Protein AF-A0A932G3U9-F1 (afdb_monomer_lite)

Secondary structure (DSSP, 8-state):
--------------S--PPPPP-HHHHHHHHHHHHHHHHHHHHHHHHHHH-GGGSS---TTSSS-SS-HHHHHHHHHHHHHHHHHHHHHHHHHTT-GGGGGGHHHHHHHHHHHHHHHHHHHHHH-SSHHHHHHHHHHH--TTSHHHHHHIIIIIIIIHHHHHHHHHHHHHHHHHHHT-TT-TTHHHHHHHHTT----HHHHHHHHHHHHHHHHHHHHHHHHHHHHHHHHHHT-TTSTTT--TTHHHHHHHHHHHHHHHHHHHHHHHHHHHTT-TTTS-HHHHHHHHHHHHHHHHHHHHHHHHHHHHHHHHS-HHHHHHHHHHHTSTTHHHHHHHHHHHHHHHHHHHHHHHTT---HHHHHHHHHHHHHHHHHHHHHHHSHHHHT--SS--SSPPPP---HHHHHHHHHHHHHHHHHHHHHHHHS-SSPPP----TT------SHHHHHHHHHHHHHHHHHHHHHHHHHTTT---SS--SSTTHHHHHHHHHHHHHHHHHHHHHSPPPPPPHHHHHHHHHHHHHHH--S-SS-----S---PPPHHHHHHHHHHHHHHHHHHTTT-HHHHHHHHHHHHHHHHHHHS---

Foldseek 3Di:
DPPDDPPPPQPAPPDAQDQFDDDPVLVVLLVVLVVLLVLLVVLLVVCLVPPCPLWLADDQPPQFFNDFLLQLLLLLLQLLLLQLLVLLLCCLQVVVVLSQFLNLVSLLSNLLSLVLSVLSVCSSDRCNVVCVVCCLFAPALVALVLLLCLLSPLFNNLLSVLLSLLLQLVSLLRQLVDVPRPPSVVSCVSVLPVPLAPVLVVLSSVLNNVSSVVNNVSSLSSQLSSLCNQCVPPLFALRNDPVSSVLSNLLSNQLNLLVSLVSVVVCCVVRVCPSSNDLSSLLVSLVSNLVSLVVNLVVVVVSLCCQCPPNDPLNNVLSCCCCPNDNNVLNVLLSVLSVLLNPQSVVCVVVVHRDSVSSNSSSVSSNSNSSSVSNSSRTSRSQSVHPNDDPPNHYRDTDVSSVSSSSSSVSSSSSSSSVCSNVGRSGDRDDPPPVPDPDDDDDPLVVQLVVLLVQLVVLLCQLVCQSVVPPDDDDDDRPDRSSSVSNSVSSSSNSVSSVSNSNPDDDDDDPVRVVVSVVVVVCVVDVPDDDDDPPPDPQQADDPVLVVVLVVLVVVLVVCVVVVVPVVNVVSVVVNLVSVCVNRVDDD

Structure (mmCIF, N/CA/C/O backbone):
data_AF-A0A932G3U9-F1
#
_entry.id   AF-A0A932G3U9-F1
#
loop_
_atom_site.group_PDB
_atom_site.id
_atom_site.type_symbol
_atom_site.label_atom_id
_atom_site.label_alt_id
_atom_site.label_comp_id
_atom_site.label_asym_id
_atom_site.label_entity_id
_atom_site.label_seq_id
_atom_site.pdbx_PDB_ins_code
_atom_site.Cartn_x
_atom_site.Cartn_y
_atom_site.Cartn_z
_atom_site.occupancy
_atom_site.B_iso_or_equiv
_atom_site.auth_seq_id
_atom_site.auth_comp_id
_atom_site.auth_asym_id
_atom_site.auth_atom_id
_atom_site.pdbx_PDB_model_num
ATOM 1 N N . MET A 1 1 ? -33.001 -26.834 -0.245 1.00 32.81 1 MET A N 1
ATOM 2 C CA . MET A 1 1 ? -32.225 -26.940 1.012 1.00 32.81 1 MET A CA 1
ATOM 3 C C . MET A 1 1 ? -31.549 -25.603 1.307 1.00 32.81 1 MET A C 1
ATOM 5 O O . MET A 1 1 ? -30.373 -25.427 1.029 1.00 32.81 1 MET A O 1
ATOM 9 N N . LEU A 1 2 ? -32.306 -24.636 1.823 1.00 31.30 2 LEU A N 1
ATOM 10 C CA . LEU A 1 2 ? -31.774 -23.392 2.386 1.00 31.30 2 LEU A CA 1
ATOM 11 C C . LEU A 1 2 ? -31.973 -23.505 3.896 1.00 31.30 2 LEU A C 1
ATOM 13 O O . LEU A 1 2 ? -32.963 -23.035 4.438 1.00 31.30 2 LEU A O 1
ATOM 17 N N . SER A 1 3 ? -31.085 -24.266 4.534 1.00 29.05 3 SER A N 1
ATOM 18 C CA . SER A 1 3 ? -31.057 -24.393 5.988 1.00 29.05 3 SER A CA 1
ATOM 19 C C . SER A 1 3 ? -30.450 -23.123 6.563 1.00 29.05 3 SER A C 1
ATOM 21 O O . SER A 1 3 ? -29.341 -22.741 6.185 1.00 29.05 3 SER A O 1
ATOM 23 N N . GLU A 1 4 ? -31.211 -22.499 7.454 1.00 32.53 4 GLU A N 1
ATOM 24 C CA . GLU A 1 4 ? -30.843 -21.458 8.409 1.00 32.53 4 GLU A CA 1
ATOM 25 C C . GLU A 1 4 ? -29.328 -21.329 8.615 1.00 32.53 4 GLU A C 1
ATOM 27 O O . GLU A 1 4 ? -28.676 -22.151 9.267 1.00 32.53 4 GLU A O 1
ATOM 32 N N . LYS A 1 5 ? -28.748 -20.257 8.066 1.00 32.03 5 LYS A N 1
ATOM 33 C CA . LYS A 1 5 ? -27.441 -19.789 8.517 1.00 32.03 5 LYS A CA 1
ATOM 34 C C . LYS A 1 5 ? -27.628 -19.317 9.953 1.00 32.03 5 LYS A C 1
ATOM 36 O O . LYS A 1 5 ? -28.050 -18.186 10.173 1.00 32.03 5 LYS A O 1
ATOM 41 N N . LYS A 1 6 ? -27.285 -20.180 10.913 1.00 27.44 6 LYS A N 1
ATOM 42 C CA . LYS A 1 6 ? -26.899 -19.775 12.267 1.00 27.44 6 LYS A CA 1
ATOM 43 C C . LYS A 1 6 ? -25.956 -18.584 12.114 1.00 27.44 6 LYS A C 1
ATOM 45 O O . LYS A 1 6 ? -24.819 -18.747 11.662 1.00 27.44 6 LYS A O 1
ATOM 50 N N . VAL A 1 7 ? -26.451 -17.388 12.424 1.00 33.03 7 VAL A N 1
ATOM 51 C CA . VAL A 1 7 ? -25.601 -16.240 12.715 1.00 33.03 7 VAL A CA 1
ATOM 52 C C . VAL A 1 7 ? -24.688 -16.749 13.816 1.00 33.03 7 VAL A C 1
ATOM 54 O O . VAL A 1 7 ? -25.152 -17.125 14.888 1.00 33.03 7 VAL A O 1
ATOM 57 N N . VAL A 1 8 ? -23.408 -16.932 13.499 1.00 31.75 8 VAL A N 1
ATOM 58 C CA . VAL A 1 8 ? -22.419 -17.284 14.509 1.00 31.75 8 VAL A CA 1
ATOM 59 C C . VAL A 1 8 ? -22.364 -16.067 15.419 1.00 31.75 8 VAL A C 1
ATOM 61 O O . VAL A 1 8 ? -21.701 -15.086 15.088 1.00 31.75 8 VAL A O 1
ATOM 64 N N . GLU A 1 9 ? -23.130 -16.105 16.508 1.00 28.78 9 GLU A N 1
ATOM 65 C CA . GLU A 1 9 ? -23.012 -15.170 17.616 1.00 28.78 9 GLU A CA 1
ATOM 66 C C . GLU A 1 9 ? -21.588 -15.308 18.136 1.00 28.78 9 GLU A C 1
ATOM 68 O O . GLU A 1 9 ? -21.225 -16.239 18.856 1.00 28.78 9 GLU A O 1
ATOM 73 N N . MET A 1 10 ? -20.724 -14.421 17.657 1.00 37.72 10 MET A N 1
ATOM 74 C CA . MET A 1 10 ? -19.415 -14.265 18.248 1.00 37.72 10 MET A CA 1
ATOM 75 C C . MET A 1 10 ? -19.631 -13.687 19.645 1.00 37.72 10 MET A C 1
ATOM 77 O O . MET A 1 10 ? -20.385 -12.720 19.768 1.00 37.72 10 MET A O 1
ATOM 81 N N . PRO A 1 11 ? -18.984 -14.234 20.689 1.00 36.34 11 PRO A N 1
ATOM 82 C CA . PRO A 1 11 ? -19.054 -13.643 22.013 1.00 36.34 11 PRO A CA 1
ATOM 83 C C . PRO A 1 11 ? -18.554 -12.205 21.903 1.00 36.34 11 PRO A C 1
ATOM 85 O O . PRO A 1 11 ? -17.384 -11.963 21.597 1.00 36.34 11 PRO A O 1
ATOM 88 N N . VAL A 1 12 ? -19.470 -11.258 22.092 1.00 41.09 12 VAL A N 1
ATOM 89 C CA . VAL A 1 12 ? -19.156 -9.838 22.181 1.00 41.09 12 VAL A CA 1
ATOM 90 C C . VAL A 1 12 ? -18.166 -9.709 23.330 1.00 41.09 12 VAL A C 1
ATOM 92 O O . VAL A 1 12 ? -18.470 -10.059 24.468 1.00 41.09 12 VAL A O 1
ATOM 95 N N . SER A 1 13 ? -16.938 -9.300 23.023 1.00 41.41 13 SER A N 1
ATOM 96 C CA . SER A 1 13 ? -15.946 -9.013 24.050 1.00 41.41 13 SER A CA 1
ATOM 97 C C . SER A 1 13 ? -16.503 -7.890 24.927 1.00 41.41 13 SER A C 1
ATOM 99 O O . SER A 1 13 ? -16.557 -6.742 24.500 1.00 41.41 13 SER A O 1
ATOM 101 N N . GLU A 1 14 ? -16.947 -8.217 26.144 1.00 38.91 14 GLU A N 1
ATOM 102 C CA . GLU A 1 14 ? -17.392 -7.240 27.155 1.00 38.91 14 GLU A CA 1
ATOM 103 C C . GLU A 1 14 ? -16.248 -6.327 27.633 1.00 38.91 14 GLU A C 1
ATOM 105 O O . GLU A 1 14 ? -16.456 -5.380 28.394 1.00 38.91 14 GLU A O 1
ATOM 110 N N . ARG A 1 15 ? -15.007 -6.597 27.204 1.00 46.25 15 ARG A N 1
ATOM 111 C CA . ARG A 1 15 ? -13.862 -5.744 27.502 1.00 46.25 15 ARG A CA 1
ATOM 112 C C . ARG A 1 15 ? -13.880 -4.553 26.553 1.00 46.25 15 ARG A C 1
ATOM 114 O O . ARG A 1 15 ? -13.791 -4.714 25.340 1.00 46.25 15 ARG A O 1
ATOM 121 N N . GLY A 1 16 ? -13.949 -3.351 27.126 1.00 51.47 16 GLY A N 1
ATOM 122 C CA . GLY A 1 16 ? -13.728 -2.107 26.388 1.00 51.47 16 GLY A CA 1
ATOM 123 C C . GLY A 1 16 ? -12.376 -2.097 25.652 1.00 51.47 16 GLY A C 1
ATOM 124 O O . GLY A 1 16 ? -11.533 -2.960 25.901 1.00 51.47 16 GLY A O 1
ATOM 125 N N . PRO A 1 17 ? -12.143 -1.123 24.755 1.00 58.00 17 PRO A N 1
ATOM 126 C CA . PRO A 1 17 ? -10.942 -1.067 23.923 1.00 58.00 17 PRO A CA 1
ATOM 127 C C . PRO A 1 17 ? -9.664 -1.160 24.772 1.00 58.00 17 PRO A C 1
ATOM 129 O O . PRO A 1 17 ? -9.321 -0.235 25.508 1.00 58.00 17 PRO A O 1
ATOM 132 N N . THR A 1 18 ? -8.953 -2.290 24.696 1.00 58.28 18 THR A N 1
ATOM 133 C CA . THR A 1 18 ? -7.736 -2.505 25.486 1.00 58.28 18 THR A CA 1
ATOM 134 C C . THR A 1 18 ? -6.514 -2.019 24.724 1.00 58.28 18 THR A C 1
ATOM 136 O O . THR A 1 18 ? -6.180 -2.561 23.668 1.00 58.28 18 THR A O 1
ATOM 139 N N . LEU A 1 19 ? -5.800 -1.046 25.290 1.00 67.69 19 LEU A N 1
ATOM 140 C CA . LEU A 1 19 ? -4.461 -0.707 24.822 1.00 67.69 19 LEU A CA 1
ATOM 141 C C . LEU A 1 19 ? -3.496 -1.840 25.211 1.00 67.69 19 LEU A C 1
ATOM 143 O O . LEU A 1 19 ? -3.464 -2.241 26.382 1.00 67.69 19 LEU A O 1
ATOM 147 N N . PRO A 1 20 ? -2.707 -2.377 24.270 1.00 66.88 20 PRO A N 1
ATOM 148 C CA . PRO A 1 20 ? -1.782 -3.453 24.575 1.00 66.88 20 PRO A CA 1
ATOM 149 C C . PRO A 1 20 ? -0.680 -3.024 25.553 1.00 66.88 20 PRO A C 1
ATOM 151 O O . PRO A 1 20 ? -0.180 -1.898 25.509 1.00 66.88 20 PRO A O 1
ATOM 154 N N . ARG A 1 21 ? -0.266 -3.948 26.430 1.00 68.06 21 ARG A N 1
ATOM 155 C CA . ARG A 1 21 ? 0.856 -3.741 27.363 1.00 68.06 21 ARG A CA 1
ATOM 156 C C . ARG A 1 21 ? 2.201 -3.938 26.660 1.00 68.06 21 ARG A C 1
ATOM 158 O O . ARG A 1 21 ? 2.321 -4.770 25.762 1.00 68.06 21 ARG A O 1
ATOM 165 N N . THR A 1 22 ? 3.220 -3.206 27.105 1.00 70.75 22 THR A N 1
ATOM 166 C CA . THR A 1 22 ? 4.594 -3.340 26.607 1.00 70.75 22 THR A CA 1
ATOM 167 C C . THR A 1 22 ? 5.184 -4.687 27.028 1.00 70.75 22 THR A C 1
ATOM 169 O O . THR A 1 22 ? 5.179 -5.045 28.204 1.00 70.75 22 THR A O 1
ATOM 172 N N . SER A 1 23 ? 5.680 -5.452 26.055 1.00 83.44 23 SER A N 1
ATOM 173 C CA . SER A 1 23 ? 6.412 -6.705 26.265 1.00 83.44 23 SER A CA 1
ATOM 174 C C . SER A 1 23 ? 7.859 -6.553 25.796 1.00 83.44 23 SER A C 1
ATOM 176 O O . SER A 1 23 ? 8.157 -5.684 24.978 1.00 83.44 23 SER A O 1
ATOM 178 N N . ILE A 1 24 ? 8.760 -7.418 26.272 1.00 86.94 24 ILE A N 1
ATOM 179 C CA . ILE A 1 24 ? 10.163 -7.439 25.815 1.00 86.94 24 ILE A CA 1
ATOM 180 C C . ILE A 1 24 ? 10.221 -7.638 24.294 1.00 86.94 24 ILE A C 1
ATOM 182 O O . ILE A 1 24 ? 10.945 -6.927 23.605 1.00 86.94 24 ILE A O 1
ATOM 186 N N . SER A 1 25 ? 9.391 -8.536 23.753 1.00 86.88 25 SER A N 1
ATOM 187 C CA . SER A 1 25 ? 9.278 -8.757 22.309 1.00 86.88 25 SER A CA 1
ATOM 188 C C . SER A 1 25 ? 8.863 -7.492 21.555 1.00 86.88 25 SER A C 1
ATOM 190 O O . SER A 1 25 ? 9.417 -7.216 20.499 1.00 86.88 25 SER A O 1
ATOM 192 N N . TRP A 1 26 ? 7.931 -6.697 22.095 1.00 89.44 26 TRP A N 1
ATOM 193 C CA . TRP A 1 26 ? 7.541 -5.421 21.484 1.00 89.44 26 TRP A CA 1
ATOM 194 C C . TRP A 1 26 ? 8.711 -4.430 21.469 1.00 89.44 26 TRP A C 1
ATOM 196 O O . TRP A 1 26 ? 8.966 -3.817 20.438 1.00 89.44 26 TRP A O 1
ATOM 206 N N . VAL A 1 27 ? 9.463 -4.319 22.570 1.00 90.50 27 VAL A N 1
ATOM 207 C CA . VAL A 1 27 ? 10.634 -3.426 22.647 1.00 90.50 27 VAL A CA 1
ATOM 208 C C . VAL A 1 27 ? 11.706 -3.839 21.638 1.00 90.50 27 VAL A C 1
ATOM 210 O O . VAL A 1 27 ? 12.207 -2.990 20.908 1.00 90.50 27 VAL A O 1
ATOM 213 N N . LEU A 1 28 ? 12.015 -5.136 21.536 1.00 93.06 28 LEU A N 1
ATOM 214 C CA . LEU A 1 28 ? 12.978 -5.650 20.557 1.00 93.06 28 LEU A CA 1
ATOM 215 C C . LEU A 1 28 ? 12.541 -5.371 19.113 1.00 93.06 28 LEU A C 1
ATOM 217 O O . LEU A 1 28 ? 13.367 -4.981 18.293 1.00 93.06 28 LEU A O 1
ATOM 221 N N . LEU A 1 29 ? 11.248 -5.517 18.806 1.00 93.44 29 LEU A N 1
ATOM 222 C CA . LEU A 1 29 ? 10.710 -5.190 17.482 1.00 93.44 29 LEU A CA 1
ATOM 223 C C . LEU A 1 29 ? 10.802 -3.691 17.177 1.00 93.44 29 LEU A C 1
ATOM 225 O O . LEU A 1 29 ? 11.149 -3.325 16.058 1.00 93.44 29 LEU A O 1
ATOM 229 N N . VAL A 1 30 ? 10.538 -2.824 18.159 1.00 94.31 30 VAL A N 1
ATOM 230 C CA . VAL A 1 30 ? 10.693 -1.369 18.004 1.00 94.31 30 VAL A CA 1
ATOM 231 C C . VAL A 1 30 ? 12.154 -0.993 17.773 1.00 94.31 30 VAL A C 1
ATOM 233 O O . VAL A 1 30 ? 12.436 -0.214 16.868 1.00 94.31 30 VAL A O 1
ATOM 236 N N . LEU A 1 31 ? 13.089 -1.570 18.533 1.00 95.94 31 LEU A N 1
ATOM 237 C CA . LEU A 1 31 ? 14.524 -1.344 18.335 1.00 95.94 31 LEU A CA 1
ATOM 238 C C . LEU A 1 31 ? 14.995 -1.842 16.964 1.00 95.94 31 LEU A C 1
ATOM 240 O O . LEU A 1 31 ? 15.739 -1.138 16.288 1.00 95.94 31 LEU A O 1
ATOM 244 N N . GLY A 1 32 ? 14.521 -3.009 16.519 1.00 97.00 32 GLY A N 1
ATOM 245 C CA . GLY A 1 32 ? 14.807 -3.526 15.180 1.00 97.00 32 GLY A CA 1
ATOM 246 C C . GLY A 1 32 ? 14.255 -2.627 14.070 1.00 97.00 32 GLY A C 1
ATOM 247 O O . GLY A 1 32 ? 14.963 -2.325 13.112 1.00 97.00 32 GLY A O 1
ATOM 248 N N . ALA A 1 33 ? 13.022 -2.136 14.221 1.00 96.69 33 ALA A N 1
ATOM 249 C CA . ALA A 1 33 ? 12.407 -1.210 13.272 1.00 96.69 33 ALA A CA 1
ATOM 250 C C . ALA A 1 33 ? 13.133 0.149 13.230 1.00 96.69 33 ALA A C 1
ATOM 252 O O . ALA A 1 33 ? 13.345 0.696 12.149 1.00 96.69 33 ALA A O 1
ATOM 253 N N . LEU A 1 34 ? 13.576 0.661 14.385 1.00 97.44 34 LEU A N 1
ATOM 254 C CA . LEU A 1 34 ? 14.414 1.861 14.481 1.00 97.44 34 LEU A CA 1
ATOM 255 C C . LEU A 1 34 ? 15.787 1.660 13.837 1.00 97.44 34 LEU A C 1
ATOM 257 O O . LEU A 1 34 ? 16.255 2.553 13.138 1.00 97.44 34 LEU A O 1
ATOM 261 N N . ALA A 1 35 ? 16.420 0.502 14.035 1.00 97.81 35 ALA A N 1
ATOM 262 C CA . ALA A 1 35 ? 17.699 0.181 13.409 1.00 97.81 35 ALA A CA 1
ATOM 263 C C . ALA A 1 35 ? 17.574 0.113 11.880 1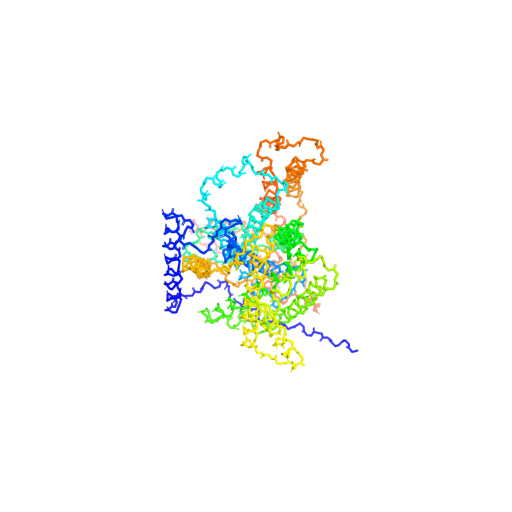.00 97.81 35 ALA A C 1
ATOM 265 O O . ALA A 1 35 ? 18.392 0.700 11.174 1.00 97.81 35 ALA A O 1
ATOM 266 N N . ALA A 1 36 ? 16.518 -0.528 11.366 1.00 97.94 36 ALA A N 1
ATOM 267 C CA . ALA A 1 36 ? 16.224 -0.554 9.935 1.00 97.94 36 ALA A CA 1
ATOM 268 C C . ALA A 1 36 ? 15.988 0.862 9.383 1.00 97.94 36 ALA A C 1
ATOM 270 O O . ALA A 1 36 ? 16.593 1.236 8.379 1.00 97.94 36 ALA A O 1
ATOM 271 N N . LEU A 1 37 ? 15.171 1.674 10.065 1.00 97.69 37 LEU A N 1
ATOM 272 C CA . LEU A 1 37 ? 14.924 3.068 9.689 1.00 97.69 37 LEU A CA 1
ATOM 273 C C . LEU A 1 37 ? 16.213 3.903 9.698 1.00 97.69 37 LEU A C 1
ATOM 275 O O . LEU A 1 37 ? 16.457 4.657 8.760 1.00 97.69 37 LEU A O 1
ATOM 279 N N . GLY A 1 38 ? 17.058 3.743 10.718 1.00 97.75 38 GLY A N 1
ATOM 280 C CA . GLY A 1 38 ? 18.358 4.408 10.811 1.00 97.75 38 GLY A CA 1
ATOM 281 C C . GLY A 1 38 ? 19.304 4.005 9.679 1.00 97.75 38 GLY A C 1
ATOM 282 O O . GLY A 1 38 ? 19.951 4.867 9.087 1.00 97.75 38 GLY A O 1
ATOM 283 N N . PHE A 1 39 ? 19.333 2.719 9.320 1.00 97.94 39 PHE A N 1
ATOM 284 C CA . PHE A 1 39 ? 20.113 2.225 8.185 1.00 97.94 39 PHE A CA 1
ATOM 285 C C . PHE A 1 39 ? 19.619 2.796 6.848 1.00 97.94 39 PHE A C 1
ATOM 287 O O . PHE A 1 39 ? 20.427 3.243 6.035 1.00 97.94 39 PHE A O 1
ATOM 294 N N . GLY A 1 40 ? 18.302 2.859 6.630 1.00 97.56 40 GLY A N 1
ATOM 295 C CA . GLY A 1 40 ? 17.752 3.469 5.419 1.00 97.56 40 GLY A CA 1
ATOM 296 C C . GLY A 1 40 ? 17.943 4.980 5.354 1.00 97.56 40 GLY A C 1
ATOM 297 O O . GLY A 1 40 ? 18.259 5.503 4.289 1.00 97.56 40 GLY A O 1
ATOM 298 N N . ALA A 1 41 ? 17.849 5.682 6.486 1.00 96.75 41 ALA A N 1
ATOM 299 C CA . ALA A 1 41 ? 18.188 7.100 6.564 1.00 96.75 41 ALA A CA 1
ATOM 300 C C . ALA A 1 41 ? 19.666 7.336 6.220 1.00 96.75 41 ALA A C 1
ATOM 302 O O . ALA A 1 41 ? 19.981 8.248 5.459 1.00 96.75 41 ALA A O 1
ATOM 303 N N . PHE A 1 42 ? 20.568 6.481 6.712 1.00 97.56 42 PHE A N 1
ATOM 304 C CA . PHE A 1 42 ? 21.981 6.523 6.344 1.00 97.56 42 PHE A CA 1
ATOM 305 C C . PHE A 1 42 ? 22.189 6.305 4.838 1.00 97.56 42 PHE A C 1
ATOM 307 O O . PHE A 1 42 ? 22.872 7.106 4.203 1.00 97.56 42 PHE A O 1
ATOM 314 N N . ALA A 1 43 ? 21.560 5.285 4.245 1.00 97.19 43 ALA A N 1
ATOM 315 C CA . ALA A 1 43 ? 21.626 5.037 2.803 1.00 97.19 43 ALA A CA 1
ATOM 316 C C . ALA A 1 43 ? 21.099 6.232 1.981 1.00 97.19 43 ALA A C 1
ATOM 318 O O . ALA A 1 43 ? 21.737 6.651 1.014 1.00 97.19 43 ALA A O 1
ATOM 319 N N . PHE A 1 44 ? 19.987 6.842 2.404 1.00 95.50 44 PHE A N 1
ATOM 320 C CA . PHE A 1 44 ? 19.423 8.025 1.751 1.00 95.50 44 PHE A CA 1
ATOM 321 C C . PHE A 1 44 ? 20.344 9.252 1.852 1.00 95.50 44 PHE A C 1
ATOM 323 O O . PHE A 1 44 ? 20.503 9.998 0.883 1.00 95.50 44 PHE A O 1
ATOM 330 N N . VAL A 1 45 ? 21.008 9.449 2.996 1.00 95.31 45 VAL A N 1
ATOM 331 C CA . VAL A 1 45 ? 22.021 10.504 3.157 1.00 95.31 45 VAL A CA 1
ATOM 332 C C . VAL A 1 45 ? 23.199 10.266 2.214 1.00 95.31 45 VAL A C 1
ATOM 334 O O . VAL A 1 45 ? 23.613 11.197 1.528 1.00 95.31 45 VAL A O 1
ATOM 337 N N . GLN A 1 46 ? 23.699 9.030 2.109 1.00 96.19 46 GLN A N 1
ATOM 338 C CA . GLN A 1 46 ? 24.774 8.696 1.167 1.00 96.19 46 GLN A CA 1
ATOM 339 C C . GLN A 1 46 ? 24.385 9.012 -0.281 1.00 96.19 46 GLN A C 1
ATOM 341 O O . GLN A 1 46 ? 25.181 9.615 -1.003 1.00 96.19 46 GLN A O 1
ATOM 346 N N . GLN A 1 47 ? 23.155 8.676 -0.679 1.00 95.06 47 GLN A N 1
ATOM 347 C CA . GLN A 1 47 ? 22.619 9.016 -1.997 1.00 95.06 47 GLN A CA 1
ATOM 348 C C . GLN A 1 47 ? 22.503 10.528 -2.210 1.00 95.06 47 GLN A C 1
ATOM 350 O O . GLN A 1 47 ? 22.826 11.025 -3.283 1.00 95.06 47 GLN A O 1
ATOM 355 N N . THR A 1 48 ? 22.063 11.278 -1.200 1.00 92.44 48 THR A N 1
ATOM 356 C CA . THR A 1 48 ? 21.905 12.736 -1.313 1.00 92.44 48 THR A CA 1
ATOM 357 C C . THR A 1 48 ? 23.258 13.440 -1.437 1.00 92.44 48 THR A C 1
ATOM 359 O O . THR A 1 48 ? 23.376 14.411 -2.179 1.00 92.44 48 THR A O 1
ATOM 362 N N . LEU A 1 49 ? 24.287 12.945 -0.739 1.00 94.00 49 LEU A N 1
ATOM 363 C CA . LEU A 1 49 ? 25.633 13.524 -0.760 1.00 94.00 49 LEU A CA 1
ATOM 364 C C . LEU A 1 49 ? 26.395 13.221 -2.056 1.00 94.00 49 LEU A C 1
ATOM 366 O O . LEU A 1 49 ? 27.065 14.101 -2.587 1.00 94.00 49 LEU A O 1
ATOM 370 N N . HIS A 1 50 ? 26.297 11.992 -2.564 1.00 94.69 50 HIS A N 1
ATOM 371 C CA . HIS A 1 50 ? 27.078 11.542 -3.723 1.00 94.69 50 HIS A CA 1
ATOM 372 C C . HIS A 1 50 ? 26.274 11.531 -5.033 1.00 94.69 50 HIS A C 1
ATOM 374 O O . HIS A 1 50 ? 26.831 11.295 -6.103 1.00 94.69 50 HIS A O 1
ATOM 380 N N . GLY A 1 51 ? 24.968 11.799 -4.970 1.00 92.50 51 GLY A N 1
ATOM 381 C CA . GLY A 1 51 ? 24.048 11.707 -6.098 1.00 92.50 51 GLY A CA 1
ATOM 382 C C . GLY A 1 51 ? 23.680 10.265 -6.460 1.00 92.50 51 GLY A C 1
ATOM 383 O O . GLY A 1 51 ? 24.110 9.300 -5.833 1.00 92.50 51 GLY A O 1
ATOM 384 N N . PHE A 1 52 ? 22.899 10.098 -7.528 1.00 91.75 52 PHE A N 1
ATOM 385 C CA . PHE A 1 52 ? 22.380 8.792 -7.963 1.00 91.75 52 PHE A CA 1
ATOM 386 C C . PHE A 1 52 ? 23.449 7.818 -8.483 1.00 91.75 52 PHE A C 1
ATOM 388 O O . PHE A 1 52 ? 23.148 6.645 -8.693 1.00 91.75 52 PHE A O 1
ATOM 395 N N . ILE A 1 53 ? 24.703 8.254 -8.634 1.00 91.06 53 ILE A N 1
ATOM 396 C CA . ILE A 1 53 ? 25.807 7.394 -9.081 1.00 91.06 53 ILE A CA 1
ATOM 397 C C . ILE A 1 53 ? 26.060 6.206 -8.137 1.00 91.06 53 ILE A C 1
ATOM 399 O O . ILE A 1 53 ? 26.532 5.165 -8.586 1.00 91.06 53 ILE A O 1
ATOM 403 N N . VAL A 1 54 ? 25.701 6.334 -6.851 1.00 93.69 54 VAL A N 1
ATOM 404 C CA . VAL A 1 54 ? 25.814 5.250 -5.854 1.00 93.69 54 VAL A CA 1
ATOM 405 C C . VAL A 1 54 ? 24.697 4.204 -5.959 1.00 93.69 54 VAL A C 1
ATOM 407 O O . VAL A 1 54 ? 24.731 3.194 -5.255 1.00 93.69 54 VAL A O 1
ATOM 410 N N . THR A 1 55 ? 23.701 4.440 -6.813 1.00 93.62 55 THR A N 1
ATOM 411 C CA . THR A 1 55 ? 22.612 3.502 -7.124 1.00 93.62 55 THR A CA 1
ATOM 412 C C . THR A 1 55 ? 22.897 2.741 -8.422 1.00 93.62 55 THR A C 1
ATOM 414 O O . THR A 1 55 ? 23.806 3.091 -9.186 1.00 93.62 55 THR A O 1
ATOM 417 N N . GLY A 1 56 ? 22.102 1.707 -8.699 1.00 91.00 56 GLY A N 1
ATOM 418 C CA . GLY A 1 56 ? 22.096 1.001 -9.982 1.00 91.00 56 GLY A CA 1
ATOM 419 C C . GLY A 1 56 ? 21.370 1.753 -11.104 1.00 91.00 56 GLY A C 1
ATOM 420 O O . GLY A 1 56 ? 21.410 1.322 -12.259 1.00 91.00 56 GLY A O 1
ATOM 421 N N . LEU A 1 57 ? 20.710 2.872 -10.783 1.00 91.31 57 LEU A N 1
ATOM 422 C CA . LEU A 1 57 ? 19.890 3.642 -11.716 1.00 91.31 57 LEU A CA 1
ATOM 423 C C . LEU A 1 57 ? 20.760 4.438 -12.691 1.00 91.31 57 LEU A C 1
ATOM 425 O O . LEU A 1 57 ? 21.800 4.990 -12.317 1.00 91.31 57 LEU A O 1
ATOM 429 N N . ARG A 1 58 ? 20.339 4.523 -13.955 1.00 87.38 58 ARG A N 1
ATOM 430 C CA . ARG A 1 58 ? 21.003 5.340 -14.986 1.00 87.38 58 ARG A CA 1
ATOM 431 C C . ARG A 1 58 ? 19.982 6.100 -15.810 1.00 87.38 58 ARG A C 1
ATOM 433 O O . ARG A 1 58 ? 18.814 5.738 -15.873 1.00 87.38 58 ARG A O 1
ATOM 440 N N . ASN A 1 59 ? 20.443 7.155 -16.470 1.00 81.69 59 ASN A N 1
ATOM 441 C CA . ASN A 1 59 ? 19.596 7.907 -17.382 1.00 81.69 59 ASN A CA 1
ATOM 442 C C . ASN A 1 59 ? 19.062 6.995 -18.505 1.00 81.69 59 ASN A C 1
ATOM 444 O O . ASN A 1 59 ? 19.792 6.104 -18.960 1.00 81.69 59 ASN A O 1
ATOM 448 N N . PRO A 1 60 ? 17.829 7.236 -18.992 1.00 74.25 60 PRO A N 1
ATOM 449 C CA . PRO A 1 60 ? 17.325 6.554 -20.178 1.00 74.25 60 PRO A CA 1
ATOM 450 C C . PRO A 1 60 ? 18.330 6.702 -21.324 1.00 74.25 60 PRO A C 1
ATOM 452 O O . PRO A 1 60 ? 18.832 7.802 -21.552 1.00 74.25 60 PRO A O 1
ATOM 455 N N . GLY A 1 61 ? 18.644 5.617 -22.030 1.00 68.19 61 GLY A N 1
ATOM 456 C CA . GLY A 1 61 ? 19.627 5.669 -23.117 1.00 68.19 61 GLY A CA 1
ATOM 457 C C . GLY A 1 61 ? 21.083 5.383 -22.709 1.00 68.19 61 GLY A C 1
ATOM 458 O O . GLY A 1 61 ? 21.941 5.372 -23.582 1.00 68.19 61 GLY A O 1
ATOM 459 N N . TYR A 1 62 ? 21.377 5.113 -21.428 1.00 67.31 62 TYR A N 1
ATOM 460 C CA . TYR A 1 62 ? 22.740 4.818 -20.932 1.00 67.31 62 TYR A CA 1
ATOM 461 C C . TYR A 1 62 ? 22.927 3.378 -20.418 1.00 67.31 62 TYR A C 1
ATOM 463 O O . TYR A 1 62 ? 23.814 3.106 -19.611 1.00 67.31 62 TYR A O 1
ATOM 471 N N . GLY A 1 63 ? 22.089 2.448 -20.875 1.00 65.31 63 GLY A N 1
ATOM 472 C CA . GLY A 1 63 ? 22.292 1.009 -20.701 1.00 65.31 63 GLY A CA 1
ATOM 473 C C . GLY A 1 63 ? 21.748 0.433 -19.398 1.00 65.31 63 GLY A C 1
ATOM 474 O O . GLY A 1 63 ? 22.027 -0.713 -19.104 1.00 65.31 63 GLY A O 1
ATOM 475 N N . SER A 1 64 ? 20.973 1.176 -18.609 1.00 75.38 64 SER A N 1
ATOM 476 C CA . SER A 1 64 ? 20.290 0.648 -17.418 1.00 75.38 64 SER A CA 1
ATOM 477 C C . SER A 1 64 ? 18.939 1.352 -17.238 1.00 75.38 64 SER A C 1
ATOM 479 O O . SER A 1 64 ? 18.556 2.209 -18.036 1.00 75.38 64 SER A O 1
ATOM 481 N N . ALA A 1 65 ? 18.185 0.967 -16.213 1.00 87.62 65 ALA A N 1
ATOM 482 C CA . ALA A 1 65 ? 16.867 1.509 -15.934 1.00 87.62 65 ALA A CA 1
ATOM 483 C C . ALA A 1 65 ? 16.953 2.853 -15.192 1.00 87.62 65 ALA A C 1
ATOM 485 O O . ALA A 1 65 ? 17.709 2.998 -14.228 1.00 87.62 65 ALA A O 1
ATOM 486 N N . ALA A 1 66 ? 16.131 3.819 -15.610 1.00 88.88 66 ALA A N 1
ATOM 487 C CA . ALA A 1 66 ? 15.942 5.073 -14.877 1.00 88.88 66 ALA A CA 1
ATOM 488 C C . ALA A 1 66 ? 15.103 4.861 -13.617 1.00 88.88 66 ALA A C 1
ATOM 490 O O . ALA A 1 66 ? 15.338 5.500 -12.597 1.00 88.88 66 ALA A O 1
ATOM 491 N N . TRP A 1 67 ? 14.171 3.912 -13.688 1.00 92.06 67 TRP A N 1
ATOM 492 C CA . TRP A 1 67 ? 13.418 3.423 -12.544 1.00 92.06 67 TRP A CA 1
ATOM 493 C C . TRP A 1 67 ? 13.732 1.960 -12.283 1.00 92.06 67 TRP A C 1
ATOM 495 O O . TRP A 1 67 ? 13.593 1.127 -13.175 1.00 92.06 67 TRP A O 1
ATOM 505 N N . GLY A 1 68 ? 14.123 1.655 -11.054 1.00 93.00 68 GLY A N 1
ATOM 506 C CA . GLY A 1 68 ? 14.457 0.308 -10.613 1.00 93.00 68 GLY A CA 1
ATOM 507 C C . GLY A 1 68 ? 13.580 -0.129 -9.449 1.00 93.00 68 GLY A C 1
ATOM 508 O O . GLY A 1 68 ? 12.354 0.014 -9.474 1.00 93.00 68 GLY A O 1
ATOM 509 N N . TRP A 1 69 ? 14.220 -0.638 -8.397 1.00 94.50 69 TRP A N 1
ATOM 510 C CA . TRP A 1 69 ? 13.531 -1.103 -7.199 1.00 94.50 69 TRP A CA 1
ATOM 511 C C . TRP A 1 69 ? 12.771 -0.002 -6.471 1.00 94.50 69 TRP A C 1
ATOM 513 O O . TRP A 1 69 ? 11.738 -0.318 -5.894 1.00 94.50 69 TRP A O 1
ATOM 523 N N . TYR A 1 70 ? 13.194 1.266 -6.537 1.00 95.06 70 TYR A N 1
ATOM 524 C CA . TYR A 1 70 ? 12.408 2.372 -5.982 1.00 95.06 70 TYR A CA 1
ATOM 525 C C . TYR A 1 70 ? 10.990 2.375 -6.544 1.00 95.06 70 TYR A C 1
ATOM 527 O O . TYR A 1 70 ? 10.063 2.015 -5.827 1.00 95.06 70 TYR A O 1
ATOM 535 N N . ILE A 1 71 ? 10.790 2.635 -7.832 1.00 94.00 71 ILE A N 1
ATOM 536 C CA . ILE A 1 71 ? 9.426 2.670 -8.378 1.00 94.00 71 ILE A CA 1
ATOM 537 C C . ILE A 1 71 ? 8.703 1.318 -8.258 1.00 94.00 71 ILE A C 1
ATOM 539 O O . ILE A 1 71 ? 7.497 1.295 -8.015 1.00 94.00 71 ILE A O 1
ATOM 543 N N . ALA A 1 72 ? 9.407 0.182 -8.324 1.00 96.00 72 ALA A N 1
ATOM 544 C CA . ALA A 1 72 ? 8.776 -1.113 -8.055 1.00 96.00 72 ALA A CA 1
ATOM 545 C C . ALA A 1 72 ? 8.184 -1.193 -6.629 1.00 96.00 72 ALA A C 1
ATOM 547 O O . ALA A 1 72 ? 7.062 -1.682 -6.452 1.00 96.00 72 ALA A O 1
ATOM 548 N N . PHE A 1 73 ? 8.904 -0.686 -5.621 1.00 96.50 73 PHE A N 1
ATOM 549 C CA . PHE A 1 73 ? 8.442 -0.638 -4.235 1.00 96.50 73 PHE A CA 1
ATOM 550 C C . PHE A 1 73 ? 7.438 0.484 -3.963 1.00 96.50 73 PHE A C 1
ATOM 552 O O . PHE A 1 73 ? 6.539 0.268 -3.156 1.00 96.50 73 PHE A O 1
ATOM 559 N N . ASP A 1 74 ? 7.512 1.627 -4.648 1.00 94.31 74 ASP A N 1
ATOM 560 C CA . ASP A 1 74 ? 6.463 2.657 -4.594 1.00 94.31 74 ASP A CA 1
ATOM 561 C C . ASP A 1 74 ? 5.115 2.052 -5.001 1.00 94.31 74 ASP A C 1
ATOM 563 O O . ASP A 1 74 ? 4.158 2.031 -4.224 1.00 94.31 74 ASP A O 1
ATOM 567 N N . VAL A 1 75 ? 5.083 1.420 -6.177 1.00 93.56 75 VAL A N 1
ATOM 568 C CA . VAL A 1 75 ? 3.878 0.770 -6.692 1.00 93.56 75 VAL A CA 1
ATOM 569 C C . VAL A 1 75 ? 3.410 -0.358 -5.763 1.00 93.56 75 VAL A C 1
ATOM 571 O O . VAL A 1 75 ? 2.205 -0.585 -5.606 1.00 93.56 75 VAL A O 1
ATOM 574 N N . PHE A 1 76 ? 4.338 -1.076 -5.124 1.00 95.56 76 PHE A N 1
ATOM 575 C CA . PHE A 1 76 ? 4.007 -2.081 -4.118 1.00 95.56 76 PHE A CA 1
ATOM 576 C C . PHE A 1 76 ? 3.367 -1.467 -2.867 1.00 95.56 76 PHE A C 1
ATOM 578 O O . PHE A 1 76 ? 2.319 -1.951 -2.448 1.00 95.56 76 PHE A O 1
ATOM 585 N N . PHE A 1 77 ? 3.950 -0.420 -2.279 1.00 94.94 77 PHE A N 1
ATOM 586 C CA . PHE A 1 77 ? 3.443 0.218 -1.063 1.00 94.94 77 PHE A CA 1
ATOM 587 C C . PHE A 1 77 ? 2.098 0.908 -1.296 1.00 94.94 77 PHE A C 1
ATOM 589 O O . PHE A 1 77 ? 1.157 0.704 -0.523 1.00 94.94 77 PHE A O 1
ATOM 596 N N . VAL A 1 78 ? 1.964 1.651 -2.398 1.00 92.19 78 VAL A N 1
ATOM 597 C CA . VAL A 1 78 ? 0.672 2.213 -2.805 1.00 92.19 78 VAL A CA 1
ATOM 598 C C . VAL A 1 78 ? -0.332 1.080 -3.026 1.00 92.19 78 VAL A C 1
ATOM 600 O O . VAL A 1 78 ? -1.422 1.132 -2.465 1.00 92.19 78 VAL A O 1
ATOM 603 N N . GLY A 1 79 ? 0.057 -0.004 -3.705 1.00 91.94 79 GLY A N 1
ATOM 604 C CA . GLY A 1 79 ? -0.794 -1.181 -3.891 1.00 91.94 79 GLY A CA 1
ATOM 605 C C . GLY A 1 79 ? -1.229 -1.854 -2.582 1.00 91.94 79 GLY A C 1
ATOM 606 O O . GLY A 1 79 ? -2.401 -2.162 -2.397 1.00 91.94 79 GLY A O 1
ATOM 607 N N . VAL A 1 80 ? -0.316 -2.041 -1.629 1.00 93.88 80 VAL A N 1
ATOM 608 C CA . VAL A 1 80 ? -0.615 -2.602 -0.299 1.00 93.88 80 VAL A CA 1
ATOM 609 C C . VAL A 1 80 ? -1.695 -1.795 0.410 1.00 93.88 80 VAL A C 1
ATOM 611 O O . VAL A 1 80 ? -2.566 -2.363 1.076 1.00 93.88 80 VAL A O 1
ATOM 614 N N . SER A 1 81 ? -1.649 -0.471 0.261 1.00 91.88 81 SER A N 1
ATOM 615 C CA . SER A 1 81 ? -2.594 0.408 0.930 1.00 91.88 81 SER A CA 1
ATOM 616 C C . SER A 1 81 ? -4.048 0.150 0.499 1.00 91.88 81 SER A C 1
ATOM 618 O O . SER A 1 81 ? -4.953 0.294 1.331 1.00 91.88 81 SER A O 1
ATOM 620 N N . PHE A 1 82 ? -4.273 -0.339 -0.734 1.00 87.38 82 PHE A N 1
ATOM 621 C CA . PHE A 1 82 ? -5.592 -0.636 -1.313 1.00 87.38 82 PHE A CA 1
ATOM 622 C C . PHE A 1 82 ? -6.428 -1.590 -0.476 1.00 87.38 82 PHE A C 1
ATOM 624 O O . PHE A 1 82 ? -7.604 -1.335 -0.198 1.00 87.38 82 PHE A O 1
ATOM 631 N N . ALA A 1 83 ? -5.842 -2.722 -0.088 1.00 79.88 83 ALA A N 1
ATOM 632 C CA . ALA A 1 83 ? -6.612 -3.780 0.547 1.00 79.88 83 ALA A CA 1
ATOM 633 C C . ALA A 1 83 ? -7.104 -3.363 1.932 1.00 79.88 83 ALA A C 1
ATOM 635 O O . ALA A 1 83 ? -8.206 -3.745 2.320 1.00 79.88 83 ALA A O 1
ATOM 636 N N . GLY A 1 84 ? -6.320 -2.551 2.649 1.00 77.25 84 GLY A N 1
ATOM 637 C CA . GLY A 1 84 ? -6.661 -2.105 3.993 1.00 77.25 84 GLY A CA 1
ATOM 638 C C . GLY A 1 84 ? -8.014 -1.389 4.028 1.00 77.25 84 GLY A C 1
ATOM 639 O O . GLY A 1 84 ? -8.969 -1.831 4.673 1.00 77.25 84 GLY A O 1
ATOM 640 N N . ILE A 1 85 ? -8.136 -0.334 3.226 1.00 80.56 85 ILE A N 1
ATOM 641 C CA . ILE A 1 85 ? -9.371 0.438 3.112 1.00 80.56 85 ILE A CA 1
ATOM 642 C C . ILE A 1 85 ? -10.488 -0.339 2.394 1.00 80.56 85 ILE A C 1
ATOM 644 O O . ILE A 1 85 ? -11.653 -0.177 2.743 1.00 80.56 85 ILE A O 1
ATOM 648 N N . THR A 1 86 ? -10.162 -1.221 1.438 1.00 84.44 86 THR A N 1
ATOM 649 C CA . THR A 1 86 ? -11.165 -2.035 0.728 1.00 84.44 86 THR A CA 1
ATOM 650 C C . THR A 1 86 ? -11.854 -2.997 1.686 1.00 84.44 86 THR A C 1
ATOM 652 O O . THR A 1 86 ? -13.077 -3.077 1.706 1.00 84.44 86 THR A O 1
ATOM 655 N N . ILE A 1 87 ? -11.089 -3.689 2.530 1.00 85.31 87 ILE A N 1
ATOM 656 C CA . ILE A 1 87 ? -11.620 -4.613 3.539 1.00 85.31 87 ILE A CA 1
ATOM 657 C C . ILE A 1 87 ? -12.442 -3.845 4.577 1.00 85.31 87 ILE A C 1
ATOM 659 O O . ILE A 1 87 ? -13.539 -4.274 4.940 1.00 85.31 87 ILE A O 1
ATOM 663 N N . ALA A 1 88 ? -11.957 -2.678 5.005 1.00 77.94 88 ALA A N 1
ATOM 664 C CA . ALA A 1 88 ? -12.682 -1.780 5.896 1.00 77.94 88 ALA A CA 1
ATOM 665 C C . ALA A 1 88 ? -14.012 -1.288 5.288 1.00 77.94 88 ALA A C 1
ATOM 667 O O . ALA A 1 88 ? -15.027 -1.236 5.987 1.00 77.94 88 ALA A O 1
ATOM 668 N N . ALA A 1 89 ? -14.032 -0.971 3.993 1.00 80.75 89 ALA A N 1
ATOM 669 C CA . ALA A 1 89 ? -15.225 -0.528 3.284 1.00 80.75 89 ALA A CA 1
ATOM 670 C C . ALA A 1 89 ? -16.211 -1.678 3.039 1.00 80.75 89 ALA A C 1
ATOM 672 O O . ALA A 1 89 ? -17.385 -1.536 3.365 1.00 80.75 89 ALA A O 1
ATOM 673 N N . VAL A 1 90 ? -15.749 -2.838 2.561 1.00 81.62 90 VAL A N 1
ATOM 674 C CA . VAL A 1 90 ? -16.572 -4.048 2.376 1.00 81.62 90 VAL A CA 1
ATOM 675 C C . VAL A 1 90 ? -17.219 -4.464 3.696 1.00 81.62 90 VAL A C 1
ATOM 677 O O . VAL A 1 90 ? -18.418 -4.731 3.736 1.00 81.62 90 VAL A O 1
ATOM 680 N N . CYS A 1 91 ? -16.463 -4.450 4.797 1.00 84.44 91 CYS A N 1
ATOM 681 C CA . CYS A 1 91 ? -16.998 -4.756 6.119 1.00 84.44 91 CYS A CA 1
ATOM 682 C C . CYS A 1 91 ? -18.168 -3.840 6.502 1.00 84.44 91 CYS A C 1
ATOM 684 O O . CYS A 1 91 ? -19.135 -4.324 7.082 1.00 84.44 91 CYS A O 1
ATOM 686 N N . ARG A 1 92 ? -18.086 -2.538 6.204 1.00 79.38 92 ARG A N 1
ATOM 687 C CA . ARG A 1 92 ? -19.106 -1.553 6.599 1.00 79.38 92 ARG A CA 1
ATOM 688 C C . ARG A 1 92 ? -20.276 -1.461 5.619 1.00 79.38 92 ARG A C 1
ATOM 690 O O . ARG A 1 92 ? -21.393 -1.203 6.049 1.00 79.38 92 ARG A O 1
ATOM 697 N N . LEU A 1 93 ? -20.040 -1.680 4.327 1.00 83.31 93 LEU A N 1
ATOM 698 C CA . LEU A 1 93 ? -21.084 -1.644 3.298 1.00 83.31 93 LEU A CA 1
ATOM 699 C C . LEU A 1 93 ? -21.946 -2.909 3.298 1.00 83.31 93 LEU A C 1
ATOM 701 O O . LEU A 1 93 ? -23.147 -2.819 3.070 1.00 83.31 93 LEU A O 1
ATOM 705 N N . PHE A 1 94 ? -21.343 -4.068 3.573 1.00 83.50 94 PHE A N 1
ATOM 706 C CA . PHE A 1 94 ? -22.027 -5.366 3.565 1.00 83.50 94 PHE A CA 1
ATOM 707 C C . PHE A 1 94 ? -22.239 -5.957 4.972 1.00 83.50 94 PHE A C 1
ATOM 709 O O . PHE A 1 94 ? -22.630 -7.114 5.089 1.00 83.50 94 PHE A O 1
ATOM 716 N N . ASP A 1 95 ? -21.938 -5.189 6.026 1.00 79.62 95 ASP A N 1
ATOM 717 C CA . ASP A 1 95 ? -22.003 -5.581 7.447 1.00 79.62 95 ASP A CA 1
ATOM 718 C C . ASP A 1 95 ? -21.389 -6.965 7.752 1.00 79.62 95 ASP A C 1
ATOM 720 O O . ASP A 1 95 ? -21.954 -7.817 8.440 1.00 79.62 95 ASP A O 1
ATOM 724 N N . VAL A 1 96 ? -20.187 -7.216 7.224 1.00 85.81 96 VAL A N 1
ATOM 725 C CA . VAL A 1 96 ? -19.494 -8.502 7.399 1.00 85.81 96 VAL A CA 1
ATOM 726 C C . VAL A 1 96 ? -18.869 -8.574 8.795 1.00 85.81 96 VAL A C 1
ATOM 728 O O . VAL A 1 96 ? -17.712 -8.203 8.997 1.00 85.81 96 VAL A O 1
ATOM 731 N N . ALA A 1 97 ? -19.620 -9.098 9.767 1.00 84.38 97 ALA A N 1
ATOM 732 C CA . ALA A 1 97 ? -19.216 -9.162 11.178 1.00 84.38 97 ALA A CA 1
ATOM 733 C C . ALA A 1 97 ? -17.823 -9.784 11.415 1.00 84.38 97 ALA A C 1
ATOM 735 O O . ALA A 1 97 ? -17.060 -9.293 12.242 1.00 84.38 97 ALA A O 1
ATOM 736 N N . VAL A 1 98 ? -17.456 -10.808 10.634 1.00 87.62 98 VAL A N 1
ATOM 737 C CA . VAL A 1 98 ? -16.155 -11.503 10.709 1.00 87.62 98 VAL A CA 1
ATOM 738 C C . VAL A 1 98 ? -14.947 -10.588 10.459 1.00 87.62 98 VAL A C 1
ATOM 740 O O . VAL A 1 98 ? -13.847 -10.888 10.927 1.00 87.62 98 VAL A O 1
ATOM 743 N N . LEU A 1 99 ? -15.127 -9.483 9.731 1.00 89.31 99 LEU A N 1
ATOM 744 C CA . LEU A 1 99 ? -14.054 -8.545 9.393 1.00 89.31 99 LEU A CA 1
ATOM 745 C C . LEU A 1 99 ? -13.980 -7.347 10.337 1.00 89.31 99 LEU A C 1
ATOM 747 O O . LEU A 1 99 ? -12.951 -6.677 10.361 1.00 89.31 99 LEU A O 1
ATOM 751 N N . LYS A 1 100 ? -15.009 -7.095 11.157 1.00 87.25 100 LYS A N 1
ATOM 752 C CA . LYS A 1 100 ? -15.029 -5.955 12.091 1.00 87.25 100 LYS A CA 1
ATOM 753 C C . LYS A 1 100 ? -13.732 -5.837 12.910 1.00 87.25 100 LYS A C 1
ATOM 755 O O . LYS A 1 100 ? -13.165 -4.740 12.916 1.00 87.25 100 LYS A O 1
ATOM 760 N N . PRO A 1 101 ? -13.178 -6.927 13.484 1.00 87.25 101 PRO A N 1
ATOM 761 C CA . PRO A 1 101 ? -11.978 -6.837 14.315 1.00 87.25 101 PRO A CA 1
ATOM 762 C C . PRO A 1 101 ? -10.703 -6.406 13.580 1.00 87.25 101 PRO A C 1
ATOM 764 O O . PRO A 1 101 ? -9.781 -5.912 14.220 1.00 87.25 101 PRO A O 1
ATOM 767 N N . ILE A 1 102 ? -10.625 -6.590 12.254 1.00 90.06 102 ILE A N 1
ATOM 768 C CA . ILE A 1 102 ? -9.417 -6.270 11.475 1.00 90.06 102 ILE A CA 1
ATOM 769 C C . ILE A 1 102 ? -9.463 -4.879 10.837 1.00 90.06 102 ILE A C 1
ATOM 771 O O . ILE A 1 102 ? -8.431 -4.381 10.396 1.00 90.06 102 ILE A O 1
ATOM 775 N N . THR A 1 103 ? -10.631 -4.230 10.795 1.00 88.69 103 THR A N 1
ATOM 776 C CA . THR A 1 103 ? -10.828 -2.958 10.074 1.00 88.69 103 THR A CA 1
ATOM 777 C C . THR A 1 103 ? -9.847 -1.863 10.493 1.00 88.69 103 THR A C 1
ATOM 779 O O . THR A 1 103 ? -9.284 -1.196 9.630 1.00 88.69 103 THR A O 1
ATOM 782 N N . ARG A 1 104 ? -9.545 -1.725 11.790 1.00 87.50 104 ARG A N 1
ATOM 783 C CA . ARG A 1 104 ? -8.574 -0.730 12.272 1.00 87.50 104 ARG A CA 1
ATOM 784 C C . ARG A 1 104 ? -7.135 -1.059 11.871 1.00 87.50 104 ARG A C 1
ATOM 786 O O . ARG A 1 104 ? -6.380 -0.167 11.494 1.00 87.50 104 ARG A O 1
ATOM 793 N N . MET A 1 105 ? -6.750 -2.333 11.934 1.00 88.62 105 MET A N 1
ATOM 794 C CA . MET A 1 105 ? -5.432 -2.779 11.465 1.00 88.62 105 MET A CA 1
ATOM 795 C C . MET A 1 105 ? -5.279 -2.533 9.962 1.00 88.62 105 MET A C 1
ATOM 797 O O . MET A 1 105 ? -4.210 -2.144 9.502 1.00 88.62 105 MET A O 1
ATOM 801 N N . ALA A 1 106 ? -6.368 -2.719 9.219 1.00 91.38 106 ALA A N 1
ATOM 802 C CA . ALA A 1 106 ? -6.455 -2.473 7.792 1.00 91.38 106 ALA A CA 1
ATOM 803 C C . ALA A 1 106 ? -6.288 -0.973 7.468 1.00 91.38 106 ALA A C 1
ATOM 805 O O . ALA A 1 106 ? -5.453 -0.621 6.640 1.00 91.38 106 ALA A O 1
ATOM 806 N N . GLU A 1 107 ? -6.989 -0.088 8.183 1.00 90.00 107 GLU A N 1
ATOM 807 C CA . GLU A 1 107 ? -6.830 1.375 8.077 1.00 90.00 107 GLU A CA 1
ATOM 808 C C . GLU A 1 107 ? -5.390 1.824 8.386 1.00 90.00 107 GLU A C 1
ATOM 810 O O . GLU A 1 107 ? -4.809 2.635 7.663 1.00 90.00 107 GLU A O 1
ATOM 815 N N . LEU A 1 108 ? -4.788 1.262 9.438 1.00 89.75 108 LEU A N 1
ATOM 816 C CA . LEU A 1 108 ? -3.412 1.563 9.827 1.00 89.75 108 LEU A CA 1
ATOM 817 C C . LEU A 1 108 ? -2.399 1.103 8.769 1.00 89.75 108 LEU A C 1
ATOM 819 O O . LEU A 1 108 ? -1.454 1.833 8.454 1.00 89.75 108 LEU A O 1
ATOM 823 N N . LEU A 1 109 ? -2.596 -0.090 8.201 1.00 93.19 109 LEU A N 1
ATOM 824 C CA . LEU A 1 109 ? -1.778 -0.583 7.097 1.00 93.19 109 LEU A CA 1
ATOM 825 C C . LEU A 1 109 ? -1.858 0.364 5.898 1.00 93.19 109 LEU A C 1
ATOM 827 O O . LEU A 1 109 ? -0.819 0.704 5.344 1.00 93.19 109 LEU A O 1
ATOM 831 N N . THR A 1 110 ? -3.053 0.850 5.550 1.00 92.69 110 THR A N 1
ATOM 832 C CA . THR A 1 110 ? -3.235 1.829 4.469 1.00 92.69 110 THR A CA 1
ATOM 833 C C . THR A 1 110 ? -2.410 3.092 4.700 1.00 92.69 110 THR A C 1
ATOM 835 O O . THR A 1 110 ? -1.612 3.458 3.841 1.00 92.69 110 THR A O 1
ATOM 838 N N . ILE A 1 111 ? -2.544 3.734 5.865 1.00 91.62 111 ILE A N 1
ATOM 839 C CA . ILE A 1 111 ? -1.837 4.991 6.163 1.00 91.62 111 ILE A CA 1
ATOM 840 C C . ILE A 1 111 ? -0.317 4.782 6.149 1.00 91.62 111 ILE A C 1
ATOM 842 O O . ILE A 1 111 ? 0.419 5.542 5.524 1.00 91.62 111 ILE A O 1
ATOM 846 N N . THR A 1 112 ? 0.162 3.733 6.820 1.00 93.25 112 THR A N 1
ATOM 847 C CA . THR A 1 112 ? 1.604 3.467 6.941 1.00 93.25 112 THR A CA 1
ATOM 848 C C . THR A 1 112 ? 2.243 3.057 5.615 1.00 93.25 112 THR A C 1
ATOM 850 O O . THR A 1 112 ? 3.355 3.493 5.323 1.00 93.25 112 THR A O 1
ATOM 853 N N . ALA A 1 113 ? 1.531 2.303 4.775 1.00 94.06 113 ALA A N 1
ATOM 854 C CA . ALA A 1 113 ? 1.994 1.956 3.437 1.00 94.06 113 ALA A CA 1
ATOM 855 C C . ALA A 1 113 ? 2.027 3.178 2.505 1.00 94.06 113 ALA A C 1
ATOM 857 O O . ALA A 1 113 ? 3.004 3.362 1.788 1.00 94.06 113 ALA A O 1
ATOM 858 N N . LEU A 1 114 ? 1.033 4.074 2.559 1.00 92.44 114 LEU A N 1
ATOM 859 C CA . LEU A 1 114 ? 1.064 5.313 1.771 1.00 92.44 114 LEU A CA 1
ATOM 860 C C . LEU A 1 114 ? 2.221 6.241 2.179 1.00 92.44 114 LEU A C 1
ATOM 862 O O . LEU A 1 114 ? 2.816 6.886 1.319 1.00 92.44 114 LEU A O 1
ATOM 866 N N . LEU A 1 115 ? 2.574 6.293 3.470 1.00 92.19 115 LEU A N 1
ATOM 867 C CA . LEU A 1 115 ? 3.746 7.042 3.940 1.00 92.19 115 LEU A CA 1
ATOM 868 C C . LEU A 1 115 ? 5.050 6.426 3.422 1.00 92.19 115 LEU A C 1
ATOM 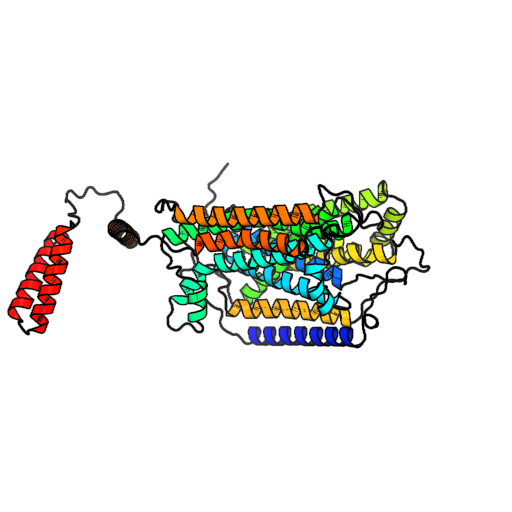870 O O . LEU A 1 115 ? 5.948 7.160 3.016 1.00 92.19 115 LEU A O 1
ATOM 874 N N . ALA A 1 116 ? 5.144 5.093 3.401 1.00 94.06 116 ALA A N 1
ATOM 875 C CA . ALA A 1 116 ? 6.286 4.395 2.823 1.00 94.06 116 ALA A CA 1
ATOM 876 C C . ALA A 1 116 ? 6.403 4.655 1.311 1.00 94.06 116 ALA A C 1
ATOM 878 O O . ALA A 1 116 ? 7.487 5.003 0.856 1.00 94.06 116 ALA A O 1
ATOM 879 N N . GLY A 1 117 ? 5.299 4.582 0.555 1.00 92.62 117 GLY A N 1
ATOM 880 C CA . GLY A 1 117 ? 5.268 4.919 -0.876 1.00 92.62 117 GLY A CA 1
ATOM 881 C C . GLY A 1 117 ? 5.718 6.357 -1.146 1.00 92.62 117 GLY A C 1
ATOM 882 O O . GLY A 1 117 ? 6.643 6.589 -1.918 1.00 92.62 117 GLY A O 1
ATOM 883 N N . ALA A 1 118 ? 5.181 7.328 -0.397 1.00 89.94 118 ALA A N 1
ATOM 884 C CA . ALA A 1 118 ? 5.643 8.715 -0.477 1.00 89.94 118 ALA A CA 1
ATOM 885 C C . ALA A 1 118 ? 7.146 8.853 -0.162 1.00 89.94 118 ALA A C 1
ATOM 887 O O . ALA A 1 118 ? 7.847 9.612 -0.830 1.00 89.94 118 ALA A O 1
ATOM 888 N N . GLY A 1 119 ? 7.648 8.101 0.822 1.00 92.38 119 GLY A N 1
ATOM 889 C CA . GLY A 1 119 ? 9.072 8.032 1.146 1.00 92.38 119 GLY A CA 1
ATOM 890 C C . GLY A 1 119 ? 9.920 7.519 -0.017 1.00 92.38 119 GLY A C 1
ATOM 891 O O . GLY A 1 119 ? 10.945 8.122 -0.319 1.00 92.38 119 GLY A O 1
ATOM 892 N N . VAL A 1 120 ? 9.463 6.477 -0.719 1.00 93.00 120 VAL A N 1
ATOM 893 C CA . VAL A 1 120 ? 10.136 5.964 -1.921 1.00 93.00 120 VAL A CA 1
ATOM 894 C C . VAL A 1 120 ? 10.207 7.032 -3.011 1.00 93.00 120 VAL A C 1
ATOM 896 O O . VAL A 1 120 ? 11.282 7.261 -3.558 1.00 93.00 120 VAL A O 1
ATOM 899 N N . VAL A 1 121 ? 9.097 7.719 -3.306 1.00 90.62 121 VAL A N 1
ATOM 900 C CA . VAL A 1 121 ? 9.070 8.786 -4.324 1.00 90.62 121 VAL A CA 1
ATOM 901 C C . VAL A 1 121 ? 10.038 9.909 -3.961 1.00 90.62 121 VAL A C 1
ATOM 903 O O . VAL A 1 121 ? 10.786 10.385 -4.810 1.00 90.62 121 VAL A O 1
ATOM 906 N N . VAL A 1 122 ? 10.072 10.318 -2.691 1.00 90.69 122 VAL A N 1
ATOM 907 C CA . VAL A 1 122 ? 11.032 11.322 -2.209 1.00 90.69 122 VAL A CA 1
ATOM 908 C C . VAL A 1 122 ? 12.472 10.844 -2.391 1.00 90.69 122 VAL A C 1
ATOM 910 O O . VAL A 1 122 ? 13.330 11.648 -2.751 1.00 90.69 122 VAL A O 1
ATOM 913 N N . SER A 1 123 ? 12.740 9.557 -2.178 1.00 92.12 123 SER A N 1
ATOM 914 C CA . SER A 1 123 ? 14.063 8.976 -2.394 1.00 92.12 123 SER A CA 1
ATOM 915 C C . SER A 1 123 ? 14.447 8.825 -3.865 1.00 92.12 123 SER A C 1
ATOM 917 O O . SER A 1 123 ? 15.632 8.882 -4.171 1.00 92.12 123 SER A O 1
ATOM 919 N N . ASP A 1 124 ? 13.487 8.673 -4.774 1.00 92.00 124 ASP A N 1
ATOM 920 C CA . ASP A 1 124 ? 13.727 8.600 -6.223 1.00 92.00 124 ASP A CA 1
ATOM 921 C C . ASP A 1 124 ? 13.959 9.986 -6.858 1.00 92.00 124 ASP A C 1
ATOM 923 O O . ASP A 1 124 ? 14.571 10.113 -7.917 1.00 92.00 124 ASP A O 1
ATOM 927 N N . LEU A 1 125 ? 13.537 11.066 -6.193 1.00 89.88 125 LEU A N 1
ATOM 928 C CA . LEU A 1 125 ? 13.748 12.424 -6.690 1.00 89.88 125 LEU A CA 1
ATOM 929 C C . LEU A 1 125 ? 15.208 12.879 -6.537 1.00 89.88 125 LEU A C 1
ATOM 931 O O . LEU A 1 125 ? 15.766 12.910 -5.444 1.00 89.88 125 LEU A O 1
ATOM 935 N N . GLY A 1 126 ? 15.788 13.385 -7.632 1.00 86.00 126 GLY A N 1
ATOM 936 C CA . GLY A 1 126 ? 17.108 14.036 -7.645 1.00 86.00 126 GLY A CA 1
ATOM 937 C C . GLY A 1 126 ? 17.229 15.244 -6.710 1.00 86.00 126 GLY A C 1
ATOM 938 O O . GLY A 1 126 ? 18.269 15.468 -6.096 1.00 86.00 126 GLY A O 1
ATOM 939 N N . ARG A 1 127 ? 16.161 16.046 -6.610 1.00 87.81 127 ARG A N 1
ATOM 940 C CA . ARG A 1 127 ? 16.091 17.262 -5.779 1.00 87.81 127 ARG A CA 1
ATOM 941 C C . ARG A 1 127 ? 14.737 17.315 -5.065 1.00 87.81 127 ARG A C 1
ATOM 943 O O . ARG A 1 127 ? 13.862 18.083 -5.471 1.00 87.81 127 ARG A O 1
ATOM 950 N N . PRO A 1 128 ? 14.527 16.492 -4.023 1.00 86.94 128 PRO A N 1
ATOM 951 C CA . PRO A 1 128 ? 13.197 16.261 -3.460 1.00 86.94 128 PRO A CA 1
ATOM 952 C C . PRO A 1 128 ? 12.562 17.535 -2.895 1.00 86.94 128 PRO A C 1
ATOM 954 O O . PRO A 1 128 ? 11.394 17.812 -3.161 1.00 86.94 128 PRO A O 1
ATOM 957 N N . LEU A 1 129 ? 13.341 18.353 -2.177 1.00 86.19 129 LEU A N 1
ATOM 958 C CA . LEU A 1 129 ? 12.845 19.594 -1.577 1.00 86.19 129 LEU A CA 1
ATOM 959 C C . LEU A 1 129 ? 12.383 20.602 -2.640 1.00 86.19 129 LEU A C 1
ATOM 961 O O . LEU A 1 129 ? 11.301 21.172 -2.524 1.00 86.19 129 LEU A O 1
ATOM 965 N N . GLU A 1 130 ? 13.171 20.797 -3.700 1.00 85.81 130 GLU A N 1
ATOM 966 C CA . GLU A 1 130 ? 12.788 21.697 -4.792 1.00 85.81 130 GLU A CA 1
ATOM 967 C C . GLU A 1 130 ? 11.560 21.186 -5.546 1.00 85.81 130 GLU A C 1
ATOM 969 O O . GLU A 1 130 ? 10.681 21.982 -5.877 1.00 85.81 130 GLU A O 1
ATOM 974 N N . GLY A 1 131 ? 11.484 19.872 -5.787 1.00 81.75 131 GLY A N 1
ATOM 975 C CA . GLY A 1 131 ? 10.335 19.234 -6.424 1.00 81.75 131 GLY A CA 1
ATOM 976 C C . GLY A 1 131 ? 9.042 19.503 -5.656 1.00 81.75 131 GLY A C 1
ATOM 977 O O . GLY A 1 131 ? 8.089 20.025 -6.230 1.00 81.75 131 GLY A O 1
ATOM 978 N N . LEU A 1 132 ? 9.035 19.245 -4.343 1.00 82.38 132 LEU A N 1
ATOM 979 C CA . LEU A 1 132 ? 7.864 19.457 -3.484 1.00 82.38 132 LEU A CA 1
ATOM 980 C C . LEU A 1 132 ? 7.427 20.927 -3.415 1.00 82.38 132 LEU A C 1
ATOM 982 O O . LEU A 1 132 ? 6.231 21.210 -3.431 1.00 82.38 132 LEU A O 1
ATOM 986 N N . LEU A 1 133 ? 8.374 21.869 -3.381 1.00 84.12 133 LEU A N 1
ATOM 987 C CA . LEU A 1 133 ? 8.068 23.303 -3.321 1.00 84.12 133 LEU A CA 1
ATOM 988 C C . LEU A 1 133 ? 7.551 23.864 -4.655 1.00 84.12 133 LEU A C 1
ATOM 990 O O . LEU A 1 133 ? 6.772 24.817 -4.668 1.00 84.12 133 LEU A O 1
ATOM 994 N N . ARG A 1 134 ? 7.984 23.294 -5.785 1.00 81.75 134 ARG A N 1
ATOM 995 C CA . ARG A 1 134 ? 7.619 23.758 -7.135 1.00 81.75 134 ARG A CA 1
ATOM 996 C C . ARG A 1 134 ? 6.356 23.097 -7.677 1.00 81.75 134 ARG A C 1
ATOM 998 O O . ARG A 1 134 ? 5.646 23.718 -8.469 1.00 81.75 134 ARG A O 1
ATOM 1005 N N . LEU A 1 135 ? 6.049 21.877 -7.240 1.00 76.81 135 LEU A N 1
ATOM 1006 C CA . LEU A 1 135 ? 4.905 21.094 -7.711 1.00 76.81 135 LEU A CA 1
ATOM 1007 C C . LEU A 1 135 ? 3.566 21.859 -7.641 1.00 76.81 135 LEU A C 1
ATOM 1009 O O . LEU A 1 135 ? 2.867 21.870 -8.652 1.00 76.81 135 LEU A O 1
ATOM 1013 N N . PRO A 1 136 ? 3.222 22.588 -6.557 1.00 75.12 136 PRO A N 1
ATOM 1014 C CA . PRO A 1 136 ? 1.986 23.374 -6.500 1.00 75.12 136 PRO A CA 1
ATOM 1015 C C . PRO A 1 136 ? 1.826 24.400 -7.629 1.00 75.12 136 PRO A C 1
ATOM 1017 O O . PRO A 1 136 ? 0.702 24.720 -8.008 1.00 75.12 136 PRO A O 1
ATOM 1020 N N . ARG A 1 137 ? 2.938 24.928 -8.154 1.00 72.94 137 ARG A N 1
ATOM 1021 C CA . ARG A 1 137 ? 2.946 26.008 -9.147 1.00 72.94 137 ARG A CA 1
ATOM 1022 C C . ARG A 1 137 ? 3.068 25.503 -10.583 1.00 72.94 137 ARG A C 1
ATOM 1024 O O . ARG A 1 137 ? 2.472 26.104 -11.466 1.00 72.94 137 ARG A O 1
ATOM 1031 N N . PHE A 1 138 ? 3.843 24.442 -10.808 1.00 72.81 138 PHE A N 1
ATOM 1032 C CA . PHE A 1 138 ? 4.276 24.021 -12.148 1.00 72.81 138 PHE A CA 1
ATOM 1033 C C . PHE A 1 138 ? 3.816 22.613 -12.550 1.00 72.81 138 PHE A C 1
ATOM 1035 O O . PHE A 1 138 ? 4.241 22.110 -13.589 1.00 72.81 138 PHE A O 1
ATOM 1042 N N . ALA A 1 139 ? 3.004 21.927 -11.737 1.00 73.12 139 ALA A N 1
ATOM 1043 C CA . ALA A 1 139 ? 2.562 20.583 -12.094 1.00 73.12 139 ALA A CA 1
ATOM 1044 C C . ALA A 1 139 ? 1.725 20.597 -13.382 1.00 73.12 139 ALA A C 1
ATOM 1046 O O . ALA A 1 139 ? 0.744 21.330 -13.484 1.00 73.12 139 ALA A O 1
ATOM 1047 N N . ASN A 1 140 ? 2.110 19.755 -14.347 1.00 73.12 140 ASN A N 1
ATOM 1048 C CA . ASN A 1 140 ? 1.382 19.577 -15.597 1.00 73.12 140 ASN A CA 1
ATOM 1049 C C . ASN A 1 140 ? 0.278 18.519 -15.425 1.00 73.12 140 ASN A C 1
ATOM 1051 O O . ASN A 1 140 ? 0.606 17.339 -15.253 1.00 73.12 140 ASN A O 1
ATOM 1055 N N . PRO A 1 141 ? -1.009 18.885 -15.527 1.00 70.44 141 PRO A N 1
ATOM 1056 C CA . PRO A 1 141 ? -2.085 17.944 -15.256 1.00 70.44 141 PRO A CA 1
ATOM 1057 C C . PRO A 1 141 ? -2.328 16.892 -16.336 1.00 70.44 141 PRO A C 1
ATOM 1059 O O . PRO A 1 141 ? -2.971 15.883 -16.060 1.00 70.44 141 PRO A O 1
ATOM 1062 N N . SER A 1 142 ? -1.774 17.078 -17.539 1.00 71.62 142 SER A N 1
ATOM 1063 C CA . SER A 1 142 ? -1.792 16.039 -18.574 1.00 71.62 142 SER A CA 1
ATOM 1064 C C . SER A 1 142 ? -0.855 14.869 -18.251 1.00 71.62 142 SER A C 1
ATOM 1066 O O . SER A 1 142 ? -0.908 13.835 -18.912 1.00 71.62 142 SER A O 1
ATOM 1068 N N . SER A 1 143 ? 0.028 15.023 -17.258 1.00 76.94 143 SER A N 1
ATOM 1069 C CA . SER A 1 143 ? 0.919 13.959 -16.810 1.00 76.94 143 SER A CA 1
ATOM 1070 C C . SER A 1 143 ? 0.161 12.934 -15.954 1.00 76.94 143 SER A C 1
ATOM 1072 O O . SER A 1 143 ? -0.454 13.316 -14.956 1.00 76.94 143 SER A O 1
ATOM 1074 N N . PRO A 1 144 ? 0.273 11.621 -16.227 1.00 76.44 144 PRO A N 1
ATOM 1075 C CA . PRO A 1 144 ? -0.269 10.582 -15.344 1.00 76.44 144 PRO A CA 1
ATOM 1076 C C . PRO A 1 144 ? 0.261 10.663 -13.898 1.00 76.44 144 PRO A C 1
ATOM 1078 O O . PRO A 1 144 ? -0.429 10.277 -12.948 1.00 76.44 144 PRO A O 1
ATOM 1081 N N . PHE A 1 145 ? 1.461 11.225 -13.706 1.00 78.75 145 PHE A N 1
ATOM 1082 C CA . PHE A 1 145 ? 2.036 11.477 -12.380 1.00 78.75 145 PHE A CA 1
ATOM 1083 C C . PHE A 1 145 ? 1.271 12.527 -11.588 1.00 78.75 145 PHE A C 1
ATOM 1085 O O . PHE A 1 145 ? 1.188 12.420 -10.368 1.00 78.75 145 PHE A O 1
ATOM 1092 N N . TYR A 1 146 ? 0.689 13.521 -12.259 1.00 74.75 146 TYR A N 1
ATOM 1093 C CA . TYR A 1 146 ? -0.129 14.522 -11.590 1.00 74.75 146 TYR A CA 1
ATOM 1094 C C . TYR A 1 146 ? -1.375 13.881 -10.978 1.00 74.75 146 TYR A C 1
ATOM 1096 O O . TYR A 1 146 ? -1.645 14.084 -9.793 1.00 74.75 146 TYR A O 1
ATOM 1104 N N . GLY A 1 147 ? -2.090 13.063 -11.758 1.00 68.50 147 GLY A N 1
ATOM 1105 C CA . GLY A 1 147 ? -3.257 12.324 -11.276 1.00 68.50 147 GLY A CA 1
ATOM 1106 C C . GLY A 1 147 ? -2.890 11.405 -10.115 1.00 68.50 147 GLY A C 1
ATOM 1107 O O . GLY A 1 147 ? -3.546 11.434 -9.081 1.00 68.50 147 GLY A O 1
ATOM 1108 N N . THR A 1 148 ? -1.782 10.674 -10.239 1.00 71.75 148 THR A N 1
ATOM 1109 C CA . THR A 1 148 ? -1.293 9.786 -9.177 1.00 71.75 148 THR A CA 1
ATOM 1110 C C . THR A 1 148 ? -0.930 10.567 -7.913 1.00 71.75 148 THR A C 1
ATOM 1112 O O . THR A 1 148 ? -1.469 10.274 -6.855 1.00 71.75 148 THR A O 1
ATOM 1115 N N . PHE A 1 149 ? -0.105 11.613 -7.989 1.00 73.12 149 PHE A N 1
ATOM 1116 C CA . PHE A 1 149 ? 0.293 12.389 -6.810 1.00 73.12 149 PHE A CA 1
ATOM 1117 C C . PHE A 1 149 ? -0.900 13.088 -6.144 1.00 73.12 149 PHE A C 1
ATOM 1119 O O . PHE A 1 149 ? -1.086 12.977 -4.934 1.00 73.12 149 PHE A O 1
ATOM 1126 N N . THR A 1 150 ? -1.747 13.777 -6.913 1.00 70.19 150 THR A N 1
ATOM 1127 C CA . THR A 1 150 ? -2.893 14.510 -6.349 1.00 70.19 150 THR A CA 1
ATOM 1128 C C . THR A 1 150 ? -3.973 13.578 -5.808 1.00 70.19 150 THR A C 1
ATOM 1130 O O . THR A 1 150 ? -4.439 13.787 -4.690 1.00 70.19 150 THR A O 1
ATOM 1133 N N . LEU A 1 151 ? -4.348 12.512 -6.523 1.00 73.56 151 LEU A N 1
ATOM 1134 C CA . LEU A 1 151 ? -5.368 11.576 -6.041 1.00 73.56 151 LEU A CA 1
ATOM 1135 C C . LEU A 1 151 ? -4.850 10.687 -4.914 1.00 73.56 151 LEU A C 1
ATOM 1137 O O . LEU A 1 151 ? -5.605 10.427 -3.984 1.00 73.56 151 LEU A O 1
ATOM 1141 N N . VAL A 1 152 ? -3.589 10.244 -4.946 1.00 75.56 152 VAL A N 1
ATOM 1142 C CA . VAL A 1 152 ? -3.027 9.397 -3.882 1.00 75.56 152 VAL A CA 1
ATOM 1143 C C . VAL A 1 152 ? -2.734 10.218 -2.621 1.00 75.56 152 VAL A C 1
ATOM 1145 O O . VAL A 1 152 ? -3.089 9.798 -1.522 1.00 75.56 152 VAL A O 1
ATOM 1148 N N . VAL A 1 153 ? -2.149 11.413 -2.731 1.00 69.69 153 VAL A N 1
ATOM 1149 C CA . VAL A 1 153 ? -1.824 12.229 -1.546 1.00 69.69 153 VAL A CA 1
ATOM 1150 C C . VAL A 1 153 ? -3.043 13.013 -1.047 1.00 69.69 153 VAL A C 1
ATOM 1152 O O . VAL A 1 153 ? -3.394 12.925 0.128 1.00 69.69 153 VAL A O 1
ATOM 1155 N N . ALA A 1 154 ? -3.726 13.771 -1.906 1.00 68.31 154 ALA A N 1
ATOM 1156 C CA . ALA A 1 154 ? -4.831 14.630 -1.466 1.00 68.31 154 ALA A CA 1
ATOM 1157 C C . ALA A 1 154 ? -6.168 13.888 -1.380 1.00 68.31 154 ALA A C 1
ATOM 1159 O O . ALA A 1 154 ? -6.972 14.170 -0.498 1.00 68.31 154 ALA A O 1
ATOM 1160 N N . GLY A 1 155 ? -6.411 12.933 -2.277 1.00 74.31 155 GLY A N 1
ATOM 1161 C CA . GLY A 1 155 ? -7.589 12.080 -2.197 1.00 74.31 155 GLY A CA 1
ATOM 1162 C C . GLY A 1 155 ? -7.403 11.005 -1.142 1.00 74.31 155 GLY A C 1
ATOM 1163 O O . GLY A 1 155 ? -8.098 10.989 -0.135 1.00 74.31 155 GLY A O 1
ATOM 1164 N N . TYR A 1 156 ? -6.442 10.121 -1.365 1.00 82.00 156 TYR A N 1
ATOM 1165 C CA . TYR A 1 156 ? -6.423 8.823 -0.723 1.00 82.00 156 TYR A CA 1
ATOM 1166 C C . TYR A 1 156 ? -5.793 8.834 0.676 1.00 82.00 156 TYR A C 1
ATOM 1168 O O . TYR A 1 156 ? -6.399 8.323 1.622 1.00 82.00 156 TYR A O 1
ATOM 1176 N N . MET A 1 157 ? -4.626 9.461 0.856 1.00 85.69 157 MET A N 1
ATOM 1177 C CA . MET A 1 157 ? -4.023 9.624 2.185 1.00 85.69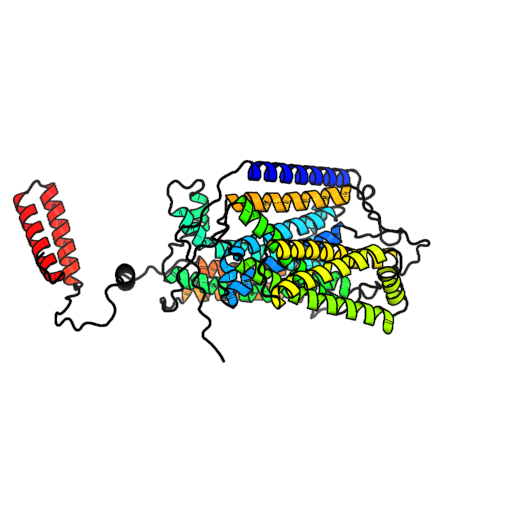 157 MET A CA 1
ATOM 1178 C C . MET A 1 157 ? -4.940 10.452 3.086 1.00 85.69 157 MET A C 1
ATOM 1180 O O . MET A 1 157 ? -5.280 10.022 4.189 1.00 85.69 157 MET A O 1
ATOM 1184 N N . PHE A 1 158 ? -5.395 11.612 2.609 1.00 86.25 158 PHE A N 1
ATOM 1185 C CA . PHE A 1 158 ? -6.269 12.470 3.400 1.00 86.25 158 PHE A CA 1
ATOM 1186 C C . PHE A 1 158 ? -7.610 11.798 3.720 1.00 86.25 158 PHE A C 1
ATOM 1188 O O . PHE A 1 158 ? -8.010 11.789 4.884 1.00 86.25 158 PHE A O 1
ATOM 1195 N N . SER A 1 159 ? -8.278 11.161 2.747 1.00 84.44 159 SER A N 1
ATOM 1196 C CA . SER A 1 159 ? -9.524 10.433 3.020 1.00 84.44 159 SER A CA 1
ATOM 1197 C C . SER A 1 159 ? -9.315 9.306 4.025 1.00 84.44 159 SER A C 1
ATOM 1199 O O . SER A 1 159 ? -10.176 9.087 4.870 1.00 84.44 159 SER A O 1
ATOM 1201 N N . SER A 1 160 ? -8.175 8.608 3.969 1.00 87.94 160 SER A N 1
ATOM 1202 C CA . SER A 1 160 ? -7.842 7.535 4.916 1.00 87.94 160 SER A CA 1
ATOM 1203 C C . SER A 1 160 ? -7.630 8.074 6.332 1.00 87.94 160 SER A C 1
ATOM 1205 O O . SER A 1 160 ? -8.105 7.465 7.289 1.00 87.94 160 SER A O 1
ATOM 1207 N N . LEU A 1 161 ? -6.994 9.242 6.479 1.00 89.50 161 LEU A N 1
ATOM 1208 C CA . LEU A 1 161 ? -6.848 9.926 7.769 1.00 89.50 161 LEU A CA 1
ATOM 1209 C C . LEU A 1 161 ? -8.199 10.386 8.329 1.00 89.50 161 LEU A C 1
ATOM 1211 O O . LEU A 1 161 ? -8.485 10.151 9.503 1.00 89.50 161 LEU A O 1
ATOM 1215 N N . VAL A 1 162 ? -9.049 10.992 7.492 1.00 88.31 162 VAL A N 1
ATOM 1216 C CA . VAL A 1 162 ? -10.416 11.393 7.871 1.00 88.31 162 VAL A CA 1
ATOM 1217 C C . VAL A 1 162 ? -11.231 10.174 8.296 1.00 88.31 162 VAL A C 1
ATOM 1219 O O . VAL A 1 162 ? -11.888 10.197 9.335 1.00 88.31 162 VAL A O 1
ATOM 1222 N N . TYR A 1 163 ? -11.159 9.095 7.519 1.00 86.12 163 TYR A N 1
ATOM 1223 C CA . TYR A 1 163 ? -11.855 7.849 7.804 1.00 86.12 163 TYR A CA 1
ATOM 1224 C C . TYR A 1 163 ? -11.411 7.239 9.126 1.00 86.12 163 TYR A C 1
ATOM 1226 O O . TYR A 1 163 ? -12.256 6.946 9.966 1.00 86.12 163 TYR A O 1
ATOM 1234 N N . PHE A 1 164 ? -10.102 7.108 9.344 1.00 87.25 164 PHE A N 1
ATOM 1235 C CA . PHE A 1 164 ? -9.537 6.607 10.593 1.00 87.25 164 PHE A CA 1
ATOM 1236 C C . PHE A 1 164 ? -9.958 7.468 11.790 1.00 87.25 164 PHE A C 1
ATOM 1238 O O . PHE A 1 164 ? -10.407 6.942 12.812 1.00 87.25 164 PHE A O 1
ATOM 1245 N N . PHE A 1 165 ? -9.869 8.796 11.649 1.00 87.88 165 PHE A N 1
ATOM 1246 C CA . PHE A 1 165 ? -10.277 9.740 12.683 1.00 87.88 165 PHE A CA 1
ATOM 1247 C C . PHE A 1 165 ? -11.753 9.564 13.048 1.00 87.88 165 PHE A C 1
ATOM 1249 O O . PHE A 1 165 ? -12.073 9.399 14.224 1.00 87.88 165 PHE A O 1
ATOM 1256 N N . LEU A 1 166 ? -12.654 9.561 12.064 1.00 86.62 166 LEU A N 1
ATOM 1257 C CA . LEU A 1 166 ? -14.081 9.415 12.330 1.00 86.62 166 LEU A CA 1
ATOM 1258 C C . LEU A 1 166 ? -14.377 8.029 12.893 1.00 86.62 166 LEU A C 1
ATOM 1260 O O . LEU A 1 166 ? -14.907 7.939 13.995 1.00 86.62 166 LEU A O 1
ATOM 1264 N N . ALA A 1 167 ? -13.938 6.961 12.224 1.00 83.75 167 ALA A N 1
ATOM 1265 C CA . ALA A 1 167 ? -14.163 5.580 12.644 1.00 83.75 167 ALA A CA 1
ATOM 1266 C C . ALA A 1 167 ? -13.652 5.273 14.060 1.00 83.75 167 ALA A C 1
ATOM 1268 O O . ALA A 1 167 ? -14.141 4.339 14.687 1.00 83.75 167 ALA A O 1
ATOM 1269 N N . GLY A 1 168 ? -12.632 5.979 14.557 1.00 86.75 168 GLY A N 1
ATOM 1270 C CA . GLY A 1 168 ? -12.097 5.785 15.909 1.00 86.75 168 GLY A CA 1
ATOM 1271 C C . GLY A 1 168 ? -12.618 6.730 16.976 1.00 86.75 168 GLY A C 1
ATOM 1272 O O . GLY A 1 168 ? -12.268 6.549 18.139 1.00 86.75 168 GLY A O 1
ATOM 1273 N N . ARG A 1 169 ? -13.516 7.665 16.645 1.00 87.50 169 ARG A N 1
ATOM 1274 C CA . ARG A 1 169 ? -14.139 8.549 17.644 1.00 87.50 169 ARG A CA 1
ATOM 1275 C C . ARG A 1 169 ? -14.850 7.794 18.759 1.00 87.50 169 ARG A C 1
ATOM 1277 O O . ARG A 1 169 ? -14.738 8.185 19.920 1.00 87.50 169 ARG A O 1
ATOM 1284 N N . ALA A 1 170 ? -15.604 6.753 18.415 1.00 84.00 170 ALA A N 1
ATOM 1285 C CA . ALA A 1 170 ? -16.365 5.995 19.400 1.00 84.00 170 ALA A CA 1
ATOM 1286 C C . ALA A 1 170 ? -15.434 5.243 20.367 1.00 84.00 170 ALA A C 1
ATOM 1288 O O . ALA A 1 170 ? -15.617 5.306 21.584 1.00 84.00 170 ALA A O 1
ATOM 1289 N N . ASP A 1 171 ? -14.363 4.650 19.837 1.00 86.12 171 ASP A N 1
ATOM 1290 C CA . ASP A 1 171 ? -13.323 4.004 20.638 1.00 86.12 171 ASP A CA 1
ATOM 1291 C C . ASP A 1 171 ? -12.566 5.018 21.509 1.00 86.12 171 ASP A C 1
ATOM 1293 O O . ASP A 1 171 ? -12.326 4.765 22.689 1.00 86.12 171 ASP A O 1
ATOM 1297 N N . ALA A 1 172 ? -12.240 6.197 20.969 1.00 87.44 172 ALA A N 1
ATOM 1298 C CA . ALA A 1 172 ? -11.590 7.275 21.711 1.00 87.44 172 ALA A CA 1
ATOM 1299 C C . ALA A 1 172 ? -12.437 7.730 22.905 1.00 87.44 172 ALA A C 1
ATOM 1301 O O . ALA A 1 172 ? -11.922 7.886 24.013 1.00 87.44 172 ALA A O 1
ATOM 1302 N N . ALA A 1 173 ? -13.748 7.882 22.702 1.00 86.88 173 ALA A N 1
ATOM 1303 C CA . ALA A 1 173 ? -14.679 8.215 23.770 1.00 86.88 173 ALA A CA 1
ATOM 1304 C C . ALA A 1 173 ? -14.740 7.114 24.836 1.00 86.88 173 ALA A C 1
ATOM 1306 O O . ALA A 1 173 ? -14.764 7.422 26.025 1.00 86.88 173 ALA A O 1
ATOM 1307 N N . ALA A 1 174 ? -14.726 5.840 24.431 1.00 84.94 174 ALA A N 1
ATOM 1308 C CA . ALA A 1 174 ? -14.705 4.711 25.355 1.00 84.94 174 ALA A CA 1
ATOM 1309 C C . ALA A 1 174 ? -13.413 4.665 26.191 1.00 84.94 174 ALA A C 1
ATOM 1311 O O . ALA A 1 174 ? -13.488 4.465 27.401 1.00 84.94 174 ALA A O 1
ATOM 1312 N N . VAL A 1 175 ? -12.249 4.926 25.585 1.00 85.12 175 VAL A N 1
ATOM 1313 C CA . VAL A 1 175 ? -10.962 5.031 26.299 1.00 85.12 175 VAL A CA 1
ATOM 1314 C C . VAL A 1 175 ? -10.952 6.231 27.257 1.00 85.12 175 VAL A C 1
ATOM 1316 O O . VAL A 1 175 ? -10.502 6.114 28.396 1.00 85.12 175 VAL A O 1
ATOM 1319 N N . ALA A 1 176 ? -11.505 7.373 26.838 1.00 86.69 176 ALA A N 1
ATOM 1320 C CA . ALA A 1 176 ? -11.556 8.599 27.638 1.00 86.69 176 ALA A CA 1
ATOM 1321 C C . ALA A 1 176 ? -12.473 8.520 28.877 1.00 86.69 176 ALA A C 1
ATOM 1323 O O . ALA A 1 176 ? -12.384 9.398 29.747 1.00 86.69 176 ALA A O 1
ATOM 1324 N N . LYS A 1 177 ? -13.342 7.495 28.970 1.00 85.38 177 LYS A N 1
ATOM 1325 C CA . LYS A 1 177 ? -14.178 7.230 30.157 1.00 85.38 177 LYS A CA 1
ATOM 1326 C C . LYS A 1 177 ? -13.335 6.904 31.390 1.00 85.38 177 LYS A C 1
ATOM 1328 O O . LYS A 1 177 ? -13.767 7.224 32.491 1.00 85.38 177 LYS A O 1
ATOM 1333 N N . ASN A 1 178 ? -12.154 6.306 31.217 1.00 84.12 178 ASN A N 1
ATOM 1334 C CA . ASN A 1 178 ? -11.245 6.022 32.323 1.00 84.12 178 ASN A CA 1
ATOM 1335 C C . ASN A 1 178 ? -10.480 7.305 32.732 1.00 84.12 178 ASN A C 1
ATOM 1337 O O . ASN A 1 178 ? -9.698 7.817 31.921 1.00 84.12 178 ASN A O 1
ATOM 1341 N N . PRO A 1 179 ? -10.676 7.847 33.953 1.00 81.94 179 PRO A N 1
ATOM 1342 C CA . PRO A 1 179 ? -10.012 9.075 34.397 1.00 81.94 179 PRO A CA 1
ATOM 1343 C C . PRO A 1 179 ? -8.486 8.955 34.470 1.00 81.94 179 PRO A C 1
ATOM 1345 O O . PRO A 1 179 ? -7.799 9.924 34.149 1.00 81.94 179 PRO A O 1
ATOM 1348 N N . ASP A 1 180 ? -7.978 7.767 34.809 1.00 84.44 180 ASP A N 1
ATOM 1349 C CA . ASP A 1 180 ? -6.551 7.496 35.038 1.00 84.44 180 ASP A CA 1
ATOM 1350 C C . ASP A 1 180 ? -5.786 7.161 33.749 1.00 84.44 180 ASP A C 1
ATOM 1352 O O . ASP A 1 180 ? -4.608 6.796 33.766 1.00 84.44 180 ASP A O 1
ATOM 1356 N N . GLN A 1 181 ? -6.452 7.255 32.597 1.00 82.56 181 GLN A N 1
ATOM 1357 C CA . GLN A 1 181 ? -5.852 6.917 31.318 1.00 82.56 181 GLN A CA 1
ATOM 1358 C C . GLN A 1 181 ? -4.749 7.928 30.938 1.00 82.56 181 GLN A C 1
ATOM 1360 O O . GLN A 1 181 ? -5.037 9.115 30.746 1.00 82.56 181 GLN A O 1
ATOM 1365 N N . PRO A 1 182 ? -3.491 7.493 30.725 1.00 81.44 182 PRO A N 1
ATOM 1366 C CA . PRO A 1 182 ? -2.442 8.384 30.243 1.00 81.44 182 PRO A CA 1
ATOM 1367 C C . PRO A 1 182 ? -2.807 8.947 28.868 1.00 81.44 182 PRO A C 1
ATOM 1369 O O . PRO A 1 182 ? -3.253 8.217 27.977 1.00 81.44 182 PRO A O 1
ATOM 1372 N N . GLY A 1 183 ? -2.614 10.258 28.702 1.00 83.88 183 GLY A N 1
ATOM 1373 C CA . GLY A 1 183 ? -2.990 10.967 27.480 1.00 83.88 183 GLY A CA 1
ATOM 1374 C C . GLY A 1 183 ? -4.499 11.182 27.324 1.00 83.88 183 GLY A C 1
ATOM 1375 O O . GLY A 1 183 ? -4.951 11.424 26.211 1.00 83.88 183 GLY A O 1
ATOM 1376 N N . ARG A 1 184 ? -5.298 11.122 28.403 1.00 86.56 184 ARG A N 1
ATOM 1377 C CA . ARG A 1 184 ? -6.760 11.340 28.365 1.00 86.56 184 ARG A CA 1
ATOM 1378 C C . ARG A 1 184 ? -7.186 12.574 27.564 1.00 86.56 184 ARG A C 1
ATOM 1380 O O . ARG A 1 184 ? -8.168 12.502 26.833 1.00 86.56 184 ARG A O 1
ATOM 1387 N N . LEU A 1 185 ? -6.437 13.676 27.652 1.00 87.75 185 LEU A N 1
ATOM 1388 C CA . LEU A 1 185 ? -6.706 14.890 26.874 1.00 87.75 185 LEU A CA 1
ATOM 1389 C C . LEU A 1 185 ? -6.723 14.621 25.360 1.00 87.75 185 LEU A C 1
ATOM 1391 O O . LEU A 1 185 ? -7.628 15.085 24.676 1.00 87.75 185 LEU A O 1
ATOM 1395 N N . PHE A 1 186 ? -5.777 13.830 24.850 1.00 89.50 186 PHE A N 1
ATOM 1396 C CA . PHE A 1 186 ? -5.740 13.442 23.440 1.00 89.50 186 PHE A CA 1
ATOM 1397 C C . PHE A 1 186 ? -7.009 12.678 23.036 1.00 89.50 186 PHE A C 1
ATOM 1399 O O . PHE A 1 186 ? -7.643 13.027 22.043 1.00 89.50 186 PHE A O 1
ATOM 1406 N N . TYR A 1 187 ? -7.438 11.700 23.839 1.00 88.75 187 TYR A N 1
ATOM 1407 C CA . TYR A 1 187 ? -8.661 10.938 23.560 1.00 88.75 187 TYR A CA 1
ATOM 1408 C C . TYR A 1 187 ? -9.931 11.791 23.672 1.00 88.75 187 TYR A C 1
ATOM 1410 O O . TYR A 1 187 ? -10.868 11.578 22.910 1.00 88.75 187 TYR A O 1
ATOM 1418 N N . LEU A 1 188 ? -9.964 12.783 24.568 1.00 86.88 188 LEU A N 1
ATOM 1419 C CA . LEU A 1 188 ? -11.071 13.741 24.670 1.00 86.88 188 LEU A CA 1
ATOM 1420 C C . LEU A 1 188 ? -11.146 14.664 23.447 1.00 86.88 188 LEU A C 1
ATOM 1422 O O . LEU A 1 188 ? -12.241 14.904 22.936 1.00 86.88 188 LEU A O 1
ATOM 1426 N N . ILE A 1 189 ? -9.997 15.145 22.959 1.00 88.38 189 ILE A N 1
ATOM 1427 C CA . ILE A 1 189 ? -9.910 15.935 21.724 1.00 88.38 189 ILE A CA 1
ATOM 1428 C C . ILE A 1 189 ? -10.380 15.088 20.542 1.00 88.38 189 ILE A C 1
ATOM 1430 O O . ILE A 1 189 ? -11.244 15.522 19.783 1.00 88.38 189 ILE A O 1
ATOM 1434 N N . TRP A 1 190 ? -9.885 13.855 20.420 1.00 88.94 190 TRP A N 1
ATOM 1435 C CA . TRP A 1 190 ? -10.286 12.955 19.344 1.00 88.94 190 TRP A CA 1
ATOM 1436 C C . TRP A 1 190 ? -11.781 12.612 19.401 1.00 88.94 190 TRP A C 1
ATOM 1438 O O . TRP A 1 190 ? -12.473 12.723 18.393 1.00 88.94 190 TRP A O 1
ATOM 1448 N N . ALA A 1 191 ? -12.317 12.295 20.583 1.00 86.00 191 ALA A N 1
ATOM 1449 C CA . ALA A 1 191 ? -13.745 12.051 20.768 1.00 86.00 191 ALA A CA 1
ATOM 1450 C C . ALA A 1 191 ? -14.604 13.270 20.383 1.00 86.00 191 ALA A C 1
ATOM 1452 O O . ALA A 1 191 ? -15.758 13.086 19.997 1.00 86.00 191 ALA A O 1
ATOM 1453 N N . SER A 1 192 ? -14.065 14.497 20.469 1.00 85.00 192 SER A N 1
ATOM 1454 C CA . SER A 1 192 ? -14.703 15.738 19.991 1.00 85.00 192 SER A CA 1
ATOM 1455 C C . SER A 1 192 ? -16.170 15.878 20.438 1.00 85.00 192 SER A C 1
ATOM 1457 O O . SER A 1 192 ? -17.051 16.238 19.662 1.00 85.00 192 SER A O 1
ATOM 1459 N N . GLY A 1 193 ? -16.461 15.540 21.700 1.00 77.44 193 GLY A N 1
ATOM 1460 C CA . GLY A 1 193 ? -17.817 15.613 22.262 1.00 77.44 193 GLY A CA 1
ATOM 1461 C C . GLY A 1 193 ? -18.726 14.409 21.975 1.00 77.44 193 GLY A C 1
ATOM 1462 O O . GLY A 1 193 ? -19.905 14.444 22.329 1.00 77.44 193 GLY A O 1
ATOM 1463 N N . TYR A 1 194 ? -18.216 13.324 21.387 1.00 82.25 194 TYR A N 1
ATOM 1464 C CA . TYR A 1 194 ? -18.945 12.061 21.270 1.00 82.25 194 TYR A CA 1
ATOM 1465 C C . TYR A 1 194 ? -19.188 11.442 22.659 1.00 82.25 194 TYR A C 1
ATOM 1467 O O . TYR A 1 194 ? -18.246 11.104 23.371 1.00 82.25 194 TYR A O 1
ATOM 1475 N N . ARG A 1 195 ? -20.462 11.290 23.045 1.00 77.00 195 ARG A N 1
ATOM 1476 C CA . ARG A 1 195 ? -20.892 10.767 24.359 1.00 77.00 195 ARG A CA 1
ATOM 1477 C C . ARG A 1 195 ? -21.585 9.404 24.300 1.00 77.00 195 ARG A C 1
ATOM 1479 O O . ARG A 1 195 ? -22.202 9.006 25.278 1.00 77.00 195 ARG A O 1
ATOM 1486 N N . ASP A 1 196 ? -21.484 8.703 23.171 1.00 77.75 196 ASP A N 1
ATOM 1487 C CA . ASP A 1 196 ? -22.059 7.362 22.991 1.00 77.75 196 ASP A CA 1
ATOM 1488 C C . ASP A 1 196 ? -23.592 7.282 23.190 1.00 77.75 196 ASP A C 1
ATOM 1490 O O . ASP A 1 196 ? -24.133 6.266 23.612 1.00 77.75 196 ASP A O 1
ATOM 1494 N N . LEU A 1 197 ? -24.296 8.375 22.871 1.00 80.19 197 LEU A N 1
ATOM 1495 C CA . LEU A 1 197 ? -25.761 8.454 22.853 1.00 80.19 197 LEU A CA 1
ATOM 1496 C C . LEU A 1 197 ? -26.332 7.713 21.623 1.00 80.19 197 LEU A C 1
ATOM 1498 O O . LEU A 1 197 ? -25.673 7.722 20.576 1.00 80.19 197 LEU A O 1
ATOM 1502 N N . PRO A 1 198 ? -27.566 7.169 21.666 1.00 74.56 198 PRO A N 1
ATOM 1503 C CA . PRO A 1 198 ? -28.187 6.497 20.514 1.00 74.56 198 PRO A CA 1
ATOM 1504 C C . PRO A 1 198 ? -28.175 7.348 19.232 1.00 74.56 198 PRO A C 1
ATOM 1506 O O . PRO A 1 198 ? -27.766 6.887 18.164 1.00 74.56 198 PRO A O 1
ATOM 1509 N N . ALA A 1 199 ? -28.483 8.645 19.348 1.00 75.31 199 ALA A N 1
ATOM 1510 C CA . ALA A 1 199 ? -28.408 9.594 18.234 1.00 75.31 199 ALA A CA 1
ATOM 1511 C C . ALA A 1 199 ? -26.998 9.718 17.633 1.00 75.31 199 ALA A C 1
ATOM 1513 O O . ALA A 1 199 ? -26.835 9.812 16.414 1.00 75.31 199 ALA A O 1
ATOM 1514 N N . HIS A 1 200 ? -25.964 9.687 18.477 1.00 80.12 200 HIS A N 1
ATOM 1515 C CA . HIS A 1 200 ? -24.577 9.757 18.028 1.00 80.12 200 HIS A CA 1
ATOM 1516 C C . HIS A 1 200 ? -24.161 8.481 17.293 1.00 80.12 200 HIS A C 1
ATOM 1518 O O . HIS A 1 200 ? -23.465 8.585 16.285 1.00 80.12 200 HIS A O 1
ATOM 1524 N N . ARG A 1 201 ? -24.604 7.305 17.758 1.00 79.31 201 ARG A N 1
ATOM 1525 C CA . ARG A 1 201 ? -24.310 6.006 17.130 1.00 79.31 201 ARG A CA 1
ATOM 1526 C C . ARG A 1 201 ? -24.909 5.910 15.732 1.00 79.31 201 ARG A C 1
ATOM 1528 O O . ARG A 1 201 ? -24.192 5.609 14.780 1.00 79.31 201 ARG A O 1
ATOM 1535 N N . VAL A 1 202 ? -26.189 6.261 15.579 1.00 78.00 202 VAL A N 1
ATOM 1536 C CA . VAL A 1 202 ? -26.865 6.275 14.268 1.00 78.00 202 VAL A CA 1
ATOM 1537 C C . VAL A 1 202 ? -26.186 7.253 13.307 1.00 78.00 202 VAL A C 1
ATOM 1539 O O . VAL A 1 202 ? -25.947 6.920 12.143 1.00 78.00 202 VAL A O 1
ATOM 1542 N N . ARG A 1 203 ? -25.829 8.454 13.787 1.00 80.25 203 ARG A N 1
ATOM 1543 C CA . ARG A 1 203 ? -25.096 9.452 12.992 1.00 80.25 203 ARG A CA 1
ATOM 1544 C C . ARG A 1 203 ? -23.735 8.919 12.549 1.00 80.25 203 ARG A C 1
ATOM 1546 O O . ARG A 1 203 ? -23.417 8.981 11.365 1.00 80.25 203 ARG A O 1
ATOM 1553 N N . HIS A 1 204 ? -22.966 8.372 13.484 1.00 83.12 204 HIS A N 1
ATOM 1554 C CA . HIS A 1 204 ? -21.640 7.814 13.244 1.00 83.12 204 HIS A CA 1
ATOM 1555 C C . HIS A 1 204 ? -21.671 6.658 12.229 1.00 83.12 204 HIS A C 1
ATOM 1557 O O . HIS A 1 204 ? -20.881 6.636 11.283 1.00 83.12 204 HIS A O 1
ATOM 1563 N N . HIS A 1 205 ? -22.642 5.747 12.354 1.00 80.38 205 HIS A N 1
ATOM 1564 C CA . HIS A 1 205 ? -22.845 4.653 11.403 1.00 80.38 205 HIS A CA 1
ATOM 1565 C C . HIS A 1 205 ? -23.193 5.175 10.002 1.00 80.38 205 HIS A C 1
ATOM 1567 O O . HIS A 1 205 ? -22.611 4.740 9.008 1.00 80.38 205 HIS A O 1
ATOM 1573 N N . ARG A 1 206 ? -24.108 6.151 9.907 1.00 82.06 206 ARG A N 1
ATOM 1574 C CA . ARG A 1 206 ? -24.498 6.767 8.630 1.00 82.06 206 ARG A CA 1
ATOM 1575 C C . ARG A 1 206 ? -23.311 7.436 7.939 1.00 82.06 206 ARG A C 1
ATOM 1577 O O . ARG A 1 206 ? -23.115 7.219 6.747 1.00 82.06 206 ARG A O 1
ATOM 1584 N N . VAL A 1 207 ? -22.526 8.230 8.666 1.00 83.38 207 VAL A N 1
ATOM 1585 C CA . VAL A 1 207 ? -21.334 8.894 8.113 1.00 83.38 207 VAL A CA 1
ATOM 1586 C C . VAL A 1 207 ? -20.322 7.863 7.639 1.00 83.38 207 VAL A C 1
ATOM 1588 O O . VAL A 1 207 ? -19.870 7.940 6.502 1.00 83.38 207 VAL A O 1
ATOM 1591 N N . SER A 1 208 ? -20.030 6.860 8.468 1.00 81.94 208 SER A N 1
ATOM 1592 C CA . SER A 1 208 ? -19.088 5.791 8.128 1.00 81.94 208 SER A CA 1
ATOM 1593 C C . SER A 1 208 ? -19.505 5.022 6.870 1.00 81.94 208 SER A C 1
ATOM 1595 O O . SER A 1 208 ? -18.651 4.702 6.044 1.00 81.94 208 SER A O 1
ATOM 1597 N N . PHE A 1 209 ? -20.806 4.765 6.693 1.00 83.38 209 PHE A N 1
ATOM 1598 C CA . PHE A 1 209 ? -21.355 4.129 5.493 1.00 83.38 209 PHE A CA 1
ATOM 1599 C C . PHE A 1 209 ? -21.132 4.981 4.236 1.00 83.38 209 PHE A C 1
ATOM 1601 O O . PHE A 1 209 ? -20.549 4.503 3.264 1.00 83.38 209 PHE A O 1
ATOM 1608 N N . TRP A 1 210 ? -21.544 6.253 4.254 1.00 82.00 210 TRP A N 1
ATOM 1609 C CA . TRP A 1 210 ? -21.389 7.143 3.095 1.00 82.00 210 TRP A CA 1
ATOM 1610 C C . TRP A 1 210 ? -19.923 7.416 2.762 1.00 82.00 210 TRP A C 1
ATOM 1612 O O . TRP A 1 210 ? -19.551 7.502 1.590 1.00 82.00 210 TRP A O 1
ATOM 1622 N N . LEU A 1 211 ? -19.078 7.506 3.786 1.00 84.06 211 LEU A N 1
ATOM 1623 C CA . LEU A 1 211 ? -17.647 7.683 3.617 1.00 84.06 211 LEU A CA 1
ATOM 1624 C C . LEU A 1 211 ? -17.016 6.442 2.970 1.00 84.06 211 LEU A C 1
ATOM 1626 O O . LEU A 1 211 ? -16.275 6.578 2.002 1.00 84.06 211 LEU A O 1
ATOM 1630 N N . ALA A 1 212 ? -17.373 5.234 3.424 1.00 82.31 212 ALA A N 1
ATOM 1631 C CA . ALA A 1 212 ? -16.941 3.987 2.789 1.00 82.31 212 ALA A CA 1
ATOM 1632 C C . ALA A 1 212 ? -17.405 3.890 1.324 1.00 82.31 212 ALA A C 1
ATOM 1634 O O . ALA A 1 212 ? -16.616 3.518 0.456 1.00 82.31 212 ALA A O 1
ATOM 1635 N N . LEU A 1 213 ? -18.656 4.276 1.044 1.00 84.88 213 LEU A N 1
ATOM 1636 C CA . LEU A 1 213 ? -19.212 4.283 -0.311 1.00 84.88 213 LEU A CA 1
ATOM 1637 C C . LEU A 1 213 ? -18.466 5.253 -1.237 1.00 84.88 213 LEU A C 1
ATOM 1639 O O . LEU A 1 213 ? -18.235 4.931 -2.397 1.00 84.88 213 LEU A O 1
ATOM 1643 N N . THR A 1 214 ? -18.067 6.418 -0.726 1.00 81.62 214 THR A N 1
ATOM 1644 C CA . THR A 1 214 ? -17.364 7.449 -1.507 1.00 81.62 214 THR A CA 1
ATOM 1645 C C . THR A 1 214 ? -15.889 7.105 -1.733 1.00 81.62 214 THR A C 1
ATOM 1647 O O . THR A 1 214 ? -15.340 7.381 -2.798 1.00 81.62 214 THR A O 1
ATOM 1650 N N . ILE A 1 215 ? -15.233 6.482 -0.749 1.00 83.38 215 ILE A N 1
ATOM 1651 C CA . ILE A 1 215 ? -13.805 6.146 -0.828 1.00 83.38 215 ILE A CA 1
ATOM 1652 C C . ILE A 1 215 ? -13.536 5.021 -1.836 1.00 83.38 215 ILE A C 1
ATOM 1654 O O . ILE A 1 215 ? -12.508 5.057 -2.507 1.00 83.38 215 ILE A O 1
ATOM 1658 N N . LEU A 1 216 ? -14.432 4.037 -1.985 1.00 83.25 216 LEU A N 1
ATOM 1659 C CA . LEU A 1 216 ? -14.191 2.893 -2.878 1.00 83.25 216 LEU A CA 1
ATOM 1660 C C . LEU A 1 216 ? -13.985 3.284 -4.360 1.00 83.25 216 LEU A C 1
ATOM 1662 O O . LEU A 1 216 ? -12.982 2.860 -4.936 1.00 83.25 216 LEU A O 1
ATOM 1666 N N . PRO A 1 217 ? -14.845 4.102 -5.001 1.00 83.81 217 PRO A N 1
ATOM 1667 C CA . PRO A 1 217 ? -14.602 4.562 -6.370 1.00 83.81 217 PRO A CA 1
ATOM 1668 C C . PRO A 1 217 ? -13.325 5.397 -6.505 1.00 83.81 217 PRO A C 1
ATOM 1670 O O . PRO A 1 217 ? -12.567 5.216 -7.461 1.00 83.81 217 PRO A O 1
ATOM 1673 N N . LEU A 1 218 ? -13.057 6.279 -5.535 1.00 83.12 218 LEU A N 1
ATOM 1674 C CA . LEU A 1 218 ? -11.825 7.071 -5.504 1.00 83.12 218 LEU A CA 1
ATOM 1675 C C . LEU A 1 218 ? -10.596 6.160 -5.476 1.00 83.12 218 LEU A C 1
ATOM 1677 O O . LEU A 1 218 ? -9.633 6.389 -6.202 1.00 83.12 218 LEU A O 1
ATOM 1681 N N . LEU A 1 219 ? -10.652 5.102 -4.675 1.00 83.50 219 LEU A N 1
ATOM 1682 C CA . LEU A 1 219 ? -9.571 4.149 -4.516 1.00 83.50 219 LEU A CA 1
ATOM 1683 C C . LEU A 1 219 ? -9.263 3.385 -5.807 1.00 83.50 219 LEU A C 1
ATOM 1685 O O . LEU A 1 219 ? -8.095 3.255 -6.186 1.00 83.50 219 LEU A O 1
ATOM 1689 N N . VAL A 1 220 ? -10.306 2.874 -6.467 1.00 86.12 220 VAL A N 1
ATOM 1690 C CA . VAL A 1 220 ? -10.179 2.189 -7.761 1.00 86.12 220 VAL A CA 1
ATOM 1691 C C . VAL A 1 220 ? -9.594 3.147 -8.795 1.00 86.12 220 VAL A C 1
ATOM 1693 O O . VAL A 1 220 ? -8.693 2.765 -9.542 1.00 86.12 220 VAL A O 1
ATOM 1696 N N . THR A 1 221 ? -10.033 4.407 -8.789 1.00 85.06 221 THR A N 1
ATOM 1697 C CA . THR A 1 221 ? -9.512 5.450 -9.682 1.00 85.06 221 THR A CA 1
ATOM 1698 C C . THR A 1 221 ? -8.031 5.728 -9.415 1.00 85.06 221 THR A C 1
ATOM 1700 O O . THR A 1 221 ? -7.238 5.701 -10.351 1.00 85.06 221 THR A O 1
ATOM 1703 N N . ALA A 1 222 ? -7.630 5.913 -8.153 1.00 83.50 222 ALA A N 1
ATOM 1704 C CA . ALA A 1 222 ? -6.242 6.189 -7.770 1.00 83.50 222 ALA A CA 1
ATOM 1705 C C . ALA A 1 222 ? -5.279 5.041 -8.139 1.00 83.50 222 ALA A C 1
ATOM 1707 O O . ALA A 1 222 ? -4.149 5.268 -8.570 1.00 83.50 222 ALA A O 1
ATOM 1708 N N . HIS A 1 223 ? -5.726 3.789 -8.024 1.00 87.69 223 HIS A N 1
ATOM 1709 C CA . HIS A 1 223 ? -4.927 2.636 -8.454 1.00 87.69 223 HIS A CA 1
ATOM 1710 C C . HIS A 1 223 ? -4.914 2.451 -9.969 1.00 87.69 223 HIS A C 1
ATOM 1712 O O . HIS A 1 223 ? -3.903 2.031 -10.530 1.00 87.69 223 HIS A O 1
ATOM 1718 N N . SER A 1 224 ? -6.005 2.814 -10.641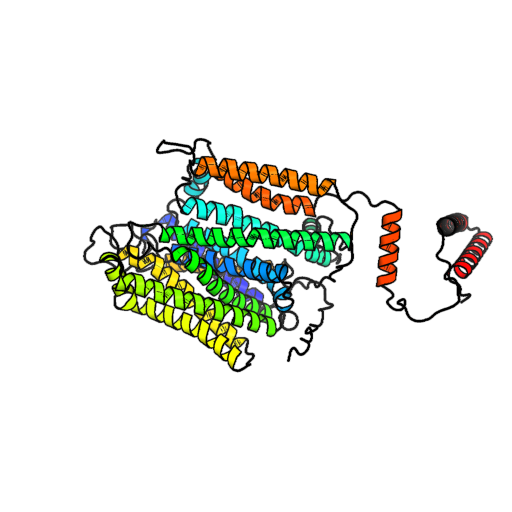 1.00 88.94 224 SER A N 1
ATOM 1719 C CA . SER A 1 224 ? -6.054 2.835 -12.102 1.00 88.94 224 SER A CA 1
ATOM 1720 C C . SER A 1 224 ? -5.090 3.880 -12.666 1.00 88.94 224 SER A C 1
ATOM 1722 O O . SER A 1 224 ? -4.373 3.579 -13.614 1.00 88.94 224 SER A O 1
ATOM 1724 N N . THR A 1 225 ? -4.986 5.066 -12.048 1.00 86.12 225 THR A N 1
ATOM 1725 C CA . THR A 1 225 ? -4.028 6.108 -12.465 1.00 86.12 225 THR A CA 1
ATOM 1726 C C . THR A 1 225 ? -2.578 5.670 -12.306 1.00 86.12 225 THR A C 1
ATOM 1728 O O . THR A 1 225 ? -1.758 5.976 -13.169 1.00 86.12 225 THR A O 1
ATOM 1731 N N . LEU A 1 226 ? -2.278 4.873 -11.275 1.00 88.81 226 LEU A N 1
ATOM 1732 C CA . LEU A 1 226 ? -0.961 4.258 -11.111 1.00 88.81 226 LEU A CA 1
ATOM 1733 C C . LEU A 1 226 ? -0.656 3.261 -12.242 1.00 88.81 226 LEU A C 1
ATOM 1735 O O . LEU A 1 226 ? 0.449 3.253 -12.773 1.00 88.81 226 LEU A O 1
ATOM 1739 N N . GLY A 1 227 ? -1.644 2.464 -12.664 1.00 90.94 227 GLY A N 1
ATOM 1740 C CA . GLY A 1 227 ? -1.515 1.609 -13.848 1.00 90.94 227 GLY A CA 1
ATOM 1741 C C . GLY A 1 227 ? -1.360 2.410 -15.145 1.00 90.94 227 GLY A C 1
ATOM 1742 O O . GLY A 1 227 ? -0.570 2.036 -16.008 1.00 90.94 227 GLY A O 1
ATOM 1743 N N . PHE A 1 228 ? -2.044 3.550 -15.270 1.00 90.31 228 PHE A N 1
ATOM 1744 C CA . PHE A 1 228 ? -1.947 4.434 -16.436 1.00 90.31 228 PHE A CA 1
ATOM 1745 C C . PHE A 1 228 ? -0.587 5.122 -16.595 1.00 90.31 228 PHE A C 1
ATOM 1747 O O . PHE A 1 228 ? -0.252 5.490 -17.721 1.00 90.31 228 PHE A O 1
ATOM 1754 N N . ILE A 1 229 ? 0.225 5.241 -15.533 1.00 90.31 229 ILE A N 1
ATOM 1755 C CA . ILE A 1 229 ? 1.627 5.684 -15.661 1.00 90.31 229 ILE A CA 1
ATOM 1756 C C . ILE A 1 229 ? 2.378 4.813 -16.674 1.00 90.31 229 ILE A C 1
ATOM 1758 O O . ILE A 1 229 ? 3.152 5.349 -17.463 1.00 90.31 229 ILE A O 1
ATOM 1762 N N . PHE A 1 230 ? 2.095 3.508 -16.692 1.00 91.62 230 PHE A N 1
ATOM 1763 C CA . PHE A 1 230 ? 2.682 2.547 -17.624 1.00 91.62 230 PHE A CA 1
ATOM 1764 C C . PHE A 1 230 ? 1.785 2.341 -18.855 1.00 91.62 230 PHE A C 1
ATOM 1766 O O . PHE A 1 230 ? 2.226 2.527 -19.984 1.00 91.62 230 PHE A O 1
ATOM 1773 N N . GLY A 1 231 ? 0.497 2.051 -18.647 1.00 90.88 231 GLY A N 1
ATOM 1774 C CA . GLY A 1 231 ? -0.431 1.621 -19.701 1.00 90.88 231 GLY A CA 1
ATOM 1775 C C . GLY A 1 231 ? -0.697 2.623 -20.820 1.00 90.88 231 GLY A C 1
ATOM 1776 O O . GLY A 1 231 ? -1.128 2.216 -21.893 1.00 90.88 231 GLY A O 1
ATOM 1777 N N . LEU A 1 232 ? -0.432 3.914 -20.598 1.00 88.94 232 LEU A N 1
ATOM 1778 C CA . LEU A 1 232 ? -0.611 4.961 -21.611 1.00 88.94 232 LEU A CA 1
ATOM 1779 C C . LEU A 1 232 ? 0.668 5.274 -22.406 1.00 88.94 232 LEU A C 1
ATOM 1781 O O . LEU A 1 232 ? 0.631 6.104 -23.313 1.00 88.94 232 LEU A O 1
ATOM 1785 N N . GLN A 1 233 ? 1.797 4.631 -22.093 1.00 87.56 233 GLN A N 1
ATOM 1786 C CA . GLN A 1 233 ? 3.091 4.917 -22.720 1.00 87.56 233 GLN A CA 1
ATOM 1787 C C . GLN A 1 233 ? 3.251 4.156 -24.039 1.00 87.56 233 GLN A C 1
ATOM 1789 O O . GLN A 1 233 ? 3.992 3.180 -24.111 1.00 87.56 233 GLN A O 1
ATOM 1794 N N . SER A 1 234 ? 2.582 4.618 -25.098 1.00 82.38 234 SER A N 1
ATOM 1795 C CA . SER A 1 234 ? 2.640 3.989 -26.432 1.00 82.38 234 SER A CA 1
ATOM 1796 C C . SER A 1 234 ? 4.052 3.893 -27.018 1.00 82.38 234 SER A C 1
ATOM 1798 O O . SER A 1 234 ? 4.328 3.003 -27.813 1.00 82.38 234 SER A O 1
ATOM 1800 N N . GLY A 1 235 ? 4.962 4.781 -26.609 1.00 81.88 235 GLY A N 1
ATOM 1801 C CA . GLY A 1 235 ? 6.363 4.765 -27.030 1.00 81.88 235 GLY A CA 1
ATOM 1802 C C . GLY A 1 235 ? 7.263 3.791 -26.264 1.00 81.88 235 GLY A C 1
ATOM 1803 O O . GLY A 1 235 ? 8.479 3.863 -26.428 1.00 81.88 235 GLY A O 1
ATOM 1804 N N . ARG A 1 236 ? 6.716 2.944 -25.379 1.00 86.00 236 ARG A N 1
ATOM 1805 C CA . ARG A 1 236 ? 7.494 1.991 -24.572 1.00 86.00 236 ARG A CA 1
ATOM 1806 C C . ARG A 1 236 ? 6.926 0.570 -24.687 1.00 86.00 236 ARG A C 1
ATOM 1808 O O . ARG A 1 236 ? 5.948 0.257 -24.001 1.00 86.00 236 ARG A O 1
ATOM 1815 N N . PRO A 1 237 ? 7.556 -0.289 -25.506 1.00 88.94 237 PRO A N 1
ATOM 1816 C CA . PRO A 1 237 ? 7.208 -1.700 -25.606 1.00 88.94 237 PRO A CA 1
ATOM 1817 C C . PRO A 1 237 ? 7.163 -2.401 -24.239 1.00 88.94 237 PRO A C 1
ATOM 1819 O O . PRO A 1 237 ? 8.012 -2.171 -23.373 1.00 88.94 237 PRO A O 1
ATOM 1822 N N . GLY A 1 238 ? 6.146 -3.228 -24.013 1.00 88.75 238 GLY A N 1
ATOM 1823 C CA . GLY A 1 238 ? 5.857 -3.925 -22.753 1.00 88.75 238 GLY A CA 1
ATOM 1824 C C . GLY A 1 238 ? 5.119 -3.097 -21.687 1.00 88.75 238 GLY A C 1
ATOM 1825 O O . GLY A 1 238 ? 4.614 -3.664 -20.718 1.00 88.75 238 GLY A O 1
ATOM 1826 N N . TRP A 1 239 ? 4.999 -1.772 -21.842 1.00 91.00 239 TRP A N 1
ATOM 1827 C CA . TRP A 1 239 ? 4.192 -0.934 -20.939 1.00 91.00 239 TRP A CA 1
ATOM 1828 C C . TRP A 1 239 ? 2.791 -0.667 -21.476 1.00 91.00 239 TRP A C 1
ATOM 1830 O O . TRP A 1 239 ? 1.826 -0.737 -20.710 1.00 91.00 239 TRP A O 1
ATOM 1840 N N . TYR A 1 240 ? 2.677 -0.371 -22.771 1.00 90.31 240 TYR A N 1
ATOM 1841 C CA . TYR A 1 240 ? 1.417 0.001 -23.404 1.00 90.31 240 TYR A CA 1
ATOM 1842 C C . TYR A 1 240 ? 0.420 -1.164 -23.419 1.00 90.31 240 TYR A C 1
ATOM 1844 O O . TYR A 1 240 ? 0.513 -2.080 -24.229 1.00 90.31 240 TYR A O 1
ATOM 1852 N N . SER A 1 241 ? -0.548 -1.136 -22.503 1.00 89.88 241 SER A N 1
ATOM 1853 C CA . SER A 1 241 ? -1.572 -2.173 -22.391 1.00 89.88 241 SER A CA 1
ATOM 1854 C C . SER A 1 241 ? -2.793 -1.649 -21.639 1.00 89.88 241 SER A C 1
ATOM 1856 O O . SER A 1 241 ? -2.687 -1.018 -20.582 1.00 89.88 241 SER A O 1
ATOM 1858 N N . ALA A 1 242 ? -3.982 -1.960 -22.162 1.00 90.38 242 ALA A N 1
ATOM 1859 C CA . ALA A 1 242 ? -5.251 -1.643 -21.509 1.00 90.38 242 ALA A CA 1
ATOM 1860 C C . ALA A 1 242 ? -5.442 -2.417 -20.189 1.00 90.38 242 ALA A C 1
ATOM 1862 O O . ALA A 1 242 ? -6.218 -1.991 -19.332 1.00 90.38 242 ALA A O 1
ATOM 1863 N N . LEU A 1 243 ? -4.717 -3.528 -19.997 1.00 92.94 243 LEU A N 1
ATOM 1864 C CA . LEU A 1 243 ? -4.781 -4.335 -18.779 1.00 92.94 243 LEU A CA 1
ATOM 1865 C C . LEU A 1 243 ? -3.981 -3.747 -17.612 1.00 92.94 243 LEU A C 1
ATOM 1867 O O . LEU A 1 243 ? -4.183 -4.192 -16.481 1.00 92.94 243 LEU A O 1
ATOM 1871 N N . GLN A 1 244 ? -3.139 -2.725 -17.826 1.00 93.88 244 GLN A N 1
ATOM 1872 C CA . GLN A 1 244 ? -2.340 -2.147 -16.739 1.00 93.88 244 GLN A CA 1
ATOM 1873 C C . GLN A 1 244 ? -3.225 -1.585 -15.620 1.00 93.88 244 GLN A C 1
ATOM 1875 O O . GLN A 1 244 ? -3.055 -1.946 -14.461 1.00 93.88 244 GLN A O 1
ATOM 1880 N N . ALA A 1 245 ? -4.225 -0.760 -15.935 1.00 92.38 245 ALA A N 1
ATOM 1881 C CA . ALA A 1 245 ? -5.110 -0.187 -14.917 1.00 92.38 245 ALA A CA 1
ATOM 1882 C C . ALA A 1 245 ? -5.881 -1.245 -14.093 1.00 92.38 245 ALA A C 1
ATOM 1884 O O . ALA A 1 245 ? -5.704 -1.281 -12.870 1.00 92.38 245 ALA A O 1
ATOM 1885 N N . PRO A 1 246 ? -6.685 -2.148 -14.696 1.00 94.94 246 PRO A N 1
ATOM 1886 C CA . PRO A 1 246 ? -7.392 -3.174 -13.927 1.00 94.94 246 PRO A CA 1
ATOM 1887 C C . PRO A 1 246 ? -6.430 -4.163 -13.253 1.00 94.94 246 PRO A C 1
ATOM 1889 O O . PRO A 1 246 ? -6.667 -4.575 -12.117 1.00 94.94 246 PRO A O 1
ATOM 1892 N N . GLY A 1 247 ? -5.309 -4.504 -13.896 1.00 95.56 247 GLY A N 1
ATOM 1893 C CA . GLY A 1 247 ? -4.280 -5.358 -13.313 1.00 95.56 247 GLY A CA 1
ATOM 1894 C C . GLY A 1 247 ? -3.667 -4.757 -12.051 1.00 95.56 247 GLY A C 1
ATOM 1895 O O . GLY A 1 247 ? -3.522 -5.453 -11.044 1.00 95.56 247 GLY A O 1
ATOM 1896 N N . PHE A 1 248 ? -3.367 -3.457 -12.052 1.00 94.88 248 PHE A N 1
ATOM 1897 C CA . PHE A 1 248 ? -2.829 -2.772 -10.878 1.00 94.88 248 PHE A CA 1
ATOM 1898 C C . PHE A 1 248 ? -3.791 -2.811 -9.692 1.00 94.88 248 PHE A C 1
ATOM 1900 O O . PHE A 1 248 ? -3.324 -3.035 -8.575 1.00 94.88 248 PHE A O 1
ATOM 1907 N N . VAL A 1 249 ? -5.098 -2.648 -9.927 1.00 93.94 249 VAL A N 1
ATOM 1908 C CA . VAL A 1 249 ? -6.144 -2.729 -8.891 1.00 93.94 249 VAL A CA 1
ATOM 1909 C C . VAL A 1 249 ? -6.219 -4.135 -8.290 1.00 93.94 249 VAL A C 1
ATOM 1911 O O . VAL A 1 249 ? -6.188 -4.291 -7.069 1.00 93.94 249 VAL A O 1
ATOM 1914 N N . ILE A 1 250 ? -6.274 -5.178 -9.126 1.00 96.12 250 ILE A N 1
ATOM 1915 C CA . ILE A 1 250 ? -6.374 -6.560 -8.633 1.00 96.12 250 ILE A CA 1
ATOM 1916 C C . ILE A 1 250 ? -5.103 -6.971 -7.881 1.00 96.12 250 ILE A C 1
ATOM 1918 O O . ILE A 1 250 ? -5.196 -7.516 -6.779 1.00 96.12 250 ILE A O 1
ATOM 1922 N N . LEU A 1 251 ? -3.915 -6.669 -8.416 1.00 96.56 251 LEU A N 1
ATOM 1923 C CA . LEU A 1 251 ? -2.652 -7.010 -7.755 1.00 96.56 251 LEU A CA 1
ATOM 1924 C C . LEU A 1 251 ? -2.449 -6.237 -6.445 1.00 96.56 251 LEU A C 1
ATOM 1926 O O . LEU A 1 251 ? -1.891 -6.791 -5.502 1.00 96.56 251 LEU A O 1
ATOM 1930 N N . ALA A 1 252 ? -2.930 -4.992 -6.364 1.00 95.31 252 ALA A N 1
ATOM 1931 C CA . ALA A 1 252 ? -2.974 -4.223 -5.121 1.00 95.31 252 ALA A CA 1
ATOM 1932 C C . ALA A 1 252 ? -3.846 -4.916 -4.057 1.00 95.31 252 ALA A C 1
ATOM 1934 O O . ALA A 1 252 ? -3.460 -5.032 -2.893 1.00 95.31 252 ALA A O 1
ATOM 1935 N N . GLY A 1 253 ? -4.986 -5.478 -4.469 1.00 95.38 253 GLY A N 1
ATOM 1936 C CA . GLY A 1 253 ? -5.796 -6.350 -3.620 1.00 95.38 253 GLY A CA 1
ATOM 1937 C C . GLY A 1 253 ? -5.034 -7.586 -3.125 1.00 95.38 253 GLY A C 1
ATOM 1938 O O . GLY A 1 253 ? -5.105 -7.899 -1.935 1.00 95.38 253 GLY A O 1
ATOM 1939 N N . VAL A 1 254 ? -4.283 -8.263 -4.003 1.00 97.44 254 VAL A N 1
ATOM 1940 C CA . VAL A 1 254 ? -3.481 -9.454 -3.656 1.00 97.44 254 VAL A CA 1
ATOM 1941 C C . VAL A 1 254 ? -2.384 -9.113 -2.640 1.00 97.44 254 VAL A C 1
ATOM 1943 O O . VAL A 1 254 ? -2.331 -9.732 -1.575 1.00 97.44 254 VAL A O 1
ATOM 1946 N N . SER A 1 255 ? -1.535 -8.119 -2.925 1.00 96.50 255 SER A N 1
ATOM 1947 C CA . SER A 1 255 ? -0.428 -7.743 -2.033 1.00 96.50 255 SER A CA 1
ATOM 1948 C C . SER A 1 255 ? -0.926 -7.183 -0.707 1.00 96.50 255 SER A C 1
ATOM 1950 O O . SER A 1 255 ? -0.484 -7.615 0.357 1.00 96.50 255 SER A O 1
ATOM 1952 N N . GLY A 1 256 ? -1.903 -6.275 -0.744 1.00 95.62 256 GLY A N 1
ATOM 1953 C CA . GLY A 1 256 ? -2.442 -5.669 0.464 1.00 95.62 256 GLY A CA 1
ATOM 1954 C C . GLY A 1 256 ? -3.159 -6.679 1.360 1.00 95.62 256 GLY A C 1
ATOM 1955 O O . GLY A 1 256 ? -2.963 -6.655 2.573 1.00 95.62 256 GLY A O 1
ATOM 1956 N N . THR A 1 257 ? -3.942 -7.609 0.794 1.00 96.81 257 THR A N 1
ATOM 1957 C CA . THR A 1 257 ? -4.603 -8.663 1.588 1.00 96.81 257 THR A CA 1
ATOM 1958 C C . THR A 1 257 ? -3.562 -9.602 2.185 1.00 96.81 257 THR A C 1
ATOM 1960 O O . THR A 1 257 ? -3.637 -9.934 3.369 1.00 96.81 257 THR A O 1
ATOM 1963 N N . GLY A 1 258 ? -2.555 -9.985 1.391 1.00 97.31 258 GLY A N 1
ATOM 1964 C CA . GLY A 1 258 ? -1.439 -10.800 1.855 1.00 97.31 258 GLY A CA 1
ATOM 1965 C C . GLY A 1 258 ? -0.691 -10.149 3.017 1.00 97.31 258 GLY A C 1
ATOM 1966 O O . GLY A 1 258 ? -0.462 -10.796 4.036 1.00 97.31 258 GLY A O 1
ATOM 1967 N N . LEU A 1 259 ? -0.360 -8.858 2.914 1.00 96.81 259 LEU A N 1
ATOM 1968 C CA . LEU A 1 259 ? 0.360 -8.155 3.976 1.00 96.81 259 LEU A CA 1
ATOM 1969 C C . LEU A 1 259 ? -0.524 -7.889 5.201 1.00 96.81 259 LEU A C 1
ATOM 1971 O O . LEU A 1 259 ? -0.049 -8.016 6.328 1.00 96.81 259 LEU A O 1
ATOM 1975 N N . LEU A 1 260 ? -1.819 -7.622 5.013 1.00 96.44 260 LEU A N 1
ATOM 1976 C CA . LEU A 1 260 ? -2.768 -7.487 6.118 1.00 96.44 260 LEU A CA 1
ATOM 1977 C C . LEU A 1 260 ? -2.877 -8.775 6.940 1.00 96.44 260 LEU A C 1
ATOM 1979 O O . LEU A 1 260 ? -2.887 -8.705 8.168 1.00 96.44 260 LEU A O 1
ATOM 1983 N N . ILE A 1 261 ? -2.916 -9.943 6.288 1.00 96.81 261 ILE A N 1
ATOM 1984 C CA . ILE A 1 261 ? -2.885 -11.248 6.968 1.00 96.81 261 ILE A CA 1
ATOM 1985 C C . ILE A 1 261 ? -1.644 -11.348 7.865 1.00 96.81 261 ILE A C 1
ATOM 1987 O O . ILE A 1 261 ? -1.758 -11.749 9.026 1.00 96.81 261 ILE A O 1
ATOM 1991 N N . LEU A 1 262 ? -0.471 -10.966 7.351 1.00 97.06 262 LEU A N 1
ATOM 1992 C CA . LEU A 1 262 ? 0.793 -11.032 8.089 1.00 97.06 262 LEU A CA 1
ATOM 1993 C C . LEU A 1 262 ? 0.822 -10.051 9.268 1.00 97.06 262 LEU A C 1
ATOM 1995 O O . LEU A 1 262 ? 1.134 -10.461 10.388 1.00 97.06 262 LEU A O 1
ATOM 1999 N N . CYS A 1 263 ? 0.435 -8.792 9.050 1.00 94.44 263 CYS A N 1
ATOM 2000 C CA . CYS A 1 263 ? 0.349 -7.774 10.099 1.00 94.44 263 CYS A CA 1
ATOM 2001 C C . CYS A 1 263 ? -0.645 -8.178 11.196 1.00 94.44 263 CYS A C 1
ATOM 2003 O O . CYS A 1 263 ? -0.311 -8.144 12.381 1.00 94.44 263 CYS A O 1
ATOM 2005 N N . ALA A 1 264 ? -1.846 -8.627 10.825 1.00 93.94 264 ALA A N 1
ATOM 2006 C CA . ALA A 1 264 ? -2.866 -9.042 11.783 1.00 93.94 264 ALA A CA 1
ATOM 2007 C C . ALA A 1 264 ? -2.457 -10.295 12.565 1.00 93.94 264 ALA A C 1
ATOM 2009 O O . ALA A 1 264 ? -2.717 -10.380 13.765 1.00 93.94 264 ALA A O 1
ATOM 2010 N N . LEU A 1 265 ? -1.771 -11.253 11.932 1.00 95.00 265 LEU A N 1
ATOM 2011 C CA . LEU A 1 265 ? -1.211 -12.407 12.635 1.00 95.00 265 LEU A CA 1
ATOM 2012 C C . LEU A 1 265 ? -0.090 -11.990 13.599 1.00 95.00 265 LEU A C 1
ATOM 2014 O O . LEU A 1 265 ? -0.031 -12.492 14.726 1.00 95.00 265 LEU A O 1
ATOM 2018 N N . GLY A 1 266 ? 0.763 -11.052 13.182 1.00 92.19 266 GLY A N 1
ATOM 2019 C CA . GLY A 1 266 ? 1.792 -10.441 14.020 1.00 92.19 266 GLY A CA 1
ATOM 2020 C C . GLY A 1 266 ? 1.192 -9.792 15.265 1.00 92.19 266 GLY A C 1
ATOM 2021 O O . GLY A 1 266 ? 1.563 -10.149 16.384 1.00 92.19 266 GLY A O 1
ATOM 2022 N N . PHE A 1 267 ? 0.189 -8.927 15.093 1.00 90.44 267 PHE A N 1
ATOM 2023 C CA . PHE A 1 267 ? -0.530 -8.297 16.201 1.00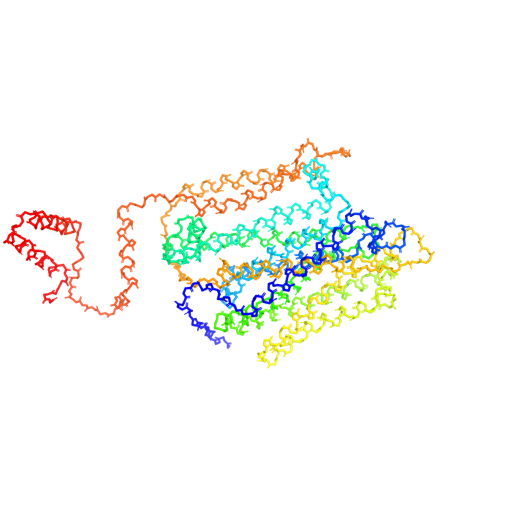 90.44 267 PHE A CA 1
ATOM 2024 C C . PHE A 1 267 ? -1.279 -9.298 17.080 1.00 90.44 267 PHE A C 1
ATOM 2026 O O . PHE A 1 267 ? -1.213 -9.198 18.308 1.00 90.44 267 PHE A O 1
ATOM 2033 N N . ARG A 1 268 ? -1.930 -10.307 16.489 1.00 91.00 268 ARG A N 1
ATOM 2034 C CA . ARG A 1 268 ? -2.614 -11.372 17.235 1.00 91.00 268 ARG A CA 1
ATOM 2035 C C . ARG A 1 268 ? -1.674 -12.090 18.199 1.00 91.00 268 ARG A C 1
ATOM 2037 O O . ARG A 1 268 ? -2.058 -12.353 19.339 1.00 91.00 268 ARG A O 1
ATOM 2044 N N . ARG A 1 269 ? -0.442 -12.373 17.765 1.00 89.56 269 ARG A N 1
ATOM 2045 C CA . ARG A 1 269 ? 0.588 -13.012 18.598 1.00 89.56 269 ARG A CA 1
ATOM 2046 C C . ARG A 1 269 ? 1.191 -12.043 19.612 1.00 89.56 269 ARG A C 1
ATOM 2048 O O . ARG A 1 269 ? 1.245 -12.372 20.794 1.00 89.56 269 ARG A O 1
ATOM 2055 N N . LEU A 1 270 ? 1.596 -10.852 19.169 1.00 87.56 270 LEU A N 1
ATOM 2056 C CA . LEU A 1 270 ? 2.298 -9.866 19.995 1.00 87.56 270 LEU A CA 1
ATOM 2057 C C . LEU A 1 270 ? 1.433 -9.342 21.147 1.00 87.56 270 LEU A C 1
ATOM 2059 O O . LEU A 1 270 ? 1.913 -9.196 22.271 1.00 87.56 270 LEU A O 1
ATOM 2063 N N . PHE A 1 271 ? 0.149 -9.108 20.875 1.00 85.06 271 PHE A N 1
ATOM 2064 C CA . PHE A 1 271 ? -0.804 -8.529 21.821 1.00 85.06 271 PHE A CA 1
ATOM 2065 C C . PHE A 1 271 ? -1.813 -9.542 22.374 1.00 85.06 271 PHE A C 1
ATOM 2067 O O . PHE A 1 271 ? -2.733 -9.168 23.094 1.00 85.06 271 PHE A O 1
ATOM 2074 N N . LYS A 1 272 ? -1.619 -10.837 22.088 1.00 86.75 272 LYS A N 1
ATOM 2075 C CA . LYS A 1 272 ? -2.449 -11.952 22.578 1.00 86.75 272 LYS A CA 1
ATOM 2076 C C . LYS A 1 272 ? -3.944 -11.824 22.231 1.00 86.75 272 LYS A C 1
ATOM 2078 O O . LYS A 1 272 ? -4.791 -12.324 22.967 1.00 86.75 272 LYS A O 1
ATOM 2083 N N . LEU A 1 273 ? -4.271 -11.255 21.071 1.00 86.06 273 LEU A N 1
ATOM 2084 C CA . LEU A 1 273 ? -5.644 -10.985 20.605 1.00 86.06 273 LEU A CA 1
ATOM 2085 C C . LEU A 1 273 ? -6.349 -12.228 20.025 1.00 86.06 273 LEU A C 1
ATOM 2087 O O . LEU A 1 273 ? -7.091 -12.135 19.054 1.00 86.06 273 LEU A O 1
ATOM 2091 N N . HIS A 1 274 ? -6.106 -13.429 20.561 1.00 85.81 274 HIS A N 1
ATOM 2092 C CA . HIS A 1 274 ? -6.657 -14.666 19.983 1.00 85.81 274 HIS A CA 1
ATOM 2093 C C . HIS A 1 274 ? -8.181 -14.765 20.086 1.00 85.81 274 HIS A C 1
ATOM 2095 O O . HIS A 1 274 ? -8.783 -15.468 19.277 1.00 85.81 274 HIS A O 1
ATOM 2101 N N . ARG A 1 275 ? -8.775 -14.084 21.074 1.00 83.56 275 ARG A N 1
ATOM 2102 C CA . ARG A 1 275 ? -10.228 -14.015 21.268 1.00 83.56 275 ARG A CA 1
ATOM 2103 C C . ARG A 1 275 ? -10.866 -12.964 20.362 1.00 83.56 275 ARG A C 1
ATOM 2105 O O . ARG A 1 275 ? -11.943 -13.210 19.839 1.00 83.56 275 ARG A O 1
ATOM 2112 N N . ASP A 1 276 ? -10.181 -11.843 20.153 1.00 84.81 276 ASP A N 1
ATOM 2113 C CA . ASP A 1 276 ? -10.696 -10.716 19.371 1.00 84.81 276 ASP A CA 1
ATOM 2114 C C . ASP A 1 276 ? -10.502 -10.914 17.858 1.00 84.81 276 ASP A C 1
ATOM 2116 O O . ASP A 1 276 ? -11.340 -10.498 17.064 1.00 84.81 276 ASP A O 1
ATOM 2120 N N . LEU A 1 277 ? -9.423 -11.593 17.449 1.00 89.50 277 LEU A N 1
ATOM 2121 C CA . LEU A 1 277 ? -9.136 -11.967 16.062 1.00 89.50 277 LEU A CA 1
ATOM 2122 C C . LEU A 1 277 ? -9.296 -13.481 15.870 1.00 89.50 277 LEU A C 1
ATOM 2124 O O . LEU A 1 277 ? -8.311 -14.224 15.983 1.00 89.50 277 LEU A O 1
ATOM 2128 N N . PRO A 1 278 ? -10.518 -13.965 15.586 1.00 91.12 278 PRO A N 1
ATOM 2129 C CA . PRO A 1 278 ? -10.765 -15.386 15.411 1.00 91.12 278 PRO A CA 1
ATOM 2130 C C . PRO A 1 278 ? -10.148 -15.908 14.111 1.00 91.12 278 PRO A C 1
ATOM 2132 O O . PRO A 1 278 ? -9.964 -15.189 13.127 1.00 91.12 278 PRO A O 1
ATOM 2135 N N . ASP A 1 279 ? -9.923 -17.220 14.057 1.00 94.31 279 ASP A N 1
ATOM 2136 C CA . ASP A 1 279 ? -9.435 -17.901 12.854 1.00 94.31 279 ASP A CA 1
ATOM 2137 C C . ASP A 1 279 ? -10.343 -17.658 11.645 1.00 94.31 279 ASP A C 1
ATOM 2139 O O . ASP A 1 279 ? -9.860 -17.589 10.517 1.00 94.31 279 ASP A O 1
ATOM 2143 N N . ALA A 1 280 ? -11.651 -17.496 11.861 1.00 92.75 280 ALA A N 1
ATOM 2144 C CA . ALA A 1 280 ? -12.621 -17.217 10.805 1.00 92.75 280 ALA A CA 1
ATOM 2145 C C . ALA A 1 280 ? -12.253 -15.980 9.966 1.00 92.75 280 ALA A C 1
ATOM 2147 O O . ALA A 1 280 ? -12.405 -16.018 8.746 1.00 92.75 280 ALA A O 1
ATOM 2148 N N . THR A 1 281 ? -11.704 -14.931 10.589 1.00 93.88 281 THR A N 1
ATOM 2149 C CA . THR A 1 281 ? -11.235 -13.722 9.897 1.00 93.88 281 THR A CA 1
ATOM 2150 C C . THR A 1 281 ? -10.111 -14.047 8.919 1.00 93.88 281 THR A C 1
ATOM 2152 O O . THR A 1 281 ? -10.182 -13.668 7.754 1.00 93.88 281 THR A O 1
ATOM 2155 N N . PHE A 1 282 ? -9.112 -14.828 9.340 1.00 96.38 282 PHE A N 1
ATOM 2156 C CA . PHE A 1 282 ? -8.004 -15.227 8.467 1.00 96.38 282 PHE A CA 1
ATOM 2157 C C . PHE A 1 282 ? -8.472 -16.108 7.307 1.00 96.38 282 PHE A C 1
ATOM 2159 O O . PHE A 1 282 ? -8.039 -15.908 6.179 1.00 96.38 282 PHE A O 1
ATOM 2166 N N . HIS A 1 283 ? -9.393 -17.044 7.543 1.00 95.25 283 HIS A N 1
ATOM 2167 C CA . HIS A 1 283 ? -9.936 -17.877 6.464 1.00 95.25 283 HIS A CA 1
ATOM 2168 C C . HIS A 1 283 ? -10.755 -17.070 5.461 1.00 95.25 283 HIS A C 1
ATOM 2170 O O . HIS A 1 283 ? -10.679 -17.340 4.266 1.00 95.25 283 HIS A O 1
ATOM 2176 N N . TRP A 1 284 ? -11.503 -16.065 5.923 1.00 95.25 284 TRP A N 1
ATOM 2177 C CA . TRP A 1 284 ? -12.206 -15.155 5.025 1.00 95.25 284 TRP A CA 1
ATOM 2178 C C . TRP A 1 284 ? -11.220 -14.395 4.134 1.00 95.25 284 TRP A C 1
ATOM 2180 O O . TRP A 1 284 ? -11.396 -14.361 2.919 1.00 95.25 284 TRP A O 1
ATOM 2190 N N . LEU A 1 285 ? -10.142 -13.859 4.716 1.00 95.75 285 LEU A N 1
ATOM 2191 C CA . LEU A 1 285 ? -9.092 -13.173 3.957 1.00 95.75 285 LEU A CA 1
ATOM 2192 C C . LEU A 1 285 ? -8.370 -14.115 2.993 1.00 95.75 285 LEU A C 1
ATOM 2194 O O . LEU A 1 285 ? -8.099 -13.725 1.866 1.00 95.75 285 LEU A O 1
ATOM 2198 N N . GLY A 1 286 ? -8.111 -15.362 3.394 1.00 97.00 286 GLY A N 1
ATOM 2199 C CA . GLY A 1 286 ? -7.569 -16.391 2.507 1.00 97.00 286 GLY A CA 1
ATOM 2200 C C . GLY A 1 286 ? -8.501 -16.697 1.331 1.00 97.00 286 GLY A C 1
ATOM 2201 O O . GLY A 1 286 ? -8.038 -16.812 0.199 1.00 97.00 286 GLY A O 1
ATOM 2202 N N . ASN A 1 287 ? -9.815 -16.761 1.575 1.00 95.75 287 ASN A N 1
ATOM 2203 C CA . ASN A 1 287 ? -10.811 -16.935 0.517 1.00 95.75 287 ASN A CA 1
ATOM 2204 C C . ASN A 1 287 ? -10.813 -15.765 -0.466 1.00 95.75 287 ASN A C 1
ATOM 2206 O O . ASN A 1 287 ? -10.831 -15.960 -1.677 1.00 95.75 287 ASN A O 1
ATOM 2210 N N . PHE A 1 288 ? -10.758 -14.548 0.063 1.00 95.38 288 PHE A N 1
ATOM 2211 C CA . PHE A 1 288 ? -10.659 -13.349 -0.754 1.00 95.38 288 PHE A CA 1
ATOM 2212 C C . PHE A 1 288 ? -9.358 -13.324 -1.572 1.00 95.38 288 PHE A C 1
ATOM 2214 O O . PHE A 1 288 ? -9.380 -13.027 -2.765 1.00 95.38 288 PHE A O 1
ATOM 2221 N N . LEU A 1 289 ? -8.240 -13.717 -0.955 1.00 96.75 289 LEU A N 1
ATOM 2222 C CA . LEU A 1 289 ? -6.923 -13.749 -1.580 1.00 96.75 289 LEU A CA 1
ATOM 2223 C C . LEU A 1 289 ? -6.874 -14.702 -2.782 1.00 96.75 289 LEU A C 1
ATOM 2225 O O . LEU A 1 289 ? -6.408 -14.288 -3.840 1.00 96.75 289 LEU A O 1
ATOM 2229 N N . TRP A 1 290 ? -7.394 -15.933 -2.671 1.00 97.69 290 TRP A N 1
ATOM 2230 C CA . TRP A 1 290 ? -7.337 -16.872 -3.803 1.00 97.69 290 TRP A CA 1
ATOM 2231 C C . TRP A 1 290 ? -8.183 -16.417 -4.991 1.00 97.69 290 TRP A C 1
ATOM 2233 O O . TRP A 1 290 ? -7.770 -16.620 -6.132 1.00 97.69 290 TRP A O 1
ATOM 2243 N N . ILE A 1 291 ? -9.329 -15.772 -4.737 1.00 97.69 291 ILE A N 1
ATOM 2244 C CA . ILE A 1 291 ? -10.190 -15.221 -5.792 1.00 97.69 291 ILE A CA 1
ATOM 2245 C C . ILE A 1 291 ? -9.433 -14.134 -6.558 1.00 97.69 291 ILE A C 1
ATOM 2247 O O . ILE A 1 291 ? -9.360 -14.179 -7.784 1.00 97.69 291 ILE A O 1
ATOM 2251 N N . LEU A 1 292 ? -8.818 -13.187 -5.844 1.00 96.94 292 LEU A N 1
ATOM 2252 C CA . LEU A 1 292 ? -8.033 -12.121 -6.470 1.00 96.94 292 LEU A CA 1
ATOM 2253 C C . LEU A 1 292 ? -6.826 -12.670 -7.240 1.00 96.94 292 LEU A C 1
ATOM 2255 O O . LEU A 1 292 ? -6.558 -12.232 -8.358 1.00 96.94 292 LEU A O 1
ATOM 2259 N N . SER A 1 293 ? -6.115 -13.648 -6.672 1.00 98.19 293 SER A N 1
ATOM 2260 C CA . SER A 1 293 ? -4.971 -14.279 -7.336 1.00 98.19 293 SER A CA 1
ATOM 2261 C C . SER A 1 293 ? -5.373 -15.015 -8.609 1.00 98.19 293 SER A C 1
ATOM 2263 O O . SER A 1 293 ? -4.649 -14.926 -9.595 1.00 98.19 293 SER A O 1
ATOM 2265 N N . LEU A 1 294 ? -6.529 -15.684 -8.626 1.00 98.25 294 LEU A N 1
ATOM 2266 C CA . LEU A 1 294 ? -7.046 -16.340 -9.827 1.00 98.25 294 LEU A CA 1
ATOM 2267 C C . LEU A 1 294 ? -7.332 -15.327 -10.946 1.00 98.25 294 LEU A C 1
ATOM 2269 O O . LEU A 1 294 ? -6.936 -15.549 -12.089 1.00 98.25 294 LEU A O 1
ATOM 2273 N N . VAL A 1 295 ? -7.964 -14.195 -10.614 1.00 98.00 295 VAL A N 1
ATOM 2274 C CA . VAL A 1 295 ? -8.220 -13.111 -11.579 1.00 98.00 295 VAL A CA 1
ATOM 2275 C C . VAL A 1 295 ? -6.907 -12.546 -12.128 1.00 98.00 295 VAL A C 1
ATOM 2277 O O . VAL A 1 295 ? -6.784 -12.335 -13.332 1.00 98.00 295 VAL A O 1
ATOM 2280 N N . TYR A 1 296 ? -5.899 -12.336 -11.276 1.00 97.88 296 TYR A N 1
ATOM 2281 C CA . TYR A 1 296 ? -4.617 -11.808 -11.745 1.00 97.88 296 TYR A CA 1
ATOM 2282 C C . TYR A 1 296 ? -3.811 -12.822 -12.569 1.00 97.88 296 TYR A C 1
ATOM 2284 O O . TYR A 1 296 ? -3.170 -12.436 -13.542 1.00 97.88 296 TYR A O 1
ATOM 2292 N N . LEU A 1 297 ? -3.864 -14.115 -12.229 1.00 98.00 297 LEU A N 1
ATOM 2293 C CA . LEU A 1 297 ? -3.276 -15.181 -13.051 1.00 98.00 297 LEU A CA 1
ATOM 2294 C C . LEU A 1 297 ? -3.885 -15.187 -14.455 1.00 98.00 297 LEU A C 1
ATOM 2296 O O . LEU A 1 297 ? -3.152 -15.284 -15.435 1.00 98.00 297 LEU A O 1
ATOM 2300 N N . TYR A 1 298 ? -5.206 -15.017 -14.557 1.00 97.69 298 TYR A N 1
ATOM 2301 C CA . TYR A 1 298 ? -5.873 -14.850 -15.845 1.00 97.69 298 TYR A CA 1
ATOM 2302 C C . TYR A 1 298 ? -5.336 -13.629 -16.607 1.00 97.69 298 TYR A C 1
ATOM 2304 O O . TYR A 1 298 ? -4.979 -13.760 -17.775 1.00 97.69 298 TYR A O 1
ATOM 2312 N N . PHE A 1 299 ? -5.195 -12.471 -15.952 1.00 96.56 299 PHE A N 1
ATOM 2313 C CA . PHE A 1 299 ? -4.597 -11.295 -16.594 1.00 96.56 299 PHE A CA 1
ATOM 2314 C C . PHE A 1 299 ? -3.168 -11.544 -17.066 1.00 96.56 299 PHE A C 1
ATOM 2316 O O . PHE A 1 299 ? -2.850 -11.143 -18.175 1.00 96.56 299 PHE A O 1
ATOM 2323 N N . MET A 1 300 ? -2.330 -12.235 -16.286 1.00 95.19 300 MET A N 1
ATOM 2324 C CA . MET A 1 300 ? -0.973 -12.584 -16.720 1.00 95.19 300 MET A CA 1
ATOM 2325 C C . MET A 1 300 ? -0.969 -13.433 -17.995 1.00 95.19 300 MET A C 1
ATOM 2327 O O . MET A 1 300 ? -0.151 -13.189 -18.874 1.00 95.19 300 MET A O 1
ATOM 2331 N N . ILE A 1 301 ? -1.884 -14.399 -18.109 1.00 94.81 301 ILE A N 1
ATOM 2332 C CA . ILE A 1 301 ? -2.010 -15.235 -19.311 1.00 94.81 301 ILE A CA 1
ATOM 2333 C C . ILE A 1 301 ? -2.452 -14.392 -20.510 1.00 94.81 301 ILE A C 1
ATOM 2335 O O . ILE A 1 301 ? -1.892 -14.532 -21.592 1.00 94.81 301 ILE A O 1
ATOM 2339 N N . VAL A 1 302 ? -3.450 -13.521 -20.331 1.00 94.56 302 VAL A N 1
ATOM 2340 C CA . VAL A 1 302 ? -3.953 -12.668 -21.418 1.00 94.56 302 VAL A CA 1
ATOM 2341 C C . VAL A 1 302 ? -2.893 -11.662 -21.872 1.00 94.56 302 VAL A C 1
ATOM 2343 O O . VAL A 1 302 ? -2.711 -11.483 -23.072 1.00 94.56 302 VAL A O 1
ATOM 2346 N N . ASP A 1 303 ? -2.185 -11.029 -20.938 1.00 91.38 303 ASP A N 1
ATOM 2347 C CA . ASP A 1 303 ? -1.121 -10.058 -21.225 1.00 91.38 303 ASP A CA 1
ATOM 2348 C C . ASP A 1 303 ? -0.015 -10.719 -22.068 1.00 91.38 303 ASP A C 1
ATOM 2350 O O . ASP A 1 303 ? 0.310 -10.240 -23.150 1.00 91.38 303 ASP A O 1
ATOM 2354 N N . GLU A 1 304 ? 0.445 -11.908 -21.663 1.00 90.81 304 GLU A N 1
ATOM 2355 C CA . GLU A 1 304 ? 1.450 -12.678 -22.406 1.00 90.81 304 GLU A CA 1
ATOM 2356 C C . GLU A 1 304 ? 0.949 -13.135 -23.787 1.00 90.81 304 GLU A C 1
ATOM 2358 O O . GLU A 1 304 ? 1.648 -12.992 -24.793 1.00 90.81 304 GLU A O 1
ATOM 2363 N N . LEU A 1 305 ? -0.282 -13.655 -23.869 1.00 91.38 305 LEU A N 1
ATOM 2364 C CA . LEU A 1 305 ? -0.875 -14.111 -25.129 1.00 91.38 305 LEU A CA 1
ATOM 2365 C C . LEU A 1 305 ? -1.023 -12.953 -26.121 1.00 91.38 305 LEU A C 1
ATOM 2367 O O . LEU A 1 305 ? -0.719 -13.105 -27.299 1.00 91.38 305 LEU A O 1
ATOM 2371 N N . THR A 1 306 ? -1.494 -11.795 -25.660 1.00 90.75 306 THR A N 1
ATOM 2372 C CA . THR A 1 306 ? -1.699 -10.625 -26.527 1.00 90.75 306 THR A CA 1
ATOM 2373 C C . THR A 1 306 ? -0.380 -10.005 -26.979 1.00 90.75 306 THR A C 1
ATOM 2375 O O . THR A 1 306 ? -0.277 -9.632 -28.152 1.00 90.75 306 THR A O 1
ATOM 2378 N N . ALA A 1 307 ? 0.636 -9.976 -26.108 1.00 88.69 307 ALA A N 1
ATOM 2379 C CA . ALA A 1 307 ? 1.981 -9.526 -26.454 1.00 88.69 307 ALA A CA 1
ATOM 2380 C C . ALA A 1 307 ? 2.636 -10.446 -27.497 1.00 88.69 307 ALA A C 1
ATOM 2382 O O . ALA A 1 307 ? 3.132 -9.967 -28.514 1.00 88.69 307 ALA A O 1
ATOM 2383 N N . THR A 1 308 ? 2.573 -11.767 -27.308 1.00 88.38 308 THR A N 1
ATOM 2384 C CA . THR A 1 308 ? 3.252 -12.738 -28.185 1.00 88.38 308 THR A CA 1
ATOM 2385 C C . THR A 1 308 ? 2.495 -13.038 -29.482 1.00 88.38 308 THR A C 1
ATOM 2387 O O . THR A 1 308 ? 3.103 -13.094 -30.551 1.00 88.38 308 THR A O 1
ATOM 2390 N N . TYR A 1 309 ? 1.167 -13.188 -29.441 1.00 87.94 309 TYR A N 1
ATOM 2391 C CA . TYR A 1 309 ? 0.371 -13.594 -30.608 1.00 87.94 309 TYR A CA 1
ATOM 2392 C C . TYR A 1 309 ? 0.159 -12.452 -31.608 1.00 87.94 309 TYR A C 1
ATOM 2394 O O . TYR A 1 309 ? 0.427 -12.608 -32.798 1.00 87.94 309 TYR A O 1
ATOM 2402 N N . SER A 1 310 ? -0.289 -11.282 -31.145 1.00 83.06 310 SER A N 1
ATOM 2403 C CA . SER A 1 310 ? -0.691 -10.155 -32.008 1.00 83.06 310 SER A CA 1
ATOM 2404 C C . SER A 1 310 ? 0.114 -8.872 -31.793 1.00 83.06 310 SER A C 1
ATOM 2406 O O . SER A 1 310 ? -0.135 -7.891 -32.491 1.00 83.06 310 SER A O 1
ATOM 2408 N N . GLY A 1 311 ? 1.045 -8.858 -30.838 1.00 85.12 311 GLY A N 1
ATOM 2409 C CA . GLY A 1 311 ? 1.830 -7.671 -30.520 1.00 85.12 311 GLY A CA 1
ATOM 2410 C C . GLY A 1 311 ? 2.790 -7.249 -31.644 1.00 85.12 311 GLY A C 1
ATOM 2411 O O . GLY A 1 311 ? 3.231 -8.089 -32.437 1.00 85.12 311 GLY A O 1
ATOM 2412 N N . PRO A 1 312 ? 3.138 -5.952 -31.721 1.00 88.62 312 PRO A N 1
ATOM 2413 C CA . PRO A 1 312 ? 4.287 -5.464 -32.481 1.00 88.62 312 PRO A CA 1
ATOM 2414 C C . PRO A 1 312 ? 5.573 -6.243 -32.167 1.00 88.62 312 PRO A C 1
ATOM 2416 O O . PRO A 1 312 ? 5.721 -6.800 -31.081 1.00 88.62 312 PRO A O 1
ATOM 2419 N N . LEU A 1 313 ? 6.538 -6.244 -33.096 1.00 88.88 313 LEU A N 1
ATOM 2420 C CA . LEU A 1 313 ? 7.800 -6.981 -32.932 1.00 88.88 313 LEU A CA 1
ATOM 2421 C C . LEU A 1 313 ? 8.517 -6.627 -31.618 1.00 88.88 313 LEU A C 1
ATOM 2423 O O . LEU A 1 313 ? 8.892 -7.527 -30.877 1.00 88.88 313 LEU A O 1
ATOM 2427 N N . ALA A 1 314 ? 8.613 -5.337 -31.294 1.00 87.94 314 ALA A N 1
ATOM 2428 C CA . ALA A 1 314 ? 9.269 -4.886 -30.070 1.00 87.94 314 ALA A CA 1
ATOM 2429 C C . ALA A 1 314 ? 8.560 -5.379 -28.792 1.00 87.94 314 ALA A C 1
ATOM 2431 O O . ALA A 1 314 ? 9.220 -5.727 -27.821 1.00 87.94 314 ALA A O 1
ATOM 2432 N N . ASP A 1 315 ? 7.224 -5.459 -28.774 1.00 89.44 315 ASP A N 1
ATOM 2433 C CA . ASP A 1 315 ? 6.488 -6.010 -27.625 1.00 89.44 315 ASP A CA 1
ATOM 2434 C C . ASP A 1 315 ? 6.726 -7.517 -27.474 1.00 89.44 315 ASP A C 1
ATOM 2436 O O . ASP A 1 315 ? 6.894 -8.014 -26.359 1.00 89.44 315 ASP A O 1
ATOM 2440 N N . ARG A 1 316 ? 6.794 -8.242 -28.599 1.00 90.75 316 ARG A N 1
ATOM 2441 C CA . ARG A 1 316 ? 7.112 -9.677 -28.620 1.00 90.75 316 ARG A CA 1
ATOM 2442 C C . ARG A 1 316 ? 8.518 -9.954 -28.101 1.00 90.75 316 ARG A C 1
ATOM 2444 O O . ARG A 1 316 ? 8.696 -10.880 -27.318 1.00 90.75 316 ARG A O 1
ATOM 2451 N N . GLU A 1 317 ? 9.504 -9.162 -28.513 1.00 90.06 317 GLU A N 1
ATOM 2452 C CA . GLU A 1 317 ? 10.892 -9.286 -28.049 1.00 90.06 317 GLU A CA 1
ATOM 2453 C C . GLU A 1 317 ? 10.986 -9.118 -26.529 1.00 90.06 317 GLU A C 1
ATOM 2455 O O . GLU A 1 317 ? 11.596 -9.945 -25.852 1.00 90.06 317 GLU A O 1
ATOM 2460 N N . ILE A 1 318 ? 10.292 -8.123 -25.965 1.00 90.62 318 ILE A N 1
ATOM 2461 C CA . ILE A 1 318 ? 10.241 -7.932 -24.510 1.00 90.62 318 ILE A CA 1
ATOM 2462 C C . ILE A 1 318 ? 9.540 -9.087 -23.804 1.00 90.62 318 ILE A C 1
ATOM 2464 O O . ILE A 1 318 ? 10.030 -9.552 -22.775 1.00 90.62 318 ILE A O 1
ATOM 2468 N N . ALA A 1 319 ? 8.424 -9.576 -24.343 1.00 93.06 319 ALA A N 1
ATOM 2469 C CA . ALA A 1 319 ? 7.736 -10.738 -23.788 1.00 93.06 319 ALA A CA 1
ATOM 2470 C C . ALA A 1 319 ? 8.654 -11.978 -23.767 1.00 93.06 319 ALA A C 1
ATOM 2472 O O . ALA A 1 319 ? 8.777 -12.654 -22.742 1.00 93.06 319 ALA A O 1
ATOM 2473 N N . HIS A 1 320 ? 9.402 -12.220 -24.848 1.00 92.25 320 HIS A N 1
ATOM 2474 C CA . HIS A 1 320 ? 10.392 -13.296 -24.911 1.00 92.25 320 HIS A CA 1
ATOM 2475 C C . HIS A 1 320 ? 11.526 -13.121 -23.893 1.00 92.25 320 HIS A C 1
ATOM 2477 O O . HIS A 1 320 ? 11.875 -14.092 -23.215 1.00 92.25 320 HIS A O 1
ATOM 2483 N N . GLU A 1 321 ? 12.050 -11.906 -23.713 1.00 91.06 321 GLU A N 1
ATOM 2484 C CA . GLU A 1 321 ? 13.056 -11.621 -22.681 1.00 91.06 321 GLU A CA 1
ATOM 2485 C C . GLU A 1 321 ? 12.526 -11.831 -21.254 1.00 91.06 321 GLU A C 1
ATOM 2487 O O . GLU A 1 321 ? 13.257 -12.289 -20.368 1.00 91.06 321 GLU A O 1
ATOM 2492 N N . ILE A 1 322 ? 11.239 -11.547 -21.028 1.00 94.00 322 ILE A N 1
ATOM 2493 C CA . ILE A 1 322 ? 10.559 -11.761 -19.747 1.00 94.00 322 ILE A CA 1
ATOM 2494 C C . ILE A 1 322 ? 10.374 -13.248 -19.443 1.00 94.00 322 ILE A C 1
ATOM 2496 O O . ILE A 1 322 ? 10.659 -13.673 -18.323 1.00 94.00 322 ILE A O 1
ATOM 2500 N N . VAL A 1 323 ? 9.897 -14.040 -20.404 1.00 95.25 323 VAL A N 1
ATOM 2501 C CA . VAL A 1 323 ? 9.508 -15.440 -20.164 1.00 95.25 323 VAL A CA 1
ATOM 2502 C C . VAL A 1 323 ? 10.669 -16.421 -20.331 1.00 95.25 323 VAL A C 1
ATOM 2504 O O . VAL A 1 323 ? 10.766 -17.388 -19.568 1.00 95.25 323 VAL A O 1
ATOM 2507 N N . GLY A 1 324 ? 11.529 -16.201 -21.326 1.00 93.69 324 GLY A N 1
ATOM 2508 C CA . GLY A 1 324 ? 12.593 -17.131 -21.722 1.00 93.69 324 GLY A CA 1
ATOM 2509 C C . GLY A 1 324 ? 14.010 -16.556 -21.698 1.00 93.69 324 GLY A C 1
ATOM 2510 O O . GLY A 1 324 ? 14.960 -17.335 -21.689 1.00 93.69 324 GLY A O 1
ATOM 2511 N N . GLY A 1 325 ? 14.159 -15.230 -21.679 1.00 92.12 325 GLY A N 1
ATOM 2512 C CA . GLY A 1 325 ? 15.454 -14.550 -21.687 1.00 92.12 325 GLY A CA 1
ATOM 2513 C C . GLY A 1 325 ? 15.967 -14.168 -20.299 1.00 92.12 325 GLY A C 1
ATOM 2514 O O . GLY A 1 325 ? 15.804 -14.906 -19.320 1.00 92.12 325 GLY A O 1
ATOM 2515 N N . ALA A 1 326 ? 16.610 -13.001 -20.206 1.00 89.50 326 ALA A N 1
ATOM 2516 C CA . ALA A 1 326 ? 17.347 -12.579 -19.009 1.00 89.50 326 ALA A CA 1
ATOM 2517 C C . ALA A 1 326 ? 16.473 -12.445 -17.745 1.00 89.50 326 ALA A C 1
ATOM 2519 O O . ALA A 1 326 ? 16.963 -12.609 -16.623 1.00 89.50 326 ALA A O 1
ATOM 2520 N N . PHE A 1 327 ? 15.172 -12.181 -17.901 1.00 93.56 327 PHE A N 1
ATOM 2521 C CA . PHE A 1 327 ? 14.248 -11.985 -16.782 1.00 93.56 327 PHE A CA 1
ATOM 2522 C C . PHE A 1 327 ? 13.425 -13.232 -16.426 1.00 93.56 327 PHE A C 1
ATOM 2524 O O . PHE A 1 327 ? 12.658 -13.190 -15.455 1.00 93.56 327 PHE A O 1
ATOM 2531 N N . ALA A 1 328 ? 13.629 -14.357 -17.122 1.00 96.19 328 ALA A N 1
ATOM 2532 C CA . ALA A 1 328 ? 12.903 -15.606 -16.885 1.00 96.19 328 ALA A CA 1
ATOM 2533 C C . ALA A 1 328 ? 12.901 -16.057 -15.407 1.00 96.19 328 ALA A C 1
ATOM 2535 O O . ALA A 1 328 ? 11.831 -16.416 -14.902 1.00 96.19 328 ALA A O 1
ATOM 2536 N N . PRO A 1 329 ? 14.016 -15.984 -14.643 1.00 96.56 329 PRO A N 1
ATOM 2537 C CA . PRO A 1 329 ? 13.994 -16.345 -13.224 1.00 96.56 329 PRO A CA 1
ATOM 2538 C C . PRO A 1 329 ? 13.011 -15.502 -12.400 1.00 96.56 329 PRO A C 1
ATOM 2540 O O . PRO A 1 329 ? 12.312 -16.035 -11.533 1.00 96.56 329 PRO A O 1
ATOM 2543 N N . PHE A 1 330 ? 12.906 -14.199 -12.684 1.00 96.25 330 PHE A N 1
ATOM 2544 C CA . PHE A 1 330 ? 11.965 -13.302 -12.009 1.00 96.25 330 PHE A CA 1
ATOM 2545 C C . PHE A 1 330 ? 10.521 -13.620 -12.404 1.00 96.25 330 PHE A C 1
ATOM 2547 O O . PHE A 1 330 ? 9.654 -13.689 -11.529 1.00 96.25 330 PHE A O 1
ATOM 2554 N N . PHE A 1 331 ? 10.266 -13.863 -13.694 1.00 97.25 331 PHE A N 1
ATOM 2555 C CA . PHE A 1 331 ? 8.943 -14.221 -14.207 1.00 97.25 331 PHE A CA 1
ATOM 2556 C C . PHE A 1 331 ? 8.421 -15.522 -13.600 1.00 97.25 331 PHE A C 1
ATOM 2558 O O . PHE A 1 331 ? 7.338 -15.533 -13.013 1.00 97.25 331 PHE A O 1
ATOM 2565 N N . TRP A 1 332 ? 9.197 -16.604 -13.657 1.00 97.94 332 TRP A N 1
ATOM 2566 C CA . TRP A 1 332 ? 8.751 -17.906 -13.159 1.00 97.94 332 TRP A CA 1
ATOM 2567 C C . TRP A 1 332 ? 8.637 -17.946 -11.634 1.00 97.94 332 TRP A C 1
ATOM 2569 O O . TRP A 1 332 ? 7.706 -18.557 -11.107 1.00 97.94 332 TRP A O 1
ATOM 2579 N N . THR A 1 333 ? 9.500 -17.225 -10.909 1.00 98.44 333 THR A N 1
ATOM 2580 C CA . THR A 1 333 ? 9.358 -17.069 -9.451 1.00 98.44 333 THR A CA 1
ATOM 2581 C C . THR A 1 333 ? 8.103 -16.269 -9.097 1.00 98.44 333 THR A C 1
ATOM 2583 O O . THR A 1 333 ? 7.382 -16.631 -8.162 1.00 98.44 333 THR A O 1
ATOM 2586 N N . CYS A 1 334 ? 7.801 -15.211 -9.856 1.00 98.31 334 CYS A N 1
ATOM 2587 C CA . CYS A 1 334 ? 6.572 -14.433 -9.721 1.00 98.31 334 CYS A CA 1
ATOM 2588 C C . CYS A 1 334 ? 5.331 -15.298 -9.980 1.00 98.31 334 CYS A C 1
ATOM 2590 O O . CYS A 1 334 ? 4.451 -15.386 -9.122 1.00 98.31 334 CYS A O 1
ATOM 2592 N N . ALA A 1 335 ? 5.274 -15.963 -11.137 1.00 98.25 335 ALA A N 1
ATOM 2593 C CA . ALA A 1 335 ? 4.157 -16.809 -11.545 1.00 98.25 335 ALA A CA 1
ATOM 2594 C C . ALA A 1 335 ? 3.944 -17.976 -10.569 1.00 98.25 335 ALA A C 1
ATOM 2596 O O . ALA A 1 335 ? 2.822 -18.205 -10.121 1.00 98.25 335 ALA A O 1
ATOM 2597 N N . GLY A 1 336 ? 5.019 -18.659 -10.163 1.00 98.50 336 GLY A N 1
ATOM 2598 C CA . GLY A 1 336 ? 4.969 -19.741 -9.180 1.00 98.50 336 GLY A CA 1
ATOM 2599 C C . GLY A 1 336 ? 4.481 -19.268 -7.809 1.00 98.50 336 GLY A C 1
ATOM 2600 O O . GLY A 1 336 ? 3.589 -19.881 -7.223 1.00 98.50 336 GLY A O 1
ATOM 2601 N N . SER A 1 337 ? 4.990 -18.136 -7.316 1.00 98.62 337 SER A N 1
ATOM 2602 C CA . SER A 1 337 ? 4.543 -17.556 -6.041 1.00 98.62 337 SER A CA 1
ATOM 2603 C C . SER A 1 337 ? 3.072 -17.131 -6.093 1.00 98.62 337 SER A C 1
ATOM 2605 O O . SER A 1 337 ? 2.316 -17.368 -5.148 1.00 98.62 337 SER A O 1
ATOM 2607 N N . LEU A 1 338 ? 2.620 -16.552 -7.208 1.00 98.38 338 LEU A N 1
ATOM 2608 C CA . LEU A 1 338 ? 1.218 -16.185 -7.390 1.00 98.38 338 LEU A CA 1
ATOM 2609 C C . LEU A 1 338 ? 0.318 -17.423 -7.483 1.00 98.38 338 LEU A C 1
ATOM 2611 O O . LEU A 1 338 ? -0.756 -17.456 -6.882 1.00 98.38 338 LEU A O 1
ATOM 2615 N N . PHE A 1 339 ? 0.777 -18.469 -8.170 1.00 98.69 339 PHE A N 1
ATOM 2616 C CA . PHE A 1 339 ? 0.068 -19.738 -8.244 1.00 98.69 339 PHE A CA 1
ATOM 2617 C C . PHE A 1 339 ? -0.073 -20.392 -6.867 1.00 98.69 339 PHE A C 1
ATOM 2619 O O . PHE A 1 339 ? -1.163 -20.838 -6.525 1.00 98.69 339 PHE A O 1
ATOM 2626 N N . LEU A 1 340 ? 0.970 -20.378 -6.029 1.00 98.62 340 LEU A N 1
ATOM 2627 C CA . LEU A 1 340 ? 0.883 -20.841 -4.636 1.00 98.62 340 LEU A CA 1
ATOM 2628 C C . LEU A 1 340 ? -0.078 -19.991 -3.797 1.00 98.62 340 LEU A C 1
ATOM 2630 O O . LEU A 1 340 ? -0.832 -20.531 -2.986 1.00 98.62 340 LEU A O 1
ATOM 2634 N N . THR A 1 341 ? -0.090 -18.677 -4.027 1.00 98.56 341 THR A N 1
ATOM 2635 C CA . THR A 1 341 ? -1.015 -17.740 -3.372 1.00 98.56 341 THR A CA 1
ATOM 2636 C C . THR A 1 341 ? -2.472 -18.074 -3.674 1.00 98.56 341 THR A C 1
ATOM 2638 O O . THR A 1 341 ? -3.316 -17.978 -2.788 1.00 98.56 341 THR A O 1
ATOM 2641 N N . PHE A 1 342 ? -2.766 -18.517 -4.896 1.00 98.62 342 PHE A N 1
ATOM 2642 C CA . PHE A 1 342 ? -4.063 -19.076 -5.263 1.00 98.62 342 PHE A CA 1
ATOM 2643 C C . PHE A 1 342 ? -4.276 -20.465 -4.635 1.00 98.62 342 PHE A C 1
ATOM 2645 O O . PHE A 1 342 ? -5.247 -20.695 -3.910 1.00 98.62 342 PHE A O 1
ATOM 2652 N N . LEU A 1 343 ? -3.355 -21.394 -4.894 1.00 98.56 343 LEU A N 1
ATOM 2653 C CA . LEU A 1 343 ? -3.537 -22.821 -4.655 1.00 98.56 343 LEU A CA 1
ATOM 2654 C C . LEU A 1 343 ? -3.691 -23.154 -3.169 1.00 98.56 343 LEU A C 1
ATOM 2656 O O . LEU A 1 343 ? -4.549 -23.957 -2.811 1.00 98.56 343 LEU A O 1
ATOM 2660 N N . ILE A 1 344 ? -2.879 -22.554 -2.293 1.00 98.31 344 ILE A N 1
ATOM 2661 C CA . ILE A 1 344 ? -2.882 -22.861 -0.855 1.00 98.31 344 ILE A CA 1
ATOM 2662 C C . ILE A 1 344 ? -4.267 -22.582 -0.233 1.00 98.31 344 ILE A C 1
ATOM 2664 O O . ILE A 1 344 ? -4.902 -23.526 0.248 1.00 98.31 344 ILE A O 1
ATOM 2668 N N . PRO A 1 345 ? -4.785 -21.338 -0.243 1.00 97.81 345 PRO A N 1
ATOM 2669 C CA . PRO A 1 345 ? -6.106 -21.028 0.294 1.00 97.81 345 PRO A CA 1
ATOM 2670 C C . PRO A 1 345 ? -7.250 -21.710 -0.464 1.00 97.81 345 PRO A C 1
ATOM 2672 O O . PRO A 1 345 ? -8.210 -22.134 0.179 1.00 97.81 345 PRO A O 1
ATOM 2675 N N . PHE A 1 346 ? -7.140 -21.903 -1.783 1.00 98.06 346 PHE A N 1
ATOM 2676 C CA . PHE A 1 346 ? -8.130 -22.667 -2.547 1.00 98.06 346 PHE A CA 1
ATOM 2677 C C . PHE A 1 346 ? -8.242 -24.121 -2.055 1.00 98.06 346 PHE A C 1
ATOM 2679 O O . PHE A 1 346 ? -9.339 -24.620 -1.804 1.00 98.06 346 PHE A O 1
ATOM 2686 N N . LEU A 1 347 ? -7.115 -24.802 -1.828 1.00 98.06 347 LEU A N 1
ATOM 2687 C CA . LEU A 1 347 ? -7.110 -26.169 -1.300 1.00 98.06 347 LEU A CA 1
ATOM 2688 C C . LEU A 1 347 ? -7.628 -26.246 0.140 1.00 98.06 347 LEU A C 1
ATOM 2690 O O . LEU A 1 347 ? -8.256 -27.243 0.501 1.00 98.06 347 LEU A O 1
ATOM 2694 N N . LEU A 1 348 ? -7.373 -25.229 0.971 1.00 96.94 348 LEU A N 1
ATOM 2695 C CA . LEU A 1 348 ? -7.970 -25.138 2.309 1.00 96.94 348 LEU A CA 1
ATOM 2696 C C . LEU A 1 348 ? -9.494 -25.011 2.221 1.00 96.94 348 LEU A C 1
ATOM 2698 O O . LEU A 1 348 ? -10.199 -25.725 2.936 1.00 96.94 348 LEU A O 1
ATOM 2702 N N . TYR A 1 349 ? -9.982 -24.161 1.313 1.00 96.19 349 TYR A N 1
ATOM 2703 C CA . TYR A 1 349 ? -11.403 -23.962 1.049 1.00 96.19 349 TYR A CA 1
ATOM 2704 C C . TYR A 1 349 ? -12.084 -25.261 0.599 1.00 96.19 349 TYR A C 1
ATOM 2706 O O . TYR A 1 349 ? -13.020 -25.715 1.256 1.00 96.19 349 TYR A O 1
ATOM 2714 N N . VAL A 1 350 ? -11.569 -25.912 -0.451 1.00 97.12 350 VAL A N 1
ATOM 2715 C CA . VAL A 1 350 ? -12.145 -27.153 -1.006 1.00 97.12 350 VAL A CA 1
ATOM 2716 C C . VAL A 1 350 ? -12.121 -28.299 0.007 1.00 97.12 350 VAL A C 1
ATOM 2718 O O . VAL A 1 350 ? -13.065 -29.078 0.087 1.00 97.12 350 VAL A O 1
ATOM 2721 N N . ARG A 1 351 ? -11.061 -28.406 0.818 1.00 95.69 351 ARG A N 1
ATOM 2722 C CA . ARG A 1 351 ? -10.940 -29.462 1.840 1.00 95.69 351 ARG A CA 1
ATOM 2723 C C . ARG A 1 351 ? -11.648 -29.129 3.155 1.00 95.69 351 ARG A C 1
ATOM 2725 O O . ARG A 1 351 ? -11.543 -29.913 4.096 1.00 95.69 351 ARG A O 1
ATOM 2732 N N . GLY A 1 352 ? -12.282 -27.959 3.270 1.00 92.06 352 GLY A N 1
ATOM 2733 C CA . GLY A 1 352 ? -12.892 -27.479 4.514 1.00 92.06 352 GLY A CA 1
ATOM 2734 C C . GLY A 1 352 ? -11.906 -27.331 5.683 1.00 92.06 352 GLY A C 1
ATOM 2735 O O . GLY A 1 352 ? -12.324 -27.269 6.840 1.00 92.06 352 GLY A O 1
ATOM 2736 N N . LYS A 1 353 ? -10.593 -27.294 5.411 1.00 91.44 353 LYS A N 1
ATOM 2737 C CA . LYS A 1 353 ? -9.552 -27.217 6.442 1.00 91.44 353 LYS A CA 1
ATOM 2738 C C . LYS A 1 353 ? -9.363 -25.773 6.880 1.00 91.44 353 LYS A C 1
ATOM 2740 O O . LYS A 1 353 ? -9.271 -24.868 6.056 1.00 91.44 353 LYS A O 1
ATOM 2745 N N . ARG A 1 354 ? -9.231 -25.571 8.192 1.00 89.50 354 ARG A N 1
ATOM 2746 C CA . ARG A 1 354 ? -8.960 -24.260 8.779 1.00 89.50 354 ARG A CA 1
ATOM 2747 C C . ARG A 1 354 ? -7.544 -24.216 9.352 1.00 89.50 354 ARG A C 1
ATOM 2749 O O . ARG A 1 354 ? -7.297 -24.771 10.415 1.00 89.50 354 ARG A O 1
ATOM 2756 N N . SER A 1 355 ? -6.605 -23.599 8.634 1.00 95.56 355 SER A N 1
ATOM 2757 C CA . SER A 1 355 ? -5.237 -23.370 9.105 1.00 95.56 355 SER A CA 1
ATOM 2758 C C . SER A 1 355 ? -4.766 -21.947 8.817 1.00 95.56 355 SER A C 1
ATOM 2760 O O . SER A 1 355 ? -4.473 -21.583 7.679 1.00 95.56 355 SER A O 1
ATOM 2762 N N . VAL A 1 356 ? -4.610 -21.161 9.884 1.00 96.31 356 VAL A N 1
ATOM 2763 C CA . VAL A 1 356 ? -4.088 -19.786 9.812 1.00 96.31 356 VAL A CA 1
ATOM 2764 C C . VAL A 1 356 ? -2.630 -19.756 9.343 1.00 96.31 356 VAL A C 1
ATOM 2766 O O . VAL A 1 356 ? -2.233 -18.834 8.639 1.00 96.31 356 VAL A O 1
ATOM 2769 N N . GLY A 1 357 ? -1.833 -20.774 9.689 1.00 97.12 357 GLY A N 1
ATOM 2770 C CA . GLY A 1 357 ? -0.432 -20.866 9.267 1.00 97.12 357 GLY A CA 1
ATOM 2771 C C . GLY A 1 357 ? -0.286 -20.947 7.747 1.00 97.12 357 GLY A C 1
ATOM 2772 O O . GLY A 1 357 ? 0.482 -20.188 7.167 1.00 97.12 357 GLY A O 1
ATOM 2773 N N . TRP A 1 358 ? -1.080 -21.796 7.091 1.00 97.88 358 TRP A N 1
ATOM 2774 C CA . TRP A 1 358 ? -1.074 -21.910 5.630 1.00 97.88 358 TRP A CA 1
ATOM 2775 C C . TRP A 1 358 ? -1.615 -20.655 4.935 1.00 97.88 358 TRP A C 1
ATOM 2777 O O . TRP A 1 358 ? -1.071 -20.243 3.915 1.00 97.88 358 TRP A O 1
ATOM 2787 N N . VAL A 1 359 ? -2.619 -19.991 5.515 1.00 97.88 359 VAL A N 1
ATOM 2788 C CA . VAL A 1 359 ? -3.077 -18.680 5.022 1.00 97.88 359 VAL A CA 1
ATOM 2789 C C . VAL A 1 359 ? -1.964 -17.627 5.126 1.00 97.88 359 VAL A C 1
ATOM 2791 O O . VAL A 1 359 ? -1.806 -16.812 4.222 1.00 97.88 359 VAL A O 1
ATOM 2794 N N . ALA A 1 360 ? -1.144 -17.661 6.181 1.00 98.25 360 ALA A N 1
ATOM 2795 C CA . ALA A 1 360 ? 0.010 -16.773 6.303 1.00 98.25 360 ALA A CA 1
ATOM 2796 C C . ALA A 1 360 ? 1.094 -17.075 5.258 1.00 98.25 360 ALA A C 1
ATOM 2798 O O . ALA A 1 360 ? 1.636 -16.140 4.676 1.00 98.25 360 ALA A O 1
ATOM 2799 N N . VAL A 1 361 ? 1.369 -18.353 4.963 1.00 98.56 361 VAL A N 1
ATOM 2800 C CA . VAL A 1 361 ? 2.278 -18.739 3.864 1.00 98.56 361 VAL A CA 1
ATOM 2801 C C . VAL A 1 361 ? 1.783 -18.169 2.534 1.00 98.56 361 VAL A C 1
ATOM 2803 O O . VAL A 1 361 ? 2.570 -17.566 1.810 1.00 98.56 361 VAL A O 1
ATOM 2806 N N . ALA A 1 362 ? 0.479 -18.263 2.257 1.00 98.38 362 ALA A N 1
ATOM 2807 C CA . ALA A 1 362 ? -0.119 -17.645 1.074 1.00 98.38 362 ALA A CA 1
ATOM 2808 C C . ALA A 1 362 ? 0.043 -16.114 1.066 1.00 98.38 362 ALA A C 1
ATOM 2810 O O . ALA A 1 362 ? 0.319 -15.523 0.028 1.00 98.38 362 ALA A O 1
ATOM 2811 N N . GLY A 1 363 ? -0.062 -15.460 2.229 1.00 98.25 363 GLY A N 1
ATOM 2812 C CA . GLY A 1 363 ? 0.223 -14.030 2.369 1.00 98.25 363 GLY A CA 1
ATOM 2813 C C . GLY A 1 363 ? 1.683 -13.661 2.069 1.00 98.25 363 GLY A C 1
ATOM 2814 O O . GLY A 1 363 ? 1.935 -12.614 1.473 1.00 98.25 363 GLY A O 1
ATOM 2815 N N . VAL A 1 364 ? 2.652 -14.515 2.419 1.00 98.62 364 VAL A N 1
ATOM 2816 C CA . VAL A 1 364 ? 4.070 -14.321 2.057 1.00 98.62 364 VAL A CA 1
ATOM 2817 C C . VAL A 1 364 ? 4.262 -14.456 0.548 1.00 98.62 364 VAL A C 1
ATOM 2819 O O . VAL A 1 364 ? 4.820 -13.555 -0.078 1.00 98.62 364 VAL A O 1
ATOM 2822 N N . THR A 1 365 ? 3.760 -15.539 -0.052 1.00 98.69 365 THR A N 1
ATOM 2823 C CA . THR A 1 365 ? 3.892 -15.766 -1.499 1.00 98.69 365 THR A CA 1
ATOM 2824 C C . THR A 1 365 ? 3.186 -14.678 -2.314 1.00 98.69 365 THR A C 1
ATOM 2826 O O . THR A 1 365 ? 3.697 -14.291 -3.363 1.00 98.69 365 THR A O 1
ATOM 2829 N N . ALA A 1 366 ? 2.081 -14.115 -1.805 1.00 98.50 366 ALA A N 1
ATOM 2830 C CA . ALA A 1 366 ? 1.362 -13.005 -2.434 1.00 98.50 366 ALA A CA 1
ATOM 2831 C C . ALA A 1 366 ? 2.249 -11.767 -2.591 1.00 98.50 366 ALA A C 1
ATOM 2833 O O . ALA A 1 366 ? 2.282 -11.141 -3.649 1.00 98.50 366 ALA A O 1
ATOM 2834 N N . ASN A 1 367 ? 2.979 -11.417 -1.529 1.00 98.25 367 ASN A N 1
ATOM 2835 C CA . ASN A 1 367 ? 3.840 -10.240 -1.517 1.00 98.25 367 ASN A CA 1
ATOM 2836 C C . ASN A 1 367 ? 5.108 -10.452 -2.349 1.00 98.25 367 ASN A C 1
ATOM 2838 O O . ASN A 1 367 ? 5.500 -9.537 -3.068 1.00 98.25 367 ASN A O 1
ATOM 2842 N N . ILE A 1 368 ? 5.694 -11.656 -2.327 1.00 98.44 368 ILE A N 1
ATOM 2843 C CA . ILE A 1 368 ? 6.811 -12.013 -3.220 1.00 98.44 368 ILE A CA 1
ATOM 2844 C C . ILE A 1 368 ? 6.378 -11.863 -4.683 1.00 98.44 368 ILE A C 1
ATOM 2846 O O . ILE A 1 368 ? 7.037 -11.165 -5.450 1.00 98.44 368 ILE A O 1
ATOM 2850 N N . ALA A 1 369 ? 5.237 -12.454 -5.056 1.00 98.44 369 ALA A N 1
ATOM 2851 C CA . ALA A 1 369 ? 4.693 -12.341 -6.405 1.00 98.44 369 ALA A CA 1
ATOM 2852 C C . ALA A 1 369 ? 4.451 -10.880 -6.805 1.00 98.44 369 ALA A C 1
ATOM 2854 O O . ALA A 1 369 ? 4.851 -10.458 -7.885 1.00 98.44 369 ALA A O 1
ATOM 2855 N N . ALA A 1 370 ? 3.835 -10.090 -5.924 1.00 97.88 370 ALA A N 1
ATOM 2856 C CA . ALA A 1 370 ? 3.528 -8.699 -6.216 1.00 97.88 370 ALA A CA 1
ATOM 2857 C C . ALA A 1 370 ? 4.785 -7.850 -6.437 1.00 97.88 370 ALA A C 1
ATOM 2859 O O . ALA A 1 370 ? 4.845 -7.123 -7.425 1.00 97.88 370 ALA A O 1
ATOM 2860 N N . VAL A 1 371 ? 5.790 -7.964 -5.562 1.00 97.88 371 VAL A N 1
ATOM 2861 C CA . VAL A 1 371 ? 7.064 -7.235 -5.682 1.00 97.88 371 VAL A CA 1
ATOM 2862 C C . VAL A 1 371 ? 7.777 -7.602 -6.986 1.00 97.88 371 VAL A C 1
ATOM 2864 O O . VAL A 1 371 ? 8.172 -6.713 -7.741 1.00 97.88 371 VAL A O 1
ATOM 2867 N N . LEU A 1 372 ? 7.871 -8.899 -7.300 1.00 97.88 372 LEU A N 1
ATOM 2868 C CA . LEU A 1 372 ? 8.492 -9.366 -8.542 1.00 97.88 372 LEU A CA 1
ATOM 2869 C C . LEU A 1 372 ? 7.715 -8.909 -9.779 1.00 97.88 372 LEU A C 1
ATOM 2871 O O . LEU A 1 372 ? 8.323 -8.466 -10.749 1.00 97.88 372 LEU A O 1
ATOM 2875 N N . LYS A 1 373 ? 6.377 -8.934 -9.750 1.00 97.31 373 LYS A N 1
ATOM 2876 C CA . LYS A 1 373 ? 5.574 -8.419 -10.864 1.00 97.31 373 LYS A CA 1
ATOM 2877 C C . LYS A 1 373 ? 5.756 -6.914 -11.049 1.00 97.31 373 LYS A C 1
ATOM 2879 O O . LYS A 1 373 ? 5.801 -6.467 -12.190 1.00 97.31 373 LYS A O 1
ATOM 2884 N N . ARG A 1 374 ? 5.896 -6.126 -9.973 1.00 96.38 374 ARG A N 1
ATOM 2885 C CA . ARG A 1 374 ? 6.204 -4.687 -10.092 1.00 96.38 374 ARG A CA 1
ATOM 2886 C C . ARG A 1 374 ? 7.572 -4.464 -10.726 1.00 96.38 374 ARG A C 1
ATOM 2888 O O . ARG A 1 374 ? 7.678 -3.642 -11.629 1.00 96.38 374 ARG A O 1
ATOM 2895 N N . PHE A 1 375 ? 8.578 -5.240 -10.331 1.00 95.94 375 PHE A N 1
ATOM 2896 C CA . PHE A 1 375 ? 9.892 -5.214 -10.972 1.00 95.94 375 PHE A CA 1
ATOM 2897 C C . PHE A 1 375 ? 9.815 -5.556 -12.470 1.00 95.94 375 PHE A C 1
ATOM 2899 O O . PHE A 1 375 ? 10.348 -4.813 -13.290 1.00 95.94 375 PHE A O 1
ATOM 2906 N N . LEU A 1 376 ? 9.092 -6.622 -12.833 1.00 95.56 376 LEU A N 1
ATOM 2907 C CA . LEU A 1 376 ? 8.897 -7.060 -14.223 1.00 95.56 376 LEU A CA 1
ATOM 2908 C C . LEU A 1 376 ? 8.101 -6.069 -15.078 1.00 95.56 376 LEU A C 1
ATOM 2910 O O . LEU A 1 376 ? 8.272 -6.048 -16.288 1.00 95.56 376 LEU A O 1
ATOM 2914 N N . ILE A 1 377 ? 7.232 -5.261 -14.471 1.00 94.56 377 ILE A N 1
ATOM 2915 C CA . ILE A 1 377 ? 6.580 -4.155 -15.178 1.00 94.56 377 ILE A CA 1
ATOM 2916 C C . ILE A 1 377 ? 7.589 -3.027 -15.387 1.00 94.56 377 ILE A C 1
ATOM 2918 O O . ILE A 1 377 ? 7.688 -2.496 -16.480 1.00 94.56 377 ILE A O 1
ATOM 2922 N N . VAL A 1 378 ? 8.362 -2.655 -14.367 1.00 93.25 378 VAL A N 1
ATOM 2923 C CA . VAL A 1 378 ? 9.209 -1.457 -14.414 1.00 93.25 378 VAL A CA 1
ATOM 2924 C C . VAL A 1 378 ? 10.467 -1.655 -15.271 1.00 93.25 378 VAL A C 1
ATOM 2926 O O . VAL A 1 378 ? 10.755 -0.822 -16.126 1.00 93.25 378 VAL A O 1
ATOM 2929 N N . VAL A 1 379 ? 11.247 -2.714 -15.056 1.00 92.56 379 VAL A N 1
ATOM 2930 C CA . VAL A 1 379 ? 12.653 -2.786 -15.509 1.00 92.56 379 VAL A CA 1
ATOM 2931 C C . VAL A 1 379 ? 12.856 -3.311 -16.943 1.00 92.56 379 VAL A C 1
ATOM 2933 O O . VAL A 1 379 ? 13.621 -2.676 -17.680 1.00 92.56 379 VAL A O 1
ATOM 2936 N N . PRO A 1 380 ? 12.219 -4.412 -17.390 1.00 91.50 380 PRO A N 1
ATOM 2937 C CA . PRO A 1 380 ? 12.489 -5.006 -18.706 1.00 91.50 380 PRO A CA 1
ATOM 2938 C C . PRO A 1 380 ? 12.279 -4.028 -19.867 1.00 91.50 380 PRO A C 1
ATOM 2940 O O . PRO A 1 380 ? 13.199 -3.780 -20.645 1.00 91.50 380 PRO A O 1
ATOM 2943 N N . SER A 1 381 ? 11.126 -3.357 -19.908 1.00 89.19 381 SER A N 1
ATOM 2944 C CA . SER A 1 381 ? 10.797 -2.353 -20.929 1.00 89.19 381 SER A CA 1
ATOM 2945 C C . SER A 1 381 ? 11.769 -1.171 -20.988 1.00 89.19 381 SER A C 1
ATOM 2947 O O . SER A 1 381 ? 11.900 -0.536 -22.027 1.00 89.19 381 SER A O 1
ATOM 2949 N N . GLN A 1 382 ? 12.462 -0.847 -19.890 1.00 87.44 382 GLN A N 1
ATOM 2950 C CA . GLN A 1 382 ? 13.431 0.256 -19.854 1.00 87.44 382 GLN A CA 1
ATOM 2951 C C . GLN A 1 382 ? 14.846 -0.146 -20.265 1.00 87.44 382 GLN A C 1
ATOM 2953 O O . GLN A 1 382 ? 15.633 0.723 -20.624 1.00 87.44 382 GLN A O 1
ATOM 2958 N N . THR A 1 383 ? 15.187 -1.426 -20.144 1.00 85.88 383 THR A N 1
ATOM 2959 C CA . THR A 1 383 ? 16.547 -1.932 -20.390 1.00 85.88 383 THR A CA 1
ATOM 2960 C C . THR A 1 383 ? 16.659 -2.600 -21.752 1.00 85.88 383 THR A C 1
ATOM 2962 O O . THR A 1 383 ? 17.664 -2.426 -22.428 1.00 85.88 383 THR A O 1
ATOM 2965 N N . HIS A 1 384 ? 15.613 -3.318 -22.165 1.00 81.94 384 HIS A N 1
ATOM 2966 C CA . HIS A 1 384 ? 15.572 -4.074 -23.417 1.00 81.94 384 HIS A CA 1
ATOM 2967 C C . HIS A 1 384 ? 14.549 -3.492 -24.407 1.00 81.94 384 HIS A C 1
ATOM 2969 O O . HIS A 1 384 ? 14.583 -3.831 -25.581 1.00 81.94 384 HIS A O 1
ATOM 2975 N N . GLY A 1 385 ? 13.649 -2.604 -23.958 1.00 76.25 385 GLY A N 1
ATOM 2976 C CA . GLY A 1 385 ? 12.567 -2.024 -24.773 1.00 76.25 385 GLY A CA 1
ATOM 2977 C C . GLY A 1 385 ? 12.831 -0.605 -25.276 1.00 76.25 385 GLY A C 1
ATOM 2978 O O . GLY A 1 385 ? 11.903 0.086 -25.696 1.00 76.25 385 GLY A O 1
ATOM 2979 N N . THR A 1 386 ? 14.071 -0.114 -25.199 1.00 70.69 386 THR A N 1
ATOM 2980 C CA . THR A 1 386 ? 14.400 1.238 -25.665 1.00 70.69 386 THR A CA 1
ATOM 2981 C C . THR A 1 386 ? 14.469 1.285 -27.186 1.00 70.69 386 THR A C 1
ATOM 2983 O O . THR A 1 386 ? 15.236 0.555 -27.798 1.00 70.69 386 THR A O 1
ATOM 2986 N N . MET A 1 387 ? 13.744 2.224 -27.803 1.00 65.12 387 MET A N 1
ATOM 2987 C CA . MET A 1 387 ? 13.797 2.437 -29.260 1.00 65.12 387 MET A CA 1
ATOM 2988 C C . MET A 1 387 ? 15.142 3.000 -29.762 1.00 65.12 387 MET A C 1
ATOM 2990 O O . MET A 1 387 ? 15.357 3.086 -30.967 1.00 65.12 387 MET A O 1
ATOM 2994 N N . ILE A 1 388 ? 16.041 3.397 -28.853 1.00 67.44 388 ILE A N 1
ATOM 2995 C CA . ILE A 1 388 ? 17.437 3.725 -29.162 1.00 67.44 388 ILE A CA 1
ATOM 2996 C C . ILE A 1 388 ? 18.270 2.490 -28.789 1.00 67.44 388 ILE A C 1
ATOM 2998 O O . ILE A 1 388 ? 18.316 2.167 -27.597 1.00 67.44 388 ILE A O 1
ATOM 3002 N N . PRO A 1 389 ? 18.897 1.794 -29.754 1.00 58.81 389 PRO A N 1
ATOM 3003 C CA . PRO A 1 389 ? 19.662 0.587 -29.473 1.00 58.81 389 PRO A CA 1
ATOM 3004 C C . PRO A 1 389 ? 20.891 0.924 -28.630 1.00 58.81 389 PRO A C 1
ATOM 3006 O O . PRO A 1 389 ? 21.719 1.747 -29.022 1.00 58.81 389 PRO A O 1
ATOM 3009 N N . ILE A 1 390 ? 21.015 0.283 -27.473 1.00 64.94 390 ILE A N 1
ATOM 3010 C CA . ILE A 1 390 ? 22.257 0.242 -26.705 1.00 64.94 390 ILE A CA 1
ATOM 3011 C C . ILE A 1 390 ? 22.711 -1.201 -26.761 1.00 64.94 390 ILE A C 1
ATOM 3013 O O . ILE A 1 390 ? 22.070 -2.070 -26.174 1.00 64.94 390 ILE A O 1
ATOM 3017 N N . GLU A 1 391 ? 23.790 -1.455 -27.490 1.00 62.03 391 GLU A N 1
ATOM 3018 C CA . GLU A 1 391 ? 24.324 -2.801 -27.655 1.00 62.03 391 GLU A CA 1
ATOM 3019 C C . GLU A 1 391 ? 25.666 -2.943 -26.920 1.00 62.03 391 GLU A C 1
ATOM 3021 O O . GLU A 1 391 ? 26.579 -2.147 -27.162 1.00 62.03 391 GLU A O 1
ATOM 3026 N N . PRO A 1 392 ? 25.818 -3.947 -26.033 1.00 67.00 392 PRO A N 1
ATOM 3027 C CA . PRO A 1 392 ? 24.784 -4.874 -25.556 1.00 67.00 392 PRO A CA 1
ATOM 3028 C C . PRO A 1 392 ? 23.831 -4.213 -24.533 1.00 67.00 392 PRO A C 1
ATOM 3030 O O . PRO A 1 392 ? 24.268 -3.337 -23.775 1.00 67.00 392 PRO A O 1
ATOM 3033 N N . PRO A 1 393 ? 22.556 -4.648 -24.450 1.00 66.88 393 PRO A N 1
ATOM 3034 C CA . PRO A 1 393 ? 21.657 -4.204 -23.390 1.00 66.88 393 PRO A CA 1
ATOM 3035 C C . PRO A 1 393 ? 22.248 -4.611 -22.038 1.00 66.88 393 PRO A C 1
ATOM 3037 O O . PRO A 1 393 ? 22.614 -5.772 -21.839 1.00 66.88 393 PRO A O 1
ATOM 3040 N N . GLN A 1 394 ? 22.385 -3.664 -21.104 1.00 73.38 394 GLN A N 1
ATOM 3041 C CA . GLN A 1 394 ? 22.867 -3.997 -19.763 1.00 73.38 394 GLN A CA 1
ATOM 3042 C C . GLN A 1 394 ? 21.695 -4.245 -18.818 1.00 73.38 394 GLN A C 1
ATOM 3044 O O . GLN A 1 394 ? 20.643 -3.602 -18.872 1.00 73.38 394 GLN A O 1
ATOM 3049 N N . MET A 1 395 ? 21.891 -5.213 -17.927 1.00 75.50 395 MET A N 1
ATOM 3050 C CA . MET A 1 395 ? 20.940 -5.479 -16.862 1.00 75.50 395 MET A CA 1
ATOM 3051 C C . MET A 1 395 ? 21.079 -4.436 -15.759 1.00 75.50 395 MET A C 1
ATOM 3053 O O . MET A 1 395 ? 22.175 -4.109 -15.307 1.00 75.50 395 MET A O 1
ATOM 3057 N N . TYR A 1 396 ? 19.936 -3.965 -15.274 1.00 88.56 396 TYR A N 1
ATOM 3058 C CA . TYR A 1 396 ? 19.876 -3.165 -14.062 1.00 88.56 396 TYR A CA 1
ATOM 3059 C C . TYR A 1 396 ? 20.269 -4.021 -12.849 1.00 88.56 396 TYR A C 1
ATOM 3061 O O . TYR A 1 396 ? 19.595 -4.997 -12.510 1.00 88.56 396 TYR A O 1
ATOM 3069 N N . THR A 1 397 ? 21.351 -3.626 -12.180 1.00 89.88 397 THR A N 1
ATOM 3070 C CA . THR A 1 397 ? 21.818 -4.245 -10.937 1.00 89.88 397 THR A CA 1
ATOM 3071 C C . THR A 1 397 ? 21.707 -3.243 -9.790 1.00 89.88 397 THR A C 1
ATOM 3073 O O . THR A 1 397 ? 22.447 -2.254 -9.789 1.00 89.88 397 THR A O 1
ATOM 3076 N N . PRO A 1 398 ? 20.821 -3.464 -8.806 1.00 92.44 398 PRO A N 1
ATOM 3077 C CA . PRO A 1 398 ? 20.714 -2.566 -7.666 1.00 92.44 398 PRO A CA 1
ATOM 3078 C C . PRO A 1 398 ? 21.948 -2.581 -6.781 1.00 92.44 398 PRO A C 1
ATOM 3080 O O . PRO A 1 398 ? 22.632 -3.598 -6.649 1.00 92.44 398 PRO A O 1
ATOM 3083 N N . THR A 1 399 ? 22.165 -1.471 -6.086 1.00 95.44 399 THR A N 1
ATOM 3084 C CA . THR A 1 399 ? 23.171 -1.399 -5.024 1.00 95.44 399 THR A CA 1
ATOM 3085 C C . THR A 1 399 ? 22.536 -1.559 -3.645 1.00 95.44 399 THR A C 1
ATOM 3087 O O . THR A 1 399 ? 21.315 -1.523 -3.467 1.00 95.44 399 THR A O 1
ATOM 3090 N N . TRP A 1 400 ? 23.380 -1.706 -2.624 1.00 96.25 400 TRP A N 1
ATOM 3091 C CA . TRP A 1 400 ? 22.931 -1.758 -1.233 1.00 96.25 400 TRP A CA 1
ATOM 3092 C C . TRP A 1 400 ? 22.219 -0.471 -0.787 1.00 96.25 400 TRP A C 1
ATOM 3094 O O . TRP A 1 400 ? 21.448 -0.524 0.165 1.00 96.25 400 TRP A O 1
ATOM 3104 N N . ILE A 1 401 ? 22.445 0.662 -1.468 1.00 96.94 401 ILE A N 1
ATOM 3105 C CA . ILE A 1 401 ? 21.776 1.937 -1.177 1.00 96.94 401 ILE A CA 1
ATOM 3106 C C . ILE A 1 401 ? 20.273 1.796 -1.405 1.00 96.94 401 ILE A C 1
ATOM 3108 O O . ILE A 1 401 ? 19.487 2.115 -0.516 1.00 96.94 401 ILE A O 1
ATOM 3112 N N . GLU A 1 402 ? 19.881 1.243 -2.555 1.00 96.06 402 GLU A N 1
ATOM 3113 C CA . GLU A 1 402 ? 18.472 1.095 -2.921 1.00 96.06 402 GLU A CA 1
ATOM 3114 C C . GLU A 1 402 ? 17.743 0.166 -1.944 1.00 96.06 402 GLU A C 1
ATOM 3116 O O . GLU A 1 402 ? 16.684 0.507 -1.411 1.00 96.06 402 GLU A O 1
ATOM 3121 N N . PHE A 1 403 ? 18.356 -0.975 -1.617 1.00 96.31 403 PHE A N 1
ATOM 3122 C CA . PHE A 1 403 ? 17.807 -1.893 -0.619 1.00 96.31 403 PHE A CA 1
ATOM 3123 C C . PHE A 1 403 ? 17.845 -1.333 0.805 1.00 96.31 403 PHE A C 1
ATOM 3125 O O . PHE A 1 403 ? 16.952 -1.635 1.594 1.00 96.31 403 PHE A O 1
ATOM 3132 N N . GLY A 1 404 ? 18.840 -0.511 1.145 1.00 97.44 404 GLY A N 1
ATOM 3133 C CA . GLY A 1 404 ? 18.933 0.153 2.440 1.00 97.44 404 GLY A CA 1
ATOM 3134 C C . GLY A 1 404 ? 17.789 1.134 2.649 1.00 97.44 404 GLY A C 1
ATOM 3135 O O . GLY A 1 404 ? 17.099 1.055 3.665 1.00 97.44 404 GLY A O 1
ATOM 3136 N N . VAL A 1 405 ? 17.527 1.997 1.663 1.00 97.38 405 VAL A N 1
ATOM 3137 C CA . VAL A 1 405 ? 16.399 2.940 1.684 1.00 97.38 405 VAL A CA 1
ATOM 3138 C C . VAL A 1 405 ? 15.068 2.194 1.785 1.00 97.38 405 VAL A C 1
ATOM 3140 O O . VAL A 1 405 ? 14.290 2.455 2.703 1.00 97.38 405 VAL A O 1
ATOM 3143 N N . VAL A 1 406 ? 14.822 1.212 0.910 1.00 96.88 406 VAL A N 1
ATOM 3144 C CA . VAL A 1 406 ? 13.584 0.411 0.938 1.00 96.88 406 VAL A CA 1
ATOM 3145 C C . VAL A 1 406 ? 13.428 -0.330 2.270 1.00 96.88 406 VAL A C 1
ATOM 3147 O O . VAL A 1 406 ? 12.350 -0.317 2.867 1.00 96.88 406 VAL A O 1
ATOM 3150 N N . GLY A 1 407 ? 14.500 -0.941 2.778 1.00 97.19 407 GLY A N 1
ATOM 3151 C CA . GLY A 1 407 ? 14.516 -1.613 4.077 1.00 97.19 407 GLY A CA 1
ATOM 3152 C C . GLY A 1 407 ? 14.195 -0.660 5.230 1.00 97.19 407 GLY A C 1
ATOM 3153 O O . GLY A 1 407 ? 13.420 -1.008 6.123 1.00 97.19 407 GLY A O 1
ATOM 3154 N N . GLY A 1 408 ? 14.705 0.572 5.179 1.00 97.62 408 GLY A N 1
ATOM 3155 C CA . GLY A 1 408 ? 14.355 1.614 6.138 1.00 97.62 408 GLY A CA 1
ATOM 3156 C C . GLY A 1 408 ? 12.898 2.045 6.073 1.00 97.62 408 GLY A C 1
ATOM 3157 O O . GLY A 1 408 ? 12.313 2.316 7.118 1.00 97.62 408 GLY A O 1
ATOM 3158 N N . LEU A 1 409 ? 12.273 2.031 4.895 1.00 97.31 409 LEU A N 1
ATOM 3159 C CA . LEU A 1 409 ? 10.844 2.323 4.740 1.00 97.31 409 LEU A CA 1
ATOM 3160 C C . LEU A 1 409 ? 9.951 1.184 5.254 1.00 97.31 409 LEU A C 1
ATOM 3162 O O . LEU A 1 409 ? 8.927 1.452 5.883 1.00 97.31 409 LEU A O 1
ATOM 3166 N N . PHE A 1 410 ? 10.363 -0.080 5.105 1.00 96.69 410 PHE A N 1
ATOM 3167 C CA . PHE A 1 410 ? 9.737 -1.184 5.846 1.00 96.69 410 PHE A CA 1
ATOM 3168 C C . PHE A 1 410 ? 9.915 -1.018 7.363 1.00 96.69 410 PHE A C 1
ATOM 3170 O O . PHE A 1 410 ? 8.975 -1.271 8.118 1.00 96.69 410 PHE A O 1
ATOM 3177 N N . GLY A 1 411 ? 11.084 -0.540 7.805 1.00 96.88 411 GLY A N 1
ATOM 3178 C CA . GLY A 1 411 ? 11.348 -0.150 9.192 1.00 96.88 411 GLY A CA 1
ATOM 3179 C C . GLY A 1 411 ? 10.407 0.952 9.683 1.00 96.88 411 GLY A C 1
ATOM 3180 O O . GLY A 1 411 ? 9.797 0.799 10.738 1.00 96.88 411 GLY A O 1
ATOM 3181 N N . LEU A 1 412 ? 10.207 2.012 8.892 1.00 95.75 412 LEU A N 1
ATOM 3182 C CA . LEU A 1 412 ? 9.248 3.086 9.163 1.00 95.75 412 LEU A CA 1
ATOM 3183 C C . LEU A 1 412 ? 7.833 2.528 9.304 1.00 95.75 412 LEU A C 1
ATOM 3185 O O . LEU A 1 412 ? 7.165 2.804 10.295 1.00 95.75 412 LEU A O 1
ATOM 3189 N N . MET A 1 413 ? 7.394 1.709 8.347 1.00 94.94 413 MET A N 1
ATOM 3190 C CA . MET A 1 413 ? 6.063 1.110 8.358 1.00 94.94 413 MET A CA 1
ATOM 3191 C C . MET A 1 413 ? 5.857 0.240 9.606 1.00 94.94 413 MET A C 1
ATOM 3193 O O . MET A 1 413 ? 4.862 0.405 10.311 1.00 94.94 413 MET A O 1
ATOM 3197 N N . ALA A 1 414 ? 6.814 -0.635 9.929 1.00 94.38 414 ALA A N 1
ATOM 3198 C CA . ALA A 1 414 ? 6.764 -1.476 11.123 1.00 94.38 414 ALA A CA 1
ATOM 3199 C C . ALA A 1 414 ? 6.771 -0.642 12.414 1.00 94.38 414 ALA A C 1
ATOM 3201 O O . ALA A 1 414 ? 5.953 -0.880 13.304 1.00 94.38 414 ALA A O 1
ATOM 3202 N N . LEU A 1 415 ? 7.643 0.366 12.507 1.00 94.94 415 LEU A N 1
ATOM 3203 C CA . LEU A 1 415 ? 7.730 1.271 13.651 1.00 94.94 415 LEU A CA 1
ATOM 3204 C C . LEU A 1 415 ? 6.414 2.021 13.854 1.00 94.94 415 LEU A C 1
ATOM 3206 O O . LEU A 1 415 ? 5.858 2.000 14.952 1.00 94.94 415 LEU A O 1
ATOM 3210 N N . SER A 1 416 ? 5.885 2.640 12.796 1.00 92.81 416 SER A N 1
ATOM 3211 C CA . SER A 1 416 ? 4.598 3.324 12.835 1.00 92.81 416 SER A CA 1
ATOM 3212 C C . SER A 1 416 ? 3.499 2.370 13.284 1.00 92.81 416 SER A C 1
ATOM 3214 O O . SER A 1 416 ? 2.757 2.710 14.195 1.00 92.81 416 SER A O 1
ATOM 3216 N N . GLN A 1 417 ? 3.428 1.151 12.748 1.00 90.25 417 GLN A N 1
ATOM 3217 C CA . GLN A 1 417 ? 2.418 0.174 13.159 1.00 90.25 417 GLN A CA 1
ATOM 3218 C C . GLN A 1 417 ? 2.524 -0.237 14.637 1.00 90.25 417 GLN A C 1
ATOM 3220 O O . GLN A 1 417 ? 1.509 -0.299 15.336 1.00 90.25 417 GLN A O 1
ATOM 3225 N N . LEU A 1 418 ? 3.739 -0.476 15.136 1.00 90.94 418 LEU A N 1
ATOM 3226 C CA . LEU A 1 418 ? 3.990 -0.853 16.530 1.00 90.94 418 LEU A CA 1
ATOM 3227 C C . LEU A 1 418 ? 3.671 0.282 17.510 1.00 90.94 418 LEU A C 1
ATOM 3229 O O . LEU A 1 418 ? 3.098 0.022 18.572 1.00 90.94 418 LEU A O 1
ATOM 3233 N N . LEU A 1 419 ? 4.018 1.523 17.152 1.00 89.00 419 LEU A N 1
ATOM 3234 C CA . LEU A 1 419 ? 3.701 2.717 17.937 1.00 89.00 419 LEU A CA 1
ATOM 3235 C C . LEU A 1 419 ? 2.202 3.022 17.895 1.00 89.00 419 LEU A C 1
ATOM 3237 O O . LEU A 1 419 ? 1.596 3.257 18.937 1.00 89.00 419 LEU A O 1
ATOM 3241 N N . PHE A 1 420 ? 1.568 2.950 16.724 1.00 85.06 420 PHE A N 1
ATOM 3242 C CA . PHE A 1 420 ? 0.124 3.142 16.606 1.00 85.06 420 PHE A CA 1
ATOM 3243 C C . PHE A 1 420 ? -0.641 2.120 17.440 1.00 85.06 420 PHE A C 1
ATOM 3245 O O . PHE A 1 420 ? -1.528 2.504 18.196 1.00 85.06 420 PHE A O 1
ATOM 3252 N N . GLY A 1 421 ? -0.248 0.845 17.400 1.00 77.69 421 GLY A N 1
ATOM 3253 C CA . GLY A 1 421 ? -0.858 -0.189 18.235 1.00 77.69 421 GLY A CA 1
ATOM 3254 C C . GLY A 1 421 ? -0.764 0.077 19.741 1.00 77.69 421 GLY A C 1
ATOM 3255 O O . GLY A 1 421 ? -1.504 -0.533 20.501 1.00 77.69 421 GLY A O 1
ATOM 3256 N N . ARG A 1 422 ? 0.102 0.998 20.187 1.00 80.81 422 ARG A N 1
ATOM 3257 C CA . ARG A 1 422 ? 0.227 1.425 21.589 1.00 80.81 422 ARG A CA 1
ATOM 3258 C C . ARG A 1 422 ? -0.670 2.612 21.957 1.00 80.81 422 ARG A C 1
ATOM 3260 O O . ARG A 1 422 ? -1.051 2.722 23.127 1.00 80.81 422 ARG A O 1
ATOM 3267 N N . PHE A 1 423 ? -0.965 3.503 21.011 1.00 80.56 423 PHE A N 1
ATOM 3268 C CA . PHE A 1 423 ? -1.755 4.724 21.237 1.00 80.56 423 PHE A CA 1
ATOM 3269 C C . PHE A 1 423 ? -3.203 4.612 20.753 1.00 80.56 423 PHE A C 1
ATOM 3271 O O . PHE A 1 423 ? -4.051 5.390 21.175 1.00 80.56 423 PHE A O 1
ATOM 3278 N N . PHE A 1 424 ? -3.499 3.653 19.880 1.00 84.44 424 PHE A N 1
ATOM 3279 C CA . PHE A 1 424 ? -4.804 3.507 19.253 1.00 84.44 424 PHE A CA 1
ATOM 3280 C C . PHE A 1 424 ? -5.378 2.112 19.530 1.00 84.44 424 PHE A C 1
ATOM 3282 O O . PHE A 1 424 ? -4.648 1.121 19.427 1.00 84.44 424 PHE A O 1
ATOM 3289 N N . PRO A 1 425 ? -6.676 1.997 19.864 1.00 81.94 425 PRO A N 1
ATOM 3290 C CA . PRO A 1 425 ? -7.333 0.702 20.019 1.00 81.94 425 PRO A CA 1
ATOM 3291 C C . PRO A 1 425 ? -7.307 -0.089 18.712 1.00 81.94 425 PRO A C 1
ATOM 3293 O O . PRO A 1 425 ? -7.880 0.348 17.721 1.00 81.94 425 PRO A O 1
ATOM 3296 N N . LEU A 1 426 ? -6.645 -1.249 18.708 1.00 81.69 426 LEU A N 1
ATOM 3297 C CA . LEU A 1 426 ? -6.461 -2.074 17.505 1.00 81.69 426 LEU A CA 1
ATOM 3298 C C . LEU A 1 426 ? -7.713 -2.843 17.075 1.00 81.69 426 LEU A C 1
ATOM 3300 O O . LEU A 1 426 ? -7.823 -3.216 15.911 1.00 81.69 426 LEU A O 1
ATOM 3304 N N . VAL A 1 427 ? -8.626 -3.102 18.009 1.00 82.00 427 VAL A N 1
ATOM 3305 C CA . VAL A 1 427 ? -9.897 -3.781 17.756 1.00 82.00 427 VAL A CA 1
ATOM 3306 C C . VAL A 1 427 ? -11.008 -2.776 18.053 1.00 82.00 427 VAL A C 1
ATOM 3308 O O . VAL A 1 427 ? -11.042 -2.259 19.175 1.00 82.00 427 VAL A O 1
ATOM 3311 N N . PRO A 1 428 ? -11.886 -2.471 17.080 1.00 78.38 428 PRO A N 1
ATOM 3312 C CA . PRO A 1 428 ? -13.021 -1.587 17.312 1.00 78.38 428 PRO A CA 1
ATOM 3313 C C . PRO A 1 428 ? -13.954 -2.138 18.389 1.00 78.38 428 PRO A C 1
ATOM 3315 O O . PRO A 1 428 ? -14.188 -3.349 18.453 1.00 78.38 428 PRO A O 1
ATOM 3318 N N . SER A 1 429 ? -14.513 -1.253 19.211 1.00 66.62 429 SER A N 1
ATOM 3319 C CA . SER A 1 429 ? -15.499 -1.647 20.211 1.00 66.62 429 SER A CA 1
ATOM 3320 C C . SER A 1 429 ? -16.809 -2.104 19.550 1.00 66.62 429 SER A C 1
ATOM 3322 O O . SER A 1 429 ? -17.270 -1.508 18.572 1.00 66.62 429 SER A O 1
ATOM 3324 N N . PRO A 1 430 ? -17.420 -3.195 20.040 1.00 62.53 430 PRO A N 1
ATOM 3325 C CA . PRO A 1 430 ? -18.712 -3.635 19.542 1.00 62.53 430 PRO A CA 1
ATOM 3326 C C . PRO A 1 430 ? -19.791 -2.628 19.956 1.00 62.53 430 PRO A C 1
ATOM 3328 O O . PRO A 1 430 ? -19.997 -2.372 21.142 1.00 62.53 430 PRO A O 1
ATOM 3331 N N . HIS A 1 431 ? -20.493 -2.064 18.974 1.00 59.28 431 HIS A N 1
ATOM 3332 C CA . HIS A 1 431 ? -21.639 -1.195 19.215 1.00 59.28 431 HIS A CA 1
ATOM 3333 C C . HIS A 1 431 ? -22.942 -1.943 18.919 1.00 59.28 431 HIS A C 1
ATOM 3335 O O . HIS A 1 431 ? -23.051 -2.549 17.850 1.00 59.28 431 HIS A O 1
ATOM 3341 N N . PRO A 1 432 ? -23.934 -1.888 19.827 1.00 54.34 432 PRO A N 1
ATOM 3342 C CA . PRO A 1 432 ? -25.299 -2.280 19.514 1.00 54.34 432 PRO A CA 1
ATOM 3343 C C . PRO A 1 432 ? -25.789 -1.483 18.305 1.00 54.34 432 PRO A C 1
ATOM 3345 O O . PRO A 1 432 ? -25.707 -0.250 18.291 1.00 54.34 432 PRO A O 1
ATOM 3348 N N . HIS A 1 433 ? -26.269 -2.187 17.284 1.00 54.78 433 HIS A N 1
ATOM 3349 C CA . HIS A 1 433 ? -26.942 -1.556 16.160 1.00 54.78 433 HIS A CA 1
ATOM 3350 C C . HIS A 1 433 ? -28.351 -1.150 16.602 1.00 54.78 433 HIS A C 1
ATOM 3352 O O . HIS A 1 433 ? -29.264 -1.971 16.598 1.00 54.78 433 HIS A O 1
ATOM 3358 N N . ASP A 1 434 ? -28.542 0.116 16.971 1.00 52.84 434 ASP A N 1
ATOM 3359 C CA . ASP A 1 434 ? -29.881 0.668 17.207 1.00 52.84 434 ASP A CA 1
ATOM 3360 C C . ASP A 1 434 ? -30.546 0.976 15.855 1.00 52.84 434 ASP A C 1
ATOM 3362 O O . ASP A 1 434 ? -30.567 2.120 15.392 1.00 52.84 434 ASP A O 1
ATOM 3366 N N . HIS A 1 435 ? -31.059 -0.057 15.180 1.00 51.09 435 HIS A N 1
ATOM 3367 C CA . HIS A 1 435 ? -31.733 0.092 13.883 1.00 51.09 435 HIS A CA 1
ATOM 3368 C C . HIS A 1 435 ? -33.047 0.893 13.969 1.00 51.09 435 HIS A C 1
ATOM 3370 O O . HIS A 1 435 ? -33.448 1.512 12.981 1.00 51.09 435 HIS A O 1
ATOM 3376 N N . ASP A 1 436 ? -33.668 0.957 15.150 1.00 49.22 436 ASP A N 1
ATOM 3377 C CA . ASP A 1 436 ? -34.975 1.596 15.355 1.00 49.22 436 ASP A CA 1
ATOM 3378 C C . ASP A 1 436 ? -34.911 3.047 15.849 1.00 49.22 436 ASP A C 1
ATOM 3380 O O . ASP A 1 436 ? -35.934 3.740 15.907 1.00 49.22 436 ASP A O 1
ATOM 3384 N N . PHE A 1 437 ? -33.720 3.573 16.155 1.00 51.53 437 PHE A N 1
ATOM 3385 C CA . PHE A 1 437 ? -33.603 4.954 16.616 1.00 51.53 437 PHE A CA 1
ATOM 3386 C C . PHE A 1 437 ? -33.755 5.948 15.451 1.00 51.53 437 PHE A C 1
ATOM 3388 O O . PHE A 1 437 ? -32.808 6.299 14.741 1.00 51.53 437 PHE A O 1
ATOM 3395 N N . ARG A 1 438 ? -34.972 6.471 15.271 1.00 55.03 438 ARG A N 1
ATOM 3396 C CA . ARG A 1 438 ? -35.237 7.642 14.423 1.00 55.03 438 ARG A CA 1
ATOM 3397 C C . ARG A 1 438 ? -35.037 8.916 15.240 1.00 55.03 438 ARG A C 1
ATOM 3399 O O . ARG A 1 438 ? -35.977 9.441 15.830 1.00 55.03 438 ARG A O 1
ATOM 3406 N N . GLY A 1 439 ? -33.798 9.406 15.264 1.00 57.88 439 GLY A N 1
ATOM 3407 C CA . GLY A 1 439 ? -33.474 10.704 15.856 1.00 57.88 439 GLY A CA 1
ATOM 3408 C C . GLY A 1 439 ? -34.258 11.864 15.213 1.00 57.88 439 GLY A C 1
ATOM 3409 O O . GLY A 1 439 ? -34.778 11.723 14.099 1.00 57.88 439 GLY A O 1
ATOM 3410 N N . PRO A 1 440 ? -34.360 13.019 15.895 1.00 56.78 440 PRO A N 1
ATOM 3411 C CA . PRO A 1 440 ? -35.077 14.185 15.385 1.00 56.78 440 PRO A CA 1
ATOM 3412 C C . PRO A 1 440 ? -34.565 14.627 14.001 1.00 56.78 440 PRO A C 1
ATOM 3414 O O . PRO A 1 440 ? -33.387 14.492 13.673 1.00 56.78 440 PRO A O 1
ATOM 3417 N N . ARG A 1 441 ? -35.458 15.168 13.156 1.00 57.59 441 ARG A N 1
ATOM 3418 C CA . ARG A 1 441 ? -35.081 15.706 11.836 1.00 57.59 441 ARG A CA 1
ATOM 3419 C C . ARG A 1 441 ? -34.189 16.934 12.008 1.00 57.59 441 ARG A C 1
ATOM 3421 O O . ARG A 1 441 ? -34.646 18.016 12.370 1.00 57.59 441 ARG A O 1
ATOM 3428 N N . GLU A 1 442 ? -32.914 16.779 11.691 1.00 65.69 442 GLU A N 1
ATOM 3429 C CA . GLU A 1 442 ? -31.933 17.857 11.752 1.00 65.69 442 GLU A CA 1
ATOM 3430 C C . GLU A 1 442 ? -31.827 18.568 10.403 1.00 65.69 442 GLU A C 1
ATOM 3432 O O . GLU A 1 442 ? -31.390 17.978 9.423 1.00 65.69 442 GLU A O 1
ATOM 3437 N N . VAL A 1 443 ? -32.205 19.848 10.344 1.00 65.69 443 VAL A N 1
ATOM 3438 C CA . VAL A 1 443 ? -32.165 20.638 9.094 1.00 65.69 443 VAL A CA 1
ATOM 3439 C C . VAL A 1 443 ? -30.837 21.388 8.926 1.00 65.69 443 VAL A C 1
ATOM 3441 O O . VAL A 1 443 ? -30.327 21.511 7.821 1.00 65.69 443 VAL A O 1
ATOM 3444 N N . ARG A 1 444 ? -30.223 21.867 10.017 1.00 72.75 444 ARG A N 1
ATOM 3445 C CA . ARG A 1 444 ? -29.020 22.722 9.941 1.00 72.75 444 ARG A CA 1
ATOM 3446 C C . ARG A 1 444 ? -27.756 21.972 9.513 1.00 72.75 444 ARG A C 1
ATOM 3448 O O . ARG A 1 444 ? -26.959 22.513 8.756 1.00 72.75 444 ARG A O 1
ATOM 3455 N N . ARG A 1 445 ? -27.587 20.731 9.974 1.00 75.62 445 ARG A N 1
ATOM 3456 C CA . ARG A 1 445 ? -26.441 19.879 9.627 1.00 75.62 445 ARG A CA 1
ATOM 3457 C C . ARG A 1 445 ? -26.380 19.517 8.147 1.00 75.62 445 ARG A C 1
ATOM 3459 O O . ARG A 1 445 ? -25.365 19.828 7.533 1.00 75.62 445 ARG A O 1
ATOM 3466 N N . PRO A 1 446 ? -27.430 18.919 7.546 1.00 78.94 446 PRO A N 1
ATOM 3467 C CA . PRO A 1 446 ? -27.384 18.582 6.133 1.00 78.94 446 PRO A CA 1
ATOM 3468 C C . PRO A 1 446 ? -27.198 19.827 5.270 1.00 78.94 446 PRO A C 1
ATOM 3470 O O . PRO A 1 446 ? -26.475 19.737 4.293 1.00 78.94 446 PRO A O 1
ATOM 3473 N N . VAL A 1 447 ? -27.748 20.989 5.645 1.00 80.94 447 VAL A N 1
ATOM 3474 C CA . VAL A 1 447 ? -27.516 22.247 4.914 1.00 80.94 447 VAL A CA 1
ATOM 3475 C C . VAL A 1 447 ? -26.040 22.656 4.942 1.00 80.94 447 VAL A C 1
ATOM 3477 O O . VAL A 1 447 ? -25.479 22.930 3.886 1.00 80.94 447 VAL A O 1
ATOM 3480 N N . ALA A 1 448 ? -25.384 22.649 6.109 1.00 81.19 448 ALA A N 1
ATOM 3481 C CA . ALA A 1 448 ? -23.957 22.972 6.208 1.00 81.19 448 ALA A CA 1
ATOM 3482 C C . ALA A 1 448 ? -23.080 21.968 5.437 1.00 81.19 448 ALA A C 1
ATOM 3484 O O . ALA A 1 448 ? -22.135 22.358 4.754 1.00 81.19 448 ALA A O 1
ATOM 3485 N N . THR A 1 449 ? -23.419 20.680 5.500 1.00 81.50 449 THR A N 1
ATOM 3486 C CA . THR A 1 449 ? -22.720 19.620 4.764 1.00 81.50 449 THR A CA 1
ATOM 3487 C C . THR A 1 449 ? -22.935 19.716 3.257 1.00 81.50 449 THR A C 1
ATOM 3489 O O . THR A 1 449 ? -21.973 19.573 2.512 1.00 81.50 449 THR A O 1
ATOM 3492 N N . LEU A 1 450 ? -24.161 19.990 2.801 1.00 83.88 450 LEU A N 1
ATOM 3493 C CA . LEU A 1 450 ? -24.494 20.210 1.390 1.00 83.88 450 LEU A CA 1
ATOM 3494 C C . LEU A 1 450 ? -23.771 21.437 0.848 1.00 83.88 450 LEU A C 1
ATOM 3496 O O . LEU A 1 450 ? -23.229 21.378 -0.247 1.00 83.88 450 LEU A O 1
ATOM 3500 N N . PHE A 1 451 ? -23.719 22.519 1.624 1.00 84.75 451 PHE A N 1
ATOM 3501 C CA . PHE A 1 451 ? -22.963 23.711 1.260 1.00 84.75 451 PHE A CA 1
ATOM 3502 C C . PHE A 1 451 ? -21.466 23.402 1.121 1.00 84.75 451 PHE A C 1
ATOM 3504 O O . PHE A 1 451 ? -20.882 23.680 0.078 1.00 84.75 451 PHE A O 1
ATOM 3511 N N . ALA A 1 452 ? -20.860 22.747 2.119 1.00 82.06 452 ALA A N 1
ATOM 3512 C CA . ALA A 1 452 ? -19.455 22.345 2.060 1.00 82.06 452 ALA A CA 1
ATOM 3513 C C . ALA A 1 452 ? -19.167 21.408 0.872 1.00 82.06 452 ALA A C 1
ATOM 3515 O O . ALA A 1 452 ? -18.183 21.603 0.163 1.00 82.06 452 ALA A O 1
ATOM 3516 N N . ALA A 1 453 ? -20.047 20.435 0.617 1.00 82.94 453 ALA A N 1
ATOM 3517 C CA . ALA A 1 453 ? -19.935 19.521 -0.515 1.00 82.94 453 ALA A CA 1
ATOM 3518 C C . ALA A 1 453 ? -20.096 20.243 -1.862 1.00 82.94 453 ALA A C 1
ATOM 3520 O O . ALA A 1 453 ? -19.341 19.969 -2.787 1.00 82.94 453 ALA A O 1
ATOM 3521 N N . ALA A 1 454 ? -21.024 21.196 -1.980 1.00 84.50 454 ALA A N 1
ATOM 3522 C CA . ALA A 1 454 ? -21.206 21.991 -3.191 1.00 84.50 454 ALA A CA 1
ATOM 3523 C C . ALA A 1 454 ? -19.979 22.870 -3.479 1.00 84.50 454 ALA A C 1
ATOM 3525 O O . ALA A 1 454 ? -19.501 22.894 -4.612 1.00 84.50 454 ALA A O 1
ATOM 3526 N N . CYS A 1 455 ? -19.416 23.525 -2.456 1.00 85.31 455 CYS A N 1
ATOM 3527 C CA . CYS A 1 455 ? -18.155 24.258 -2.580 1.00 85.31 455 CYS A CA 1
ATOM 3528 C C . CYS A 1 455 ? -17.003 23.333 -2.994 1.00 85.31 455 CYS A C 1
ATOM 3530 O O . CYS A 1 455 ? -16.221 23.681 -3.875 1.00 85.31 455 CYS A O 1
ATOM 3532 N N . ALA A 1 456 ? -16.918 22.143 -2.398 1.00 83.31 456 ALA A N 1
ATOM 3533 C CA . ALA A 1 456 ? -15.908 21.148 -2.736 1.00 83.31 456 ALA A CA 1
ATOM 3534 C C . ALA A 1 456 ? -16.020 20.690 -4.196 1.00 83.31 456 ALA A C 1
ATOM 3536 O O . ALA A 1 456 ? -15.029 20.710 -4.919 1.00 83.31 456 ALA A O 1
ATOM 3537 N N . ILE A 1 457 ? -17.227 20.347 -4.653 1.00 84.50 457 ILE A N 1
ATOM 3538 C CA . ILE A 1 457 ? -17.491 19.947 -6.041 1.00 84.50 457 ILE A CA 1
ATOM 3539 C C . ILE A 1 457 ? -17.150 21.088 -6.998 1.00 84.50 457 ILE A C 1
ATOM 3541 O O . ILE A 1 457 ? -16.504 20.842 -8.012 1.00 84.50 457 ILE A O 1
ATOM 3545 N N . ALA A 1 458 ? -17.518 22.329 -6.674 1.00 83.62 458 ALA A N 1
ATOM 3546 C CA . ALA A 1 458 ? -17.153 23.484 -7.487 1.00 83.62 458 ALA A CA 1
ATOM 3547 C C . ALA A 1 458 ? -15.626 23.615 -7.627 1.00 83.62 458 ALA A C 1
ATOM 3549 O O . ALA A 1 458 ? -15.135 23.774 -8.740 1.00 83.62 458 ALA A O 1
ATOM 3550 N N . LEU A 1 459 ? -14.868 23.465 -6.534 1.00 82.94 459 LEU A N 1
ATOM 3551 C CA . LEU A 1 459 ? -13.400 23.478 -6.567 1.00 82.94 459 LEU A CA 1
ATOM 3552 C C . LEU A 1 459 ? -12.820 22.307 -7.370 1.00 82.94 459 LEU A C 1
ATOM 3554 O O . LEU A 1 459 ? -11.899 22.513 -8.155 1.00 82.94 459 LEU A O 1
ATOM 3558 N N . VAL A 1 460 ? -13.371 21.097 -7.223 1.00 81.44 460 VAL A N 1
ATOM 3559 C CA . VAL A 1 460 ? -12.963 19.928 -8.018 1.00 81.44 460 VAL A CA 1
ATOM 3560 C C . VAL A 1 460 ? -13.203 20.184 -9.500 1.00 81.44 460 VAL A C 1
ATOM 3562 O O . VAL A 1 460 ? -12.298 19.969 -10.295 1.00 81.44 460 VAL A O 1
ATOM 3565 N N . VAL A 1 461 ? -14.388 20.664 -9.882 1.00 80.88 461 VAL A N 1
ATOM 3566 C CA . VAL A 1 461 ? -14.744 20.918 -11.285 1.00 80.88 461 VAL A CA 1
ATOM 3567 C C . VAL A 1 461 ? -13.880 22.030 -11.867 1.00 80.88 461 V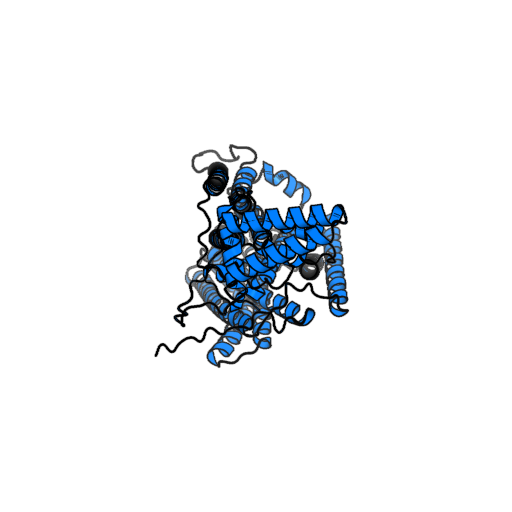AL A C 1
ATOM 3569 O O . VAL A 1 461 ? -13.331 21.849 -12.949 1.00 80.88 461 VAL A O 1
ATOM 3572 N N . VAL A 1 462 ? -13.702 23.148 -11.159 1.00 79.19 462 VAL A N 1
ATOM 3573 C CA . VAL A 1 462 ? -12.842 24.257 -11.608 1.00 79.19 462 VAL A CA 1
ATOM 3574 C C . VAL A 1 462 ? -11.395 23.793 -11.751 1.00 79.19 462 VAL A C 1
ATOM 3576 O O . VAL A 1 462 ? -10.795 23.985 -12.805 1.00 79.19 462 VAL A O 1
ATOM 3579 N N . GLY A 1 463 ? -10.857 23.121 -10.730 1.00 72.94 463 GLY A N 1
ATOM 3580 C CA . GLY A 1 463 ? -9.500 22.586 -10.761 1.00 72.94 463 GLY A CA 1
ATOM 3581 C C . GLY A 1 463 ? -9.311 21.573 -11.890 1.00 72.94 463 GLY A C 1
ATOM 3582 O O . GLY A 1 463 ? -8.349 21.675 -12.637 1.00 72.94 463 GLY A O 1
ATOM 3583 N N . LEU A 1 464 ? -10.247 20.636 -12.073 1.00 73.56 464 LEU A N 1
ATOM 3584 C CA . LEU A 1 464 ? -10.179 19.592 -13.098 1.00 73.56 464 LEU A CA 1
ATOM 3585 C C . LEU A 1 464 ? -10.318 20.158 -14.519 1.00 73.56 464 LEU A C 1
ATOM 3587 O O . LEU A 1 464 ? -9.535 19.801 -15.393 1.00 73.56 464 LEU A O 1
ATOM 3591 N N . THR A 1 465 ? -11.298 21.029 -14.764 1.00 71.19 465 THR A N 1
ATOM 3592 C CA . THR A 1 465 ? -11.562 21.587 -16.105 1.00 71.19 465 THR A CA 1
ATOM 3593 C C . THR A 1 465 ? -10.421 22.468 -16.597 1.00 71.19 465 THR A C 1
ATOM 3595 O O . THR A 1 465 ? -10.027 22.359 -17.759 1.00 71.19 465 THR A O 1
ATOM 3598 N N . ASP A 1 466 ? -9.845 23.280 -15.710 1.00 67.31 466 ASP A N 1
ATOM 3599 C CA . ASP A 1 466 ? -8.661 24.075 -16.020 1.00 67.31 466 ASP A CA 1
ATOM 3600 C C . ASP A 1 466 ? -7.416 23.191 -16.179 1.00 67.31 466 ASP A C 1
ATOM 3602 O O . ASP A 1 466 ? -6.647 23.352 -17.128 1.00 67.31 466 ASP A O 1
ATOM 3606 N N . SER A 1 467 ? -7.272 22.186 -15.310 1.00 64.31 467 SER A N 1
ATOM 3607 C CA . SER A 1 467 ? -6.159 21.241 -15.357 1.00 64.31 467 SER A CA 1
ATOM 3608 C C . SER A 1 467 ? -6.106 20.449 -16.668 1.00 64.31 467 SER A C 1
ATOM 3610 O O . SER A 1 467 ? -5.060 20.373 -17.311 1.00 64.31 467 SER A O 1
ATOM 3612 N N . PHE A 1 468 ? -7.236 19.879 -17.093 1.00 61.12 468 PHE A N 1
ATOM 3613 C CA . PHE A 1 468 ? -7.330 19.030 -18.286 1.00 61.12 468 PHE A CA 1
ATOM 3614 C C . PHE A 1 468 ? -7.593 19.793 -19.580 1.00 61.12 468 PHE A C 1
ATOM 3616 O O . PHE A 1 468 ? -7.674 19.172 -20.637 1.00 61.12 468 PHE A O 1
ATOM 3623 N N . ARG A 1 469 ? -7.712 21.126 -19.526 1.00 62.78 469 ARG A N 1
ATOM 3624 C CA . ARG A 1 469 ? -7.843 21.970 -20.722 1.00 62.78 469 ARG A CA 1
ATOM 3625 C C . ARG A 1 469 ? -8.973 21.536 -21.660 1.00 62.78 469 ARG A C 1
ATOM 3627 O O . ARG A 1 469 ? -8.863 21.724 -22.869 1.00 62.78 469 ARG A O 1
ATOM 3634 N N . LEU A 1 470 ? -10.079 21.019 -21.114 1.00 57.75 470 LEU A N 1
ATOM 3635 C CA . LEU A 1 470 ? -11.211 20.488 -21.895 1.00 57.75 470 LEU A CA 1
ATOM 3636 C C . LEU A 1 470 ? -11.799 21.514 -22.894 1.00 57.75 470 LEU A C 1
ATOM 3638 O O . LEU A 1 470 ? -12.522 21.128 -23.807 1.00 57.75 470 LEU A O 1
ATOM 3642 N N . TRP A 1 471 ? -11.450 22.803 -22.754 1.00 55.66 471 TRP A N 1
ATOM 3643 C CA . TRP A 1 471 ? -11.880 23.921 -23.602 1.00 55.66 471 TRP A CA 1
ATOM 3644 C C . TRP A 1 471 ? -10.726 24.852 -24.064 1.00 55.66 471 TRP A C 1
ATOM 3646 O O . TRP A 1 471 ? -10.892 26.075 -24.123 1.00 55.66 471 TRP A O 1
ATOM 3656 N N . SER A 1 472 ? -9.522 24.326 -24.345 1.00 55.50 472 SER A N 1
ATOM 3657 C CA . SER A 1 472 ? -8.345 25.132 -24.745 1.00 55.50 472 SER A CA 1
ATOM 3658 C C . SER A 1 472 ? -7.563 24.557 -25.934 1.00 55.50 472 SER A C 1
ATOM 3660 O O . SER A 1 472 ? -7.337 23.356 -25.991 1.00 55.50 472 SER A O 1
ATOM 3662 N N . HIS A 1 473 ? -7.075 25.432 -26.827 1.00 58.38 473 HIS A N 1
ATOM 3663 C CA . HIS A 1 473 ? -6.264 25.083 -28.010 1.00 58.38 473 HIS A CA 1
ATOM 3664 C C . HIS A 1 473 ? -4.754 25.391 -27.876 1.00 58.38 473 HIS A C 1
ATOM 3666 O O . HIS A 1 473 ? -4.018 25.234 -28.842 1.00 58.38 473 HIS A O 1
ATOM 3672 N N . GLY A 1 474 ? -4.280 25.865 -26.717 1.00 56.41 474 GLY A N 1
ATOM 3673 C CA . GLY A 1 474 ? -2.874 26.255 -26.516 1.00 56.41 474 GLY A CA 1
ATOM 3674 C C . GLY A 1 474 ? -2.004 25.165 -25.881 1.00 56.41 474 GLY A C 1
ATOM 3675 O O . GLY A 1 474 ? -2.437 24.484 -24.945 1.00 56.41 474 GLY A O 1
ATOM 3676 N N . GLU A 1 475 ? -0.758 25.054 -26.345 1.00 55.50 475 GLU A N 1
ATOM 3677 C CA . GLU A 1 475 ? 0.300 24.222 -25.765 1.00 55.50 475 GLU A CA 1
ATOM 3678 C C . GLU A 1 475 ? 1.026 25.021 -24.658 1.00 55.50 475 GLU A C 1
ATOM 3680 O O . GLU A 1 475 ? 1.448 26.146 -24.880 1.00 55.50 475 GLU A O 1
ATOM 3685 N N . VAL A 1 476 ? 1.170 24.437 -23.459 1.00 53.59 476 VAL A N 1
ATOM 3686 C CA . VAL A 1 476 ? 1.928 24.974 -22.291 1.00 53.59 476 VAL A CA 1
ATOM 3687 C C . VAL A 1 476 ? 1.365 26.183 -21.478 1.00 53.59 476 VAL A C 1
ATOM 3689 O O . VAL A 1 476 ? 1.796 27.309 -21.648 1.00 53.59 476 VAL A O 1
ATOM 3692 N N . ASP A 1 477 ? 0.405 25.957 -20.565 1.00 54.75 477 ASP A N 1
ATOM 3693 C CA . ASP A 1 477 ? 0.388 26.239 -19.096 1.00 54.75 477 ASP A CA 1
ATOM 3694 C C . ASP A 1 477 ? -1.060 26.049 -18.550 1.00 54.75 477 ASP A C 1
ATOM 3696 O O . ASP A 1 477 ? -2.009 26.127 -19.341 1.00 54.75 477 ASP A O 1
ATOM 3700 N N . PRO A 1 478 ? -1.306 25.728 -17.257 1.00 56.25 478 PRO A N 1
ATOM 3701 C CA . PRO A 1 478 ? -2.653 25.858 -16.678 1.00 56.25 478 PRO A CA 1
ATOM 3702 C C . PRO A 1 478 ? -3.064 27.342 -16.656 1.00 56.25 478 PRO A C 1
ATOM 3704 O O . PRO A 1 478 ? -2.246 28.195 -16.312 1.00 56.25 478 PRO A O 1
ATOM 3707 N N . ARG A 1 479 ? -4.314 27.684 -17.018 1.00 57.78 479 ARG A N 1
ATOM 3708 C CA . ARG A 1 479 ? -4.734 29.103 -17.079 1.00 57.78 479 ARG A CA 1
ATOM 3709 C C . ARG A 1 479 ? -4.849 29.709 -15.681 1.00 57.78 479 ARG A C 1
ATOM 3711 O O . ARG A 1 479 ? -4.673 30.917 -15.529 1.00 57.78 479 ARG A O 1
ATOM 3718 N N . ILE A 1 480 ? -5.127 28.882 -14.669 1.00 64.94 480 ILE A N 1
ATOM 3719 C CA . ILE A 1 480 ? -5.168 29.282 -13.264 1.00 64.94 480 ILE A CA 1
ATOM 3720 C C . ILE A 1 480 ? -3.881 28.809 -12.568 1.00 64.94 480 ILE A C 1
ATOM 3722 O O . ILE A 1 480 ? -3.651 27.600 -12.437 1.00 64.94 480 ILE A O 1
ATOM 3726 N N . PRO A 1 481 ? -3.043 29.731 -12.053 1.00 64.56 481 PRO A N 1
ATOM 3727 C CA . PRO A 1 481 ? -1.942 29.363 -11.171 1.00 64.56 481 PRO A CA 1
ATOM 3728 C C . PRO A 1 481 ? -2.473 28.530 -10.002 1.00 64.56 481 PRO A C 1
ATOM 3730 O O . PRO A 1 481 ? -3.480 28.889 -9.397 1.00 64.56 481 PRO A O 1
ATOM 3733 N N . PHE A 1 482 ? -1.795 27.433 -9.660 1.00 71.44 482 PHE A N 1
ATOM 3734 C CA . PHE A 1 482 ? -2.214 26.512 -8.593 1.00 71.44 482 PHE A CA 1
ATOM 3735 C C . PHE A 1 482 ? -3.499 25.708 -8.861 1.00 71.44 482 PHE A C 1
ATOM 3737 O O . PHE A 1 482 ? -4.027 25.105 -7.929 1.00 71.44 482 PHE A O 1
ATOM 3744 N N . SER A 1 483 ? -3.975 25.610 -10.106 1.00 68.50 483 SER A N 1
ATOM 3745 C CA . SER A 1 483 ? -5.044 24.674 -10.513 1.00 68.50 483 SER A CA 1
ATOM 3746 C C . SER A 1 483 ? -4.893 23.248 -9.925 1.00 68.50 483 SER A C 1
ATOM 3748 O O . SER A 1 483 ? -5.850 22.743 -9.327 1.00 68.50 483 SER A O 1
ATOM 3750 N N . PRO A 1 484 ? -3.672 22.666 -9.904 1.00 66.56 484 PRO A N 1
ATOM 3751 C CA . PRO A 1 484 ? -3.292 21.523 -9.072 1.00 66.56 484 PRO A CA 1
ATOM 3752 C C . PRO A 1 484 ? -3.802 21.490 -7.631 1.00 66.56 484 PRO A C 1
ATOM 3754 O O . PRO A 1 484 ? -4.404 20.520 -7.164 1.00 66.56 484 PRO A O 1
ATOM 3757 N N . VAL A 1 485 ? -3.534 22.569 -6.908 1.00 74.25 485 VAL A N 1
ATOM 3758 C CA . VAL A 1 485 ? -3.873 22.724 -5.497 1.00 74.25 485 VAL A CA 1
ATOM 3759 C C . VAL A 1 485 ? -5.372 22.917 -5.336 1.00 74.25 485 VAL A C 1
ATOM 3761 O O . VAL A 1 485 ? -5.938 22.407 -4.375 1.00 74.25 485 VAL A O 1
ATOM 3764 N N . ILE A 1 486 ? -6.024 23.609 -6.272 1.00 76.38 486 ILE A N 1
ATOM 3765 C CA . ILE A 1 486 ? -7.474 23.830 -6.268 1.00 76.38 486 ILE A CA 1
ATOM 3766 C C . ILE A 1 486 ? -8.211 22.494 -6.395 1.00 76.38 486 ILE A C 1
ATOM 3768 O O . ILE A 1 486 ? -9.091 22.206 -5.584 1.00 76.38 486 ILE A O 1
ATOM 3772 N N . PHE A 1 487 ? -7.802 21.648 -7.347 1.00 76.69 487 PHE A N 1
ATOM 3773 C CA . PHE A 1 487 ? -8.360 20.306 -7.515 1.00 76.69 487 PHE A CA 1
ATOM 3774 C C . PHE A 1 487 ? -8.173 19.456 -6.250 1.00 76.69 487 PHE A C 1
ATOM 3776 O O . PHE A 1 487 ? -9.149 18.953 -5.688 1.00 76.69 487 PHE A O 1
ATOM 3783 N N . ALA A 1 488 ? -6.935 19.357 -5.756 1.00 77.44 488 ALA A N 1
ATOM 3784 C CA . ALA A 1 488 ? -6.603 18.618 -4.539 1.00 77.44 488 ALA A CA 1
ATOM 3785 C C . ALA A 1 488 ? -7.398 19.117 -3.316 1.00 77.44 488 ALA A C 1
ATOM 3787 O O . ALA A 1 488 ? -7.971 18.321 -2.573 1.00 77.44 488 ALA A O 1
ATOM 3788 N N . SER A 1 489 ? -7.494 20.437 -3.144 1.00 81.50 489 SER A N 1
ATOM 3789 C CA . SER A 1 489 ? -8.237 21.071 -2.049 1.00 81.50 489 SER A CA 1
ATOM 3790 C C . SER A 1 489 ? -9.733 20.801 -2.143 1.00 81.50 489 SER A C 1
ATOM 3792 O O . SER A 1 489 ? -10.370 20.567 -1.120 1.00 81.50 489 SER A O 1
ATOM 3794 N N . GLY A 1 490 ? -10.296 20.778 -3.355 1.00 81.75 490 GLY A N 1
ATOM 3795 C CA . GLY A 1 490 ? -11.683 20.382 -3.584 1.00 81.75 490 GLY A CA 1
ATOM 3796 C C . GLY A 1 490 ? -11.953 18.946 -3.129 1.00 81.75 490 GLY A C 1
ATOM 3797 O O . GLY A 1 490 ? -12.912 18.706 -2.397 1.00 81.75 490 GLY A O 1
ATOM 3798 N N . VAL A 1 491 ? -11.075 18.000 -3.482 1.00 80.56 491 VAL A N 1
ATOM 3799 C CA . VAL A 1 491 ? -11.194 16.600 -3.037 1.00 80.56 491 VAL A CA 1
ATOM 3800 C C . VAL A 1 491 ? -11.093 16.500 -1.511 1.00 80.56 491 VAL A C 1
ATOM 3802 O O . VAL A 1 491 ? -11.931 15.857 -0.880 1.00 80.56 491 VAL A O 1
ATOM 3805 N N . MET A 1 492 ? -10.122 17.178 -0.894 1.00 84.31 492 MET A N 1
ATOM 3806 C CA . MET A 1 492 ? -9.975 17.196 0.567 1.00 84.31 492 MET A CA 1
ATOM 3807 C C . MET A 1 492 ? -11.206 17.804 1.256 1.00 84.31 492 MET A C 1
ATOM 3809 O O . MET A 1 492 ? -11.705 17.249 2.236 1.00 84.31 492 MET A O 1
ATOM 3813 N N . LEU A 1 493 ? -11.750 18.904 0.725 1.00 83.62 493 LEU A N 1
ATOM 3814 C CA . LEU A 1 493 ? -12.935 19.565 1.274 1.00 83.62 493 LEU A CA 1
ATOM 3815 C C . LEU A 1 493 ? -14.180 18.666 1.215 1.00 83.62 493 LEU A C 1
ATOM 3817 O O . LEU A 1 493 ? -14.998 18.688 2.137 1.00 83.62 493 LEU A O 1
ATOM 3821 N N . LEU A 1 494 ? -14.289 17.826 0.182 1.00 82.88 494 LEU A N 1
ATOM 3822 C CA . LEU A 1 494 ? -15.365 16.842 0.051 1.00 82.88 494 LEU A CA 1
ATOM 3823 C C . LEU A 1 494 ? -15.320 15.793 1.171 1.00 82.88 494 LEU A C 1
ATOM 3825 O O . LEU A 1 494 ? -16.362 15.381 1.666 1.00 82.88 494 LEU A O 1
ATOM 3829 N N . PHE A 1 495 ? -14.134 15.398 1.635 1.00 83.56 495 PHE A N 1
ATOM 3830 C CA . PHE A 1 495 ? -14.009 14.515 2.800 1.00 83.56 495 PHE A CA 1
ATOM 3831 C C . PHE A 1 495 ? -14.196 15.258 4.128 1.00 83.56 495 PHE A C 1
ATOM 3833 O O . PHE A 1 495 ? -14.771 14.708 5.070 1.00 83.56 495 PHE A O 1
ATOM 3840 N N . ILE A 1 496 ? -13.793 16.530 4.204 1.00 83.69 496 ILE A N 1
ATOM 3841 C CA . ILE A 1 496 ? -14.051 17.385 5.373 1.00 83.69 496 ILE A CA 1
ATOM 3842 C C . ILE A 1 496 ? -15.556 17.574 5.600 1.00 83.69 496 ILE A C 1
ATOM 3844 O O . ILE A 1 496 ? -15.978 17.673 6.752 1.00 83.69 496 ILE A O 1
ATOM 3848 N N . SER A 1 497 ? -16.396 17.563 4.560 1.00 82.00 497 SER A N 1
ATOM 3849 C CA . SER A 1 497 ? -17.850 17.699 4.733 1.00 82.00 497 SER A CA 1
ATOM 3850 C C . SER A 1 497 ? -18.450 16.596 5.625 1.00 82.00 497 SER A C 1
ATOM 3852 O O . SER A 1 497 ? -19.421 16.854 6.345 1.00 82.00 497 SER A O 1
ATOM 3854 N N . ALA A 1 498 ? -17.848 15.399 5.648 1.00 82.38 498 ALA A N 1
ATOM 3855 C CA . ALA A 1 498 ? -18.217 14.316 6.558 1.00 82.38 498 ALA A CA 1
ATOM 3856 C C . ALA A 1 498 ? -17.877 14.654 8.020 1.00 82.38 498 ALA A C 1
ATOM 3858 O O . ALA A 1 498 ? -18.705 14.451 8.911 1.00 82.38 498 ALA A O 1
ATOM 3859 N N . ILE A 1 499 ? -16.702 15.250 8.263 1.00 81.69 499 ILE A N 1
ATOM 3860 C CA . ILE A 1 499 ? -16.309 15.760 9.588 1.00 81.69 499 ILE A CA 1
ATOM 3861 C C . ILE A 1 499 ? -17.279 16.848 10.031 1.00 81.69 499 ILE A C 1
ATOM 3863 O O . ILE A 1 499 ? -17.771 16.803 11.159 1.00 81.69 499 ILE A O 1
ATOM 3867 N N . VAL A 1 500 ? -17.588 17.795 9.139 1.00 81.25 500 VAL A N 1
ATOM 3868 C CA . VAL A 1 500 ? -18.564 18.854 9.408 1.00 81.25 500 VAL A CA 1
ATOM 3869 C C . VAL A 1 500 ? -19.876 18.218 9.848 1.00 81.25 500 VAL A C 1
ATOM 3871 O O . VAL A 1 500 ? -20.343 18.532 10.933 1.00 81.25 500 VAL A O 1
ATOM 3874 N N . TYR A 1 501 ? -20.425 17.257 9.102 1.00 82.44 501 TYR A N 1
ATOM 3875 C CA . TYR A 1 501 ? -21.681 16.602 9.483 1.00 82.44 501 TYR A CA 1
ATOM 3876 C C . TYR A 1 501 ? -21.629 15.933 10.869 1.00 82.44 501 TYR A C 1
ATOM 3878 O O . TYR A 1 501 ? -22.590 16.021 11.634 1.00 82.44 501 TYR A O 1
ATOM 3886 N N . GLU A 1 502 ? -20.525 15.263 11.211 1.00 81.75 502 GLU A N 1
ATOM 3887 C CA . GLU A 1 502 ? -20.434 14.465 12.437 1.00 81.75 502 GLU A CA 1
ATOM 3888 C C . GLU A 1 502 ? -20.040 15.262 13.694 1.00 81.75 502 GLU A C 1
ATOM 3890 O O . GLU A 1 502 ? -20.301 14.803 14.815 1.00 81.75 502 GLU A O 1
ATOM 3895 N N . VAL A 1 503 ? -19.353 16.399 13.531 1.00 81.69 503 VAL A N 1
ATOM 3896 C CA . VAL A 1 503 ? -18.852 17.263 14.620 1.00 81.69 503 VAL A CA 1
ATOM 3897 C C . VAL A 1 503 ? -19.755 18.483 14.847 1.00 81.69 503 VAL A C 1
ATOM 3899 O O . VAL A 1 503 ? -19.764 19.025 15.951 1.00 81.69 503 VAL A O 1
ATOM 3902 N N . PHE A 1 504 ? -20.544 18.916 13.851 1.00 77.19 504 PHE A N 1
ATOM 3903 C CA . PHE A 1 504 ? -21.370 20.120 13.991 1.00 77.19 504 PHE A CA 1
ATOM 3904 C C . PHE A 1 504 ? -22.324 20.010 15.191 1.00 77.19 504 PHE A C 1
ATOM 3906 O O . PHE A 1 504 ? -23.006 18.989 15.323 1.00 77.19 504 PHE A O 1
ATOM 3913 N N . PRO A 1 505 ? -22.422 21.038 16.052 1.00 65.50 505 PRO A N 1
ATOM 3914 C CA . PRO A 1 505 ? -23.140 20.945 17.320 1.00 65.50 505 PRO A CA 1
ATOM 3915 C C . PRO A 1 505 ? -24.619 20.580 17.148 1.00 65.50 505 PRO A C 1
ATOM 3917 O O . PRO A 1 505 ? -25.292 21.038 16.221 1.00 65.50 505 PRO A O 1
ATOM 3920 N N . ASP A 1 506 ? -25.116 19.737 18.058 1.00 61.50 506 ASP A N 1
ATOM 3921 C CA . ASP A 1 506 ? -26.537 19.397 18.163 1.00 61.50 506 ASP A CA 1
ATOM 3922 C C . ASP A 1 506 ? -27.357 20.645 18.521 1.00 61.50 506 ASP A C 1
ATOM 3924 O O . ASP A 1 506 ? -26.885 21.556 19.213 1.00 61.50 506 ASP A O 1
ATOM 3928 N N . ARG A 1 507 ? -28.627 20.685 18.093 1.00 61.22 507 ARG A N 1
ATOM 3929 C CA . ARG A 1 507 ? -29.586 21.558 18.783 1.00 61.22 507 ARG A CA 1
ATOM 3930 C C . ARG A 1 507 ? -29.694 21.052 20.219 1.00 61.22 507 ARG A C 1
ATOM 3932 O O . ARG A 1 507 ? -29.760 19.847 20.432 1.00 61.22 507 ARG A O 1
ATOM 3939 N N . ARG A 1 508 ? -29.712 21.965 21.197 1.00 55.69 508 ARG A N 1
ATOM 3940 C CA . ARG A 1 508 ? -29.957 21.579 22.592 1.00 55.69 508 ARG A CA 1
ATOM 3941 C C . ARG A 1 508 ? -31.280 20.799 22.635 1.00 55.69 508 ARG A C 1
ATOM 3943 O O . ARG A 1 508 ? -32.274 21.354 22.157 1.00 55.69 508 ARG A O 1
ATOM 3950 N N . PRO A 1 509 ? -31.290 19.549 23.132 1.00 53.47 509 PRO A N 1
ATOM 3951 C CA . PRO A 1 509 ? -32.511 18.765 23.197 1.00 53.47 509 PRO A CA 1
ATOM 3952 C C . PRO A 1 509 ? -33.523 19.505 24.066 1.00 53.47 509 PRO A C 1
ATOM 3954 O O . PRO A 1 509 ? -33.176 20.108 25.086 1.00 53.47 509 PRO A O 1
ATOM 3957 N N . THR A 1 510 ? -34.779 19.505 23.637 1.00 55.00 510 THR A N 1
ATOM 3958 C CA . THR A 1 510 ? -35.861 20.062 24.454 1.00 55.00 510 THR A CA 1
ATOM 3959 C C . THR A 1 510 ? -36.063 19.197 25.704 1.00 55.00 510 THR A C 1
ATOM 3961 O O . THR A 1 510 ? -35.770 18.001 25.689 1.00 55.00 510 THR A O 1
ATOM 3964 N N . GLU A 1 511 ? -36.594 19.757 26.800 1.00 49.75 511 GLU A N 1
ATOM 3965 C CA . GLU A 1 511 ? -36.849 18.995 28.043 1.00 49.75 511 GLU A CA 1
ATOM 3966 C C . GLU A 1 511 ? -37.655 17.704 27.807 1.00 49.75 511 GLU A C 1
ATOM 3968 O O . GLU A 1 511 ? -37.435 16.698 28.476 1.00 49.75 511 GLU A O 1
ATOM 3973 N N . ARG A 1 512 ? -38.562 17.708 26.819 1.00 49.19 512 ARG A N 1
ATOM 3974 C CA . ARG A 1 512 ? -39.355 16.534 26.418 1.00 49.19 512 ARG A CA 1
ATOM 3975 C C . ARG A 1 512 ? -38.529 15.433 25.752 1.00 49.19 512 ARG A C 1
ATOM 3977 O O . ARG A 1 512 ? -38.842 14.259 25.932 1.00 49.19 512 ARG A O 1
ATOM 3984 N N . GLU A 1 513 ? -37.517 15.797 24.971 1.00 52.84 513 GLU A N 1
ATOM 3985 C CA . GLU A 1 513 ? -36.637 14.840 24.291 1.00 52.84 513 GLU A CA 1
ATOM 3986 C C . GLU A 1 513 ? -35.674 14.197 25.289 1.00 52.84 513 GLU A C 1
ATOM 3988 O O . GLU A 1 513 ? -35.567 12.974 25.305 1.00 52.84 513 GLU A O 1
ATOM 3993 N N . MET A 1 514 ? -35.101 14.990 26.205 1.00 51.00 514 MET A N 1
ATOM 3994 C CA . MET A 1 514 ? -34.285 14.462 27.308 1.00 51.00 514 MET A CA 1
ATOM 3995 C C . MET A 1 514 ? -35.071 13.463 28.167 1.00 51.00 514 MET A C 1
ATOM 3997 O O . MET A 1 514 ? -34.555 12.404 28.516 1.00 51.00 514 MET A O 1
ATOM 4001 N N . TRP A 1 515 ? -36.343 13.758 28.456 1.00 57.53 515 TRP A N 1
ATOM 4002 C CA . TRP A 1 515 ? -37.216 12.845 29.199 1.00 57.53 515 TRP A CA 1
ATOM 4003 C C . TRP A 1 515 ? -37.512 11.538 28.454 1.00 57.53 515 TRP A C 1
ATOM 4005 O O . TRP A 1 515 ? -37.552 10.475 29.073 1.00 57.53 515 TRP A O 1
ATOM 4015 N N . ARG A 1 516 ? -37.702 11.584 27.129 1.00 57.28 516 ARG A N 1
ATOM 4016 C CA . ARG A 1 516 ? -37.897 10.374 26.311 1.00 57.28 516 ARG A CA 1
ATOM 4017 C C . ARG A 1 516 ? -36.640 9.511 26.255 1.00 57.28 516 ARG A C 1
ATOM 4019 O O . ARG A 1 516 ? -36.751 8.299 26.409 1.00 57.28 516 ARG A O 1
ATOM 4026 N N . GLU A 1 517 ? -35.474 10.123 26.072 1.00 55.88 517 GLU A N 1
ATOM 4027 C CA . GLU A 1 517 ? -34.192 9.410 26.043 1.00 55.88 517 GLU A CA 1
ATOM 4028 C C . GLU A 1 517 ? -33.881 8.756 27.391 1.00 55.88 517 GLU A C 1
ATOM 4030 O O . GLU A 1 517 ? -33.499 7.588 27.434 1.00 55.88 517 GLU A O 1
ATOM 4035 N N . HIS A 1 518 ? -34.128 9.463 28.499 1.00 52.94 518 HIS A N 1
ATOM 4036 C CA . HIS A 1 518 ? -33.946 8.912 29.841 1.00 52.94 518 HIS A CA 1
ATOM 4037 C C . HIS A 1 518 ? -34.891 7.730 30.108 1.00 52.94 518 HIS A C 1
ATOM 4039 O O . HIS A 1 518 ? -34.470 6.705 30.643 1.00 52.94 518 HIS A O 1
ATOM 4045 N N . LYS A 1 519 ? -36.153 7.832 29.665 1.00 53.19 519 LYS A N 1
ATOM 4046 C CA . LYS A 1 519 ? -37.138 6.745 29.765 1.00 53.19 519 LYS A CA 1
ATOM 4047 C C . LYS A 1 519 ? -36.715 5.505 28.968 1.00 53.19 519 LYS A C 1
ATOM 4049 O O . LYS A 1 519 ? -36.832 4.396 29.477 1.00 53.19 519 LYS A O 1
ATOM 4054 N N . MET A 1 520 ? -36.203 5.681 27.749 1.00 52.81 520 MET A N 1
ATOM 4055 C CA . MET A 1 520 ? -35.712 4.564 26.930 1.00 52.81 520 MET A CA 1
ATOM 4056 C C . MET A 1 520 ? -34.454 3.919 27.522 1.00 52.81 520 MET A C 1
ATOM 4058 O O . MET A 1 520 ? -34.354 2.696 27.538 1.00 52.81 520 MET A O 1
ATOM 4062 N N . ALA A 1 521 ? -33.524 4.716 28.055 1.00 49.72 521 ALA A N 1
ATOM 4063 C CA . ALA A 1 521 ? -32.326 4.202 28.719 1.00 49.72 521 ALA A CA 1
ATOM 4064 C C . ALA A 1 521 ? -32.673 3.359 29.960 1.00 49.72 521 ALA A C 1
ATOM 4066 O O . ALA A 1 521 ? -32.089 2.296 30.165 1.00 49.72 521 ALA A O 1
ATOM 4067 N N . LEU A 1 522 ? -33.666 3.798 30.742 1.00 49.28 522 LEU A N 1
ATOM 4068 C CA . LEU A 1 522 ? -34.210 3.044 31.875 1.00 49.28 522 LEU A CA 1
ATOM 4069 C C . LEU A 1 522 ? -34.847 1.718 31.434 1.00 49.28 522 LEU A C 1
ATOM 4071 O O . LEU A 1 522 ? -34.543 0.678 32.016 1.00 49.28 522 LEU A O 1
ATOM 4075 N N . MET A 1 523 ? -35.663 1.735 30.375 1.00 50.19 523 MET A N 1
ATOM 4076 C CA . MET A 1 523 ? -36.279 0.523 29.813 1.00 50.19 523 MET A CA 1
ATOM 4077 C C . MET A 1 523 ? -35.229 -0.475 29.299 1.00 50.19 523 MET A C 1
ATOM 4079 O O . MET A 1 523 ? -35.321 -1.662 29.590 1.00 50.19 523 MET A O 1
ATOM 4083 N N . ALA A 1 524 ? -34.176 -0.002 28.628 1.00 45.97 524 ALA A N 1
ATOM 4084 C CA . ALA A 1 524 ? -33.091 -0.856 28.138 1.00 45.97 524 ALA A CA 1
ATOM 4085 C C . ALA A 1 524 ? -32.238 -1.475 29.266 1.00 45.97 524 ALA A C 1
ATOM 4087 O O . ALA A 1 524 ? -31.699 -2.568 29.106 1.00 45.97 524 ALA A O 1
ATOM 4088 N N . SER A 1 525 ? -32.116 -0.804 30.419 1.00 41.47 525 SER A N 1
ATOM 4089 C CA . SER A 1 525 ? -31.386 -1.327 31.587 1.00 41.47 525 SER A CA 1
ATOM 4090 C C . SER A 1 525 ? -32.161 -2.366 32.411 1.00 41.47 525 SER A C 1
ATOM 4092 O O . SER A 1 525 ? -31.576 -3.027 33.273 1.00 41.47 525 SER A O 1
ATOM 4094 N N . HIS A 1 526 ? -33.461 -2.545 32.148 1.00 44.03 526 HIS A N 1
ATOM 4095 C CA . HIS A 1 526 ? -34.341 -3.472 32.863 1.00 44.03 526 HIS A CA 1
ATOM 4096 C C . HIS A 1 526 ? -35.156 -4.333 31.878 1.00 44.03 526 HIS A C 1
ATOM 4098 O O . HIS A 1 526 ? -36.321 -4.041 31.624 1.00 44.03 526 HIS A O 1
ATOM 4104 N N . PRO A 1 527 ? -34.591 -5.449 31.373 1.00 41.91 527 PRO A N 1
ATOM 4105 C CA . PRO A 1 527 ? -35.206 -6.266 30.319 1.00 41.91 527 PRO A CA 1
ATOM 4106 C C . PRO A 1 527 ? -36.432 -7.084 30.764 1.00 41.91 527 PRO A C 1
ATOM 4108 O O . PRO A 1 527 ? -36.966 -7.857 29.981 1.00 41.91 527 PRO A O 1
ATOM 4111 N N . ARG A 1 528 ? -36.874 -6.973 32.025 1.00 41.69 528 ARG A N 1
ATOM 4112 C CA . ARG A 1 528 ? -38.036 -7.710 32.566 1.00 41.69 528 ARG A CA 1
ATOM 4113 C C . ARG A 1 528 ? -39.361 -6.970 32.381 1.00 41.69 528 ARG A C 1
ATOM 4115 O O . ARG A 1 528 ? -40.283 -7.147 33.169 1.00 41.69 528 ARG A O 1
ATOM 4122 N N . LEU A 1 529 ? -39.445 -6.122 31.369 1.00 41.06 529 LEU A N 1
ATOM 4123 C CA . LEU A 1 529 ? -40.670 -5.427 31.001 1.00 41.06 529 LEU A CA 1
ATOM 4124 C C . LEU A 1 529 ? -40.833 -5.520 29.487 1.00 41.06 529 LEU A C 1
ATOM 4126 O O . LEU A 1 529 ? -40.751 -4.510 28.801 1.00 41.06 529 LEU A O 1
ATOM 4130 N N . ASP A 1 530 ? -41.043 -6.731 28.973 1.00 34.88 530 ASP A N 1
ATOM 4131 C CA . ASP A 1 530 ? -41.643 -6.887 27.652 1.00 34.88 530 ASP A CA 1
ATOM 4132 C C . ASP A 1 530 ? -42.749 -7.948 27.672 1.00 34.88 530 ASP A C 1
ATOM 4134 O O . ASP A 1 530 ? -42.553 -9.085 28.095 1.00 34.88 530 ASP A O 1
ATOM 4138 N N . ALA A 1 531 ? -43.922 -7.467 27.252 1.00 39.09 531 ALA A N 1
ATOM 4139 C CA . ALA A 1 531 ? -45.096 -8.134 26.694 1.00 39.09 531 ALA A CA 1
ATOM 4140 C C . ALA A 1 531 ? -45.363 -9.603 27.083 1.00 39.09 531 ALA A C 1
ATOM 4142 O O . ALA A 1 531 ? -44.842 -10.525 26.458 1.00 39.09 531 ALA A O 1
ATOM 4143 N N . GLY A 1 532 ? -46.297 -9.828 28.016 1.00 33.97 532 GLY A N 1
ATOM 4144 C CA . GLY A 1 532 ? -46.858 -11.169 28.217 1.00 33.97 532 GLY A CA 1
ATOM 4145 C C . GLY A 1 532 ? -47.885 -11.339 29.331 1.00 33.97 532 GLY A C 1
ATOM 4146 O O . GLY A 1 532 ? -48.788 -12.147 29.161 1.00 33.97 532 GLY A O 1
ATOM 4147 N N . ASP A 1 533 ? -47.818 -10.559 30.410 1.00 30.80 533 ASP A N 1
ATOM 4148 C CA . ASP A 1 533 ? -48.763 -10.694 31.522 1.00 30.80 533 ASP A CA 1
ATOM 4149 C C . ASP A 1 533 ? -49.662 -9.460 31.621 1.00 30.80 533 ASP A C 1
ATOM 4151 O O . ASP A 1 533 ? -49.209 -8.346 31.893 1.00 30.80 533 ASP A O 1
ATOM 4155 N N . HIS A 1 534 ? -50.962 -9.671 31.402 1.00 35.19 534 HIS A N 1
ATOM 4156 C CA . HIS A 1 534 ? -52.005 -8.775 31.883 1.00 35.19 534 HIS A CA 1
ATOM 4157 C C . HIS A 1 534 ? -51.910 -8.705 33.411 1.00 35.19 534 HIS A C 1
ATOM 4159 O O . HIS A 1 534 ? -52.487 -9.519 34.127 1.00 35.19 534 HIS A O 1
ATOM 4165 N N . VAL A 1 535 ? -51.154 -7.734 33.917 1.00 33.50 535 VAL A N 1
ATOM 4166 C CA . VAL A 1 535 ? -51.288 -7.276 35.296 1.00 33.50 535 VAL A CA 1
ATOM 4167 C C . VAL A 1 535 ? -52.353 -6.186 35.274 1.00 33.50 535 VAL A C 1
ATOM 4169 O O . VAL A 1 535 ? -52.095 -5.074 34.818 1.00 33.50 535 VAL A O 1
ATOM 4172 N N . ASP A 1 536 ? -53.555 -6.523 35.744 1.00 31.58 536 ASP A N 1
ATOM 4173 C CA . ASP A 1 536 ? -54.654 -5.594 36.041 1.00 31.58 536 ASP A CA 1
ATOM 4174 C C . ASP A 1 536 ? -54.291 -4.675 37.223 1.00 31.58 536 ASP A C 1
ATOM 4176 O O . ASP A 1 536 ? -54.883 -4.703 38.301 1.00 31.58 536 ASP A O 1
ATOM 4180 N N . GLY A 1 537 ? -53.269 -3.850 37.028 1.00 33.53 537 GLY A N 1
ATOM 4181 C CA . GLY A 1 537 ? -52.876 -2.788 37.936 1.00 33.53 537 GLY A CA 1
ATOM 4182 C C . GLY A 1 537 ? -52.328 -1.639 37.112 1.00 33.53 537 GLY A C 1
ATOM 4183 O O . GLY A 1 537 ? -51.273 -1.770 36.496 1.00 33.53 537 GLY A O 1
ATOM 4184 N N . GLU A 1 538 ? -53.052 -0.520 37.076 1.00 32.00 538 GLU A N 1
ATOM 4185 C CA . GLU A 1 538 ? -52.573 0.726 36.479 1.00 32.00 538 GLU A CA 1
ATOM 4186 C C . GLU A 1 538 ? -51.185 1.069 37.041 1.00 32.00 538 GLU A C 1
ATOM 4188 O O . GLU A 1 538 ? -51.043 1.516 38.180 1.00 32.00 538 GLU A O 1
ATOM 4193 N N . ILE A 1 539 ? -50.138 0.880 36.235 1.00 38.59 539 ILE A N 1
ATOM 4194 C CA . ILE A 1 539 ? -48.817 1.429 36.535 1.00 38.59 539 ILE A CA 1
ATOM 4195 C C . ILE A 1 539 ? -48.943 2.947 36.384 1.00 38.59 539 ILE A C 1
ATOM 4197 O O . ILE A 1 539 ? -48.927 3.484 35.272 1.00 38.59 539 ILE A O 1
ATOM 4201 N N . HIS A 1 540 ? -49.105 3.643 37.509 1.00 43.22 540 HIS A N 1
ATOM 4202 C CA . HIS A 1 540 ? -49.194 5.095 37.557 1.00 43.22 540 HIS A CA 1
ATOM 4203 C C . HIS A 1 540 ? -47.827 5.708 37.228 1.00 43.22 540 HIS A C 1
ATOM 4205 O O . HIS A 1 540 ? -46.951 5.845 38.078 1.00 43.22 540 HIS A O 1
ATOM 4211 N N . VAL A 1 541 ? -47.618 6.055 35.958 1.00 43.25 541 VAL A N 1
ATOM 4212 C CA . VAL A 1 541 ? -46.416 6.776 35.524 1.00 43.25 541 VAL A CA 1
ATOM 4213 C C . VAL A 1 541 ? -46.502 8.212 36.067 1.00 43.25 541 VAL A C 1
ATOM 4215 O O . VAL A 1 541 ? -47.442 8.913 35.688 1.00 43.25 541 VAL A O 1
ATOM 4218 N N . PRO A 1 542 ? -45.549 8.680 36.903 1.00 51.03 542 PRO A N 1
ATOM 4219 C CA . PRO A 1 542 ? -45.639 9.990 37.547 1.00 51.03 542 PRO A CA 1
ATOM 4220 C C . PRO A 1 542 ? -45.785 11.111 36.513 1.00 51.03 542 PRO A C 1
ATOM 4222 O O . PRO A 1 542 ? -44.978 11.236 35.583 1.00 51.03 542 PRO A O 1
ATOM 4225 N N . GLY A 1 543 ? -46.811 11.943 36.670 1.00 52.94 543 GLY A N 1
ATOM 4226 C CA . GLY A 1 543 ? -47.032 13.116 35.840 1.00 52.94 543 GLY A CA 1
ATOM 4227 C C . GLY A 1 543 ? -46.032 14.235 36.146 1.00 52.94 543 GLY A C 1
ATOM 4228 O O . GLY A 1 543 ? -45.316 14.234 37.147 1.00 52.94 543 GLY A O 1
ATOM 4229 N N . ARG A 1 544 ? -46.006 15.272 35.297 1.00 43.12 544 ARG A N 1
ATOM 4230 C CA . ARG A 1 544 ? -45.156 16.468 35.497 1.00 43.12 544 ARG A CA 1
ATOM 4231 C C . ARG A 1 544 ? -45.390 17.136 36.864 1.00 43.12 544 ARG A C 1
ATOM 4233 O O . ARG A 1 544 ? -44.464 17.727 37.410 1.00 43.12 544 ARG A O 1
ATOM 4240 N N . ALA A 1 545 ? -46.607 17.033 37.399 1.00 57.69 545 ALA A N 1
ATOM 4241 C CA . ALA A 1 545 ? -46.975 17.550 38.713 1.00 57.69 545 ALA A CA 1
ATOM 4242 C C . ALA A 1 545 ? -46.307 16.765 39.857 1.00 57.69 545 ALA A C 1
ATOM 4244 O O . ALA A 1 545 ? -45.772 17.387 40.773 1.00 57.69 545 ALA A O 1
ATOM 4245 N N . ASP A 1 546 ? -46.243 15.435 39.753 1.00 62.41 546 ASP A N 1
ATOM 4246 C CA . ASP A 1 546 ? -45.671 14.560 40.783 1.00 62.41 546 ASP A CA 1
ATOM 4247 C C . ASP A 1 546 ? -44.157 14.757 40.900 1.00 62.41 546 ASP A C 1
ATOM 4249 O O . ASP A 1 546 ? -43.621 14.920 41.994 1.00 62.41 546 ASP A O 1
ATOM 4253 N N . VAL A 1 547 ? -43.459 14.875 39.764 1.00 58.34 547 VAL A N 1
ATOM 4254 C CA . VAL A 1 547 ? -42.015 15.174 39.742 1.00 58.34 547 VAL A CA 1
ATOM 4255 C C . VAL A 1 547 ? -41.726 16.562 40.326 1.00 58.34 547 VAL A C 1
ATOM 4257 O O . VAL A 1 547 ? -40.778 16.737 41.090 1.00 58.34 547 VAL A O 1
ATOM 4260 N N . GLN A 1 548 ? -42.557 17.563 40.019 1.00 66.19 548 GLN A N 1
ATOM 4261 C CA . GLN A 1 548 ? -42.426 18.899 40.612 1.00 66.19 548 GLN A CA 1
ATOM 4262 C C . GLN A 1 548 ? -42.737 18.920 42.113 1.00 66.19 548 GLN A C 1
ATOM 4264 O O . GLN A 1 548 ? -42.235 19.789 42.830 1.00 66.19 548 GLN A O 1
ATOM 4269 N N . GLN A 1 549 ? -43.567 17.998 42.595 1.00 73.94 549 GLN A N 1
ATOM 4270 C CA . GLN A 1 549 ? -43.861 17.838 44.013 1.00 73.94 549 GLN A CA 1
ATOM 4271 C C . GLN A 1 549 ? -42.690 17.175 44.749 1.00 73.94 549 GLN A C 1
ATOM 4273 O O . GLN A 1 549 ? -42.246 17.722 45.755 1.00 73.94 549 GLN A O 1
ATOM 4278 N N . VAL A 1 550 ? -42.096 16.110 44.190 1.00 72.25 550 VAL A N 1
ATOM 4279 C CA . VAL A 1 550 ? -40.870 15.478 44.724 1.00 72.25 550 VAL A CA 1
ATOM 4280 C C . VAL A 1 550 ? -39.728 16.489 44.829 1.00 72.25 550 VAL A C 1
ATOM 4282 O O . VAL A 1 550 ? -39.096 16.605 45.874 1.00 72.25 550 VAL A O 1
ATOM 4285 N N . VAL A 1 551 ? -39.474 17.264 43.768 1.00 69.00 551 VAL A N 1
ATOM 4286 C CA . VAL A 1 551 ? -38.379 18.252 43.754 1.00 69.00 551 VAL A CA 1
ATOM 4287 C C . VAL A 1 551 ? -38.610 19.371 44.772 1.00 69.00 551 VAL A C 1
ATOM 4289 O O . VAL A 1 551 ? -37.651 19.849 45.379 1.00 69.00 551 VAL A O 1
ATOM 4292 N N . ARG A 1 552 ? -39.864 19.795 44.981 1.00 78.31 552 ARG A N 1
ATOM 4293 C CA . ARG A 1 552 ? -40.197 20.786 46.014 1.00 78.31 552 ARG A CA 1
ATOM 4294 C C . ARG A 1 552 ? -39.966 20.232 47.415 1.00 78.31 552 ARG A C 1
ATOM 4296 O O . ARG A 1 552 ? -39.274 20.883 48.188 1.00 78.31 552 ARG A O 1
ATOM 4303 N N . LEU A 1 553 ? -40.466 19.032 47.702 1.00 77.12 553 LEU A N 1
ATOM 4304 C CA . LEU A 1 553 ? -40.300 18.386 49.005 1.00 77.12 553 LEU A CA 1
ATOM 4305 C C . LEU A 1 553 ? -38.825 18.100 49.315 1.00 77.12 553 LEU A C 1
ATOM 4307 O O . LEU A 1 553 ? -38.367 18.408 50.407 1.00 77.12 553 LEU A O 1
ATOM 4311 N N . ALA A 1 554 ? -38.043 17.631 48.339 1.00 70.69 554 ALA A N 1
ATOM 4312 C CA . ALA A 1 554 ? -36.608 17.401 48.514 1.00 70.69 554 ALA A CA 1
ATOM 4313 C C . ALA A 1 554 ? -35.833 18.694 48.830 1.00 70.69 554 ALA A C 1
ATOM 4315 O O . ALA A 1 554 ? -34.949 18.691 49.684 1.00 70.69 554 ALA A O 1
ATOM 4316 N N . ARG A 1 555 ? -36.185 19.820 48.191 1.00 73.19 555 ARG A N 1
ATOM 4317 C CA . ARG A 1 555 ? -35.598 21.132 48.521 1.00 73.19 555 ARG A CA 1
ATOM 4318 C C . ARG A 1 555 ? -36.022 21.621 49.902 1.00 73.19 555 ARG A C 1
ATOM 4320 O O . ARG A 1 555 ? -35.196 22.149 50.633 1.00 73.19 555 ARG A O 1
ATOM 4327 N N . SER A 1 556 ? -37.285 21.422 50.274 1.00 74.12 556 SER A N 1
ATOM 4328 C CA . SER A 1 556 ? -37.780 21.781 51.604 1.00 74.12 556 SER A CA 1
ATOM 4329 C C . SER A 1 556 ? -37.153 20.933 52.716 1.00 74.12 556 SER A C 1
ATOM 4331 O O . SER A 1 556 ? -36.911 21.466 53.794 1.00 74.12 556 SER A O 1
ATOM 4333 N N . ALA A 1 557 ? -36.841 19.659 52.456 1.00 71.12 557 ALA A N 1
ATOM 4334 C CA . ALA A 1 557 ? -36.102 18.800 53.381 1.00 71.12 557 ALA A CA 1
ATOM 4335 C C . ALA A 1 557 ? -34.650 19.273 53.563 1.00 71.12 557 ALA A C 1
ATOM 4337 O O . ALA A 1 557 ? -34.173 19.354 54.690 1.00 71.12 557 ALA A O 1
ATOM 4338 N N . ASP A 1 558 ? -33.970 19.643 52.472 1.00 69.12 558 ASP A N 1
ATOM 4339 C CA . ASP A 1 558 ? -32.602 20.182 52.514 1.00 69.12 558 ASP A CA 1
ATOM 4340 C C . ASP A 1 558 ? -32.545 21.528 53.269 1.00 69.12 558 ASP A C 1
ATOM 4342 O O . ASP A 1 558 ? -31.661 21.758 54.094 1.00 69.12 558 ASP A O 1
ATOM 4346 N N . ASP A 1 559 ? -33.540 22.398 53.072 1.00 75.50 559 ASP A N 1
ATOM 4347 C CA . ASP A 1 559 ? -33.651 23.669 53.801 1.00 75.50 559 ASP A CA 1
ATOM 4348 C C . ASP A 1 559 ? -34.021 23.493 55.286 1.00 75.50 559 ASP A C 1
ATOM 4350 O O . ASP A 1 559 ? -33.563 24.276 56.121 1.00 75.50 559 ASP A O 1
ATOM 4354 N N . ALA A 1 560 ? -34.836 22.490 55.634 1.00 72.31 560 ALA A N 1
ATOM 4355 C CA . ALA A 1 560 ? -35.169 22.162 57.024 1.00 72.31 560 ALA A CA 1
ATOM 4356 C C . ALA A 1 560 ? -33.977 21.526 57.757 1.00 72.31 560 ALA A C 1
ATOM 4358 O O . ALA A 1 560 ? -33.684 21.901 58.893 1.00 72.31 560 ALA A O 1
ATOM 4359 N N . SER A 1 561 ? -33.232 20.650 57.074 1.00 71.94 561 SER A N 1
ATOM 4360 C CA . SER A 1 561 ? -32.005 20.044 57.595 1.00 71.94 561 SER A CA 1
ATOM 4361 C C . SER A 1 561 ? -30.923 21.090 57.863 1.00 71.94 561 SER A C 1
ATOM 4363 O O . SER A 1 561 ? -30.272 21.026 58.897 1.00 71.94 561 SER A O 1
ATOM 4365 N N . LYS A 1 562 ? -30.757 22.093 56.989 1.00 77.06 562 LYS A N 1
ATOM 4366 C CA . LYS A 1 562 ? -29.803 23.201 57.207 1.00 77.06 562 LYS A CA 1
ATOM 4367 C C . LYS A 1 562 ? -30.161 24.112 58.383 1.00 77.06 562 LYS A C 1
ATOM 4369 O O . LYS A 1 562 ? -29.332 24.920 58.791 1.00 77.06 562 LYS A O 1
ATOM 4374 N N . LYS A 1 563 ? -31.391 24.024 58.894 1.00 79.00 563 LYS A N 1
ATOM 4375 C CA . LYS A 1 563 ? -31.886 24.794 60.043 1.00 79.00 563 LYS A CA 1
ATOM 4376 C C . LYS A 1 563 ? -31.976 23.959 61.327 1.00 79.00 563 LYS A C 1
ATOM 4378 O O . LYS A 1 563 ? -32.570 24.437 62.288 1.00 79.00 563 LYS A O 1
ATOM 4383 N N . ASP A 1 564 ? -31.427 22.739 61.328 1.00 75.75 564 ASP A N 1
ATOM 4384 C CA . ASP A 1 564 ? -31.499 21.763 62.429 1.00 75.75 564 ASP A CA 1
ATOM 4385 C C . ASP A 1 564 ? -32.934 21.466 62.921 1.00 75.75 564 ASP A C 1
ATOM 4387 O O . ASP A 1 564 ? -33.156 21.030 64.053 1.00 75.75 564 ASP A O 1
ATOM 4391 N N . ASP A 1 565 ? -33.941 21.646 62.058 1.00 78.81 565 ASP A N 1
ATOM 4392 C CA . ASP A 1 565 ? -35.338 21.336 62.374 1.00 78.81 565 ASP A CA 1
ATOM 4393 C C . ASP A 1 565 ? -35.625 19.857 62.073 1.00 78.81 565 ASP A C 1
ATOM 4395 O O . ASP A 1 565 ? -36.197 19.474 61.042 1.00 78.81 565 ASP A O 1
ATOM 4399 N N . ALA A 1 566 ? -35.155 18.997 62.980 1.00 73.00 566 ALA A N 1
ATOM 4400 C CA . ALA A 1 566 ? -35.235 17.544 62.846 1.00 73.00 566 ALA A CA 1
ATOM 4401 C C . ALA A 1 566 ? -36.683 17.045 62.721 1.00 73.00 566 ALA A C 1
ATOM 4403 O O . ALA A 1 566 ? -36.956 16.117 61.961 1.00 73.00 566 ALA A O 1
ATOM 4404 N N . ARG A 1 567 ? -37.626 17.688 63.419 1.00 77.06 567 ARG A N 1
ATOM 4405 C CA . ARG A 1 567 ? -39.039 17.289 63.415 1.00 77.06 567 ARG A CA 1
ATOM 4406 C C . ARG A 1 567 ? -39.666 17.519 62.041 1.00 77.06 567 ARG A C 1
ATOM 4408 O O . ARG A 1 567 ? -40.283 16.614 61.488 1.00 77.06 567 ARG A O 1
ATOM 4415 N N . ARG A 1 568 ? -39.406 18.687 61.450 1.00 75.31 568 ARG A N 1
ATOM 4416 C CA . ARG A 1 568 ? -39.894 19.046 60.115 1.00 75.31 568 ARG A CA 1
ATOM 4417 C C . ARG A 1 568 ? -39.217 18.257 58.997 1.00 75.31 568 ARG A C 1
ATOM 4419 O O . ARG A 1 568 ? -39.847 17.941 57.994 1.00 75.31 568 ARG A O 1
ATOM 4426 N N . THR A 1 569 ? -37.946 17.906 59.174 1.00 73.25 569 THR A N 1
ATOM 4427 C CA . THR A 1 569 ? -37.222 17.051 58.223 1.00 73.25 569 THR A CA 1
ATOM 4428 C C . THR A 1 569 ? -37.832 15.647 58.173 1.00 73.25 569 THR A C 1
ATOM 4430 O O . THR A 1 569 ? -38.046 15.118 57.084 1.00 73.25 569 THR A O 1
ATOM 4433 N N . VAL A 1 570 ? -38.176 15.067 59.330 1.00 76.00 570 VAL A N 1
ATOM 4434 C CA . VAL A 1 570 ? -38.839 13.754 59.410 1.00 76.00 570 VAL A CA 1
ATOM 4435 C C . VAL A 1 570 ? -40.230 13.788 58.771 1.00 76.00 570 VAL A C 1
ATOM 4437 O O . VAL A 1 570 ? -40.537 12.901 57.984 1.00 76.00 570 VAL A O 1
ATOM 4440 N N . GLU A 1 571 ? -41.030 14.829 59.019 1.00 78.81 571 GLU A N 1
ATOM 4441 C CA . GLU A 1 571 ? -42.358 14.986 58.395 1.00 78.81 571 GLU A CA 1
ATOM 4442 C C . GLU A 1 571 ? -42.284 15.040 56.858 1.00 78.81 571 GLU A C 1
ATOM 4444 O O . GLU A 1 571 ? -43.060 14.378 56.170 1.00 78.81 571 GLU A O 1
ATOM 4449 N N . ILE A 1 572 ? -41.312 15.772 56.302 1.00 80.50 572 ILE A N 1
ATOM 4450 C CA . ILE A 1 572 ? -41.133 15.883 54.844 1.00 80.50 572 ILE A CA 1
ATOM 4451 C C . ILE A 1 572 ? -40.625 14.564 54.240 1.00 80.50 572 ILE A C 1
ATOM 4453 O O . ILE A 1 572 ? -41.003 14.206 53.121 1.00 80.50 572 ILE A O 1
ATOM 4457 N N . LEU A 1 573 ? -39.774 13.828 54.962 1.00 74.31 573 LEU A N 1
ATOM 4458 C CA . LEU A 1 573 ? -39.318 12.502 54.539 1.00 74.31 573 LEU A CA 1
ATOM 4459 C C . LEU A 1 573 ? -40.460 11.479 54.548 1.00 74.31 573 LEU A C 1
ATOM 4461 O O . LEU A 1 573 ? -40.531 10.658 53.633 1.00 74.31 573 LEU A O 1
ATOM 4465 N N . ASP A 1 574 ? -41.377 11.568 55.511 1.00 78.12 574 ASP A N 1
ATOM 4466 C CA . ASP A 1 574 ? -42.579 10.732 55.558 1.00 78.12 574 ASP A CA 1
ATOM 4467 C C . ASP A 1 574 ? -43.532 11.061 54.400 1.00 78.12 574 ASP A C 1
ATOM 4469 O O . ASP A 1 574 ? -44.021 10.156 53.726 1.00 78.12 574 ASP A O 1
ATOM 4473 N N . GLU A 1 575 ? -43.729 12.344 54.072 1.00 80.00 575 GLU A N 1
ATOM 4474 C CA . GLU A 1 575 ? -44.490 12.746 52.880 1.00 80.00 575 GLU A CA 1
ATOM 4475 C C . GLU A 1 575 ? -43.845 12.250 51.581 1.00 80.00 575 GLU A C 1
ATOM 4477 O O . GLU A 1 575 ? -44.546 11.786 50.677 1.00 80.00 575 GLU A O 1
ATOM 4482 N N . LEU A 1 576 ? -42.513 12.296 51.482 1.00 76.75 576 LEU A N 1
ATOM 4483 C CA . LEU A 1 576 ? -41.771 11.745 50.347 1.00 76.75 576 LEU A CA 1
ATOM 4484 C C . LEU A 1 576 ? -41.932 10.227 50.250 1.00 76.75 576 LEU A C 1
ATOM 4486 O O . LEU A 1 576 ? -42.150 9.719 49.150 1.00 76.75 576 LEU A O 1
ATOM 4490 N N . ALA A 1 577 ? -41.881 9.505 51.370 1.00 69.69 577 ALA A N 1
ATOM 4491 C CA . ALA A 1 577 ? -42.125 8.064 51.415 1.00 69.69 577 ALA A CA 1
ATOM 4492 C C . ALA A 1 577 ? -43.576 7.728 51.030 1.00 69.69 577 ALA A C 1
ATOM 4494 O O . ALA A 1 577 ? -43.843 6.775 50.288 1.00 69.69 577 ALA A O 1
ATOM 4495 N N . HIS A 1 578 ? -44.532 8.552 51.458 1.00 72.00 578 HIS A N 1
ATOM 4496 C CA . HIS A 1 578 ? -45.937 8.369 51.128 1.00 72.00 578 HIS A CA 1
ATOM 4497 C C . HIS A 1 578 ? -46.232 8.665 49.650 1.00 72.00 578 HIS A C 1
ATOM 4499 O O . HIS A 1 578 ? -47.023 7.957 49.023 1.00 72.00 578 HIS A O 1
ATOM 4505 N N . LEU A 1 579 ? -45.562 9.662 49.068 1.00 72.88 579 LEU A N 1
ATOM 4506 C CA . LEU A 1 579 ? -45.621 9.963 47.640 1.00 72.88 579 LEU A CA 1
ATOM 4507 C C . LEU A 1 579 ? -44.926 8.867 46.817 1.00 72.88 579 LEU A C 1
ATOM 4509 O O . LEU A 1 579 ? -45.471 8.417 45.814 1.00 72.88 579 LEU A O 1
ATOM 4513 N N . ALA A 1 580 ? -43.771 8.374 47.270 1.00 63.34 580 ALA A N 1
ATOM 4514 C CA . ALA A 1 580 ? -43.045 7.283 46.625 1.00 63.34 580 ALA A CA 1
ATOM 4515 C C . ALA A 1 580 ? -43.862 5.983 46.609 1.00 63.34 580 ALA A C 1
ATOM 4517 O O . ALA A 1 580 ? -43.960 5.355 45.560 1.00 63.34 580 ALA A O 1
ATOM 4518 N N . SER A 1 581 ? -44.518 5.627 47.720 1.00 61.28 581 SER A N 1
ATOM 4519 C CA . SER A 1 581 ? -45.397 4.446 47.789 1.00 61.28 581 SER A CA 1
ATOM 4520 C C . SER A 1 581 ? -46.648 4.567 46.911 1.00 61.28 581 SER A C 1
ATOM 4522 O O . SER A 1 581 ? -47.121 3.567 46.374 1.00 61.28 581 SER A O 1
ATOM 4524 N N . ARG A 1 582 ? -47.167 5.788 46.711 1.00 66.44 582 ARG A N 1
ATOM 4525 C CA . ARG A 1 582 ? -48.249 6.055 45.748 1.00 66.44 582 ARG A CA 1
ATOM 4526 C C . ARG A 1 582 ? -47.793 5.907 44.297 1.00 66.44 582 ARG A C 1
ATOM 4528 O O . ARG A 1 582 ? -48.575 5.444 43.476 1.00 66.44 582 ARG A O 1
ATOM 4535 N N . LEU A 1 583 ? -46.560 6.302 43.981 1.00 62.72 583 LEU A N 1
ATOM 4536 C CA . LEU A 1 583 ? -46.007 6.246 42.623 1.00 62.72 583 LEU A CA 1
ATOM 4537 C C . LEU A 1 583 ? -45.448 4.861 42.253 1.00 62.72 583 LEU A C 1
ATOM 4539 O O . LEU A 1 583 ? -45.424 4.514 41.077 1.00 62.72 583 LEU A O 1
ATOM 4543 N N . SER A 1 584 ? -44.999 4.067 43.229 1.00 52.06 584 SER A N 1
ATOM 4544 C CA . SER A 1 584 ? -44.428 2.729 43.006 1.00 52.06 584 SER A CA 1
ATOM 4545 C C . SER A 1 584 ? -45.467 1.603 42.983 1.00 52.06 584 SER A C 1
ATOM 4547 O O . SER A 1 584 ? -45.115 0.464 42.681 1.00 52.06 584 SER A O 1
ATOM 4549 N N . GLY A 1 585 ? -46.726 1.883 43.343 1.00 49.53 585 GLY A N 1
ATOM 4550 C CA . GLY A 1 585 ? -47.789 0.876 43.453 1.00 49.53 585 GLY A CA 1
ATOM 4551 C C . GLY A 1 585 ? -47.554 -0.189 44.538 1.00 49.53 585 GLY A C 1
ATOM 4552 O O . GLY A 1 585 ? -48.308 -1.154 44.619 1.00 49.53 585 GLY A O 1
ATOM 4553 N N . SER A 1 586 ? -46.529 -0.039 45.383 1.00 38.41 586 SER A N 1
ATOM 4554 C CA . SER A 1 586 ? -46.123 -1.034 46.379 1.00 38.41 586 SER A CA 1
ATOM 4555 C C . SER A 1 586 ? -45.670 -0.353 47.669 1.00 38.41 586 SER A C 1
ATOM 4557 O O . SER A 1 586 ? -44.668 0.361 47.692 1.00 38.41 586 SER A O 1
ATOM 4559 N N . ARG A 1 587 ? -46.382 -0.625 48.773 1.00 34.38 587 ARG A N 1
ATOM 4560 C CA . ARG A 1 587 ? -45.906 -0.384 50.146 1.00 34.38 587 ARG A CA 1
ATOM 4561 C C . ARG A 1 587 ? -44.943 -1.507 50.554 1.00 34.38 587 ARG A C 1
ATOM 4563 O O . ARG A 1 587 ? -45.348 -2.402 51.292 1.00 34.38 587 ARG A O 1
ATOM 4570 N N . ARG A 1 588 ? -43.700 -1.485 50.080 1.00 28.58 588 ARG A N 1
ATOM 4571 C CA . ARG A 1 588 ? -42.573 -2.181 50.722 1.00 28.58 588 ARG A CA 1
ATOM 4572 C C . ARG A 1 588 ? -41.278 -1.446 50.457 1.00 28.58 588 ARG A C 1
ATOM 4574 O O . ARG A 1 588 ? -41.055 -1.105 49.275 1.00 28.58 588 ARG A O 1
#

pLDDT: mean 80.52, std 16.88, range [27.44, 98.69]

Radius of gyration: 30.25 Å; chains: 1; bounding box: 82×59×96 Å

Sequence (588 aa):
MLSEKKVVEMPVSERGPTLPRTSISWVLLVLGALAALGFGAFAFVQQTLHGFIVTGLRNPGYGSAAWGWYIAFDVFFVGVSFAGITIAAVCRLFDVAVLKPITRMAELLTITALLAGAGVVVSDLGRPLEGLLRLPRFANPSSPFYGTFTLVVAGYMFSSLVYFFLAGRADAAAVAKNPDQPGRLFYLIWASGYRDLPAHRVRHHRVSFWLALTILPLLVTAHSTLGFIFGLQSGRPGWYSALQAPGFVILAGVSGTGLLILCALGFRRLFKLHRDLPDATFHWLGNFLWILSLVYLYFMIVDELTATYSGPLADREIAHEIVGGAFAPFFWTCAGSLFLTFLIPFLLYVRGKRSVGWVAVAGVTANIAAVLKRFLIVVPSQTHGTMIPIEPPQMYTPTWIEFGVVGGLFGLMALSQLLFGRFFPLVPSPHPHDHDFRGPREVRRPVATLFAAACAIALVVVGLTDSFRLWSHGEVDPRIPFSPVIFASGVMLLFISAIVYEVFPDRRPTEREMWREHKMALMASHPRLDAGDHVDGEIHVPGRADVQQVVRLARSADDASKKDDARRTVEILDELAHLASRLSGSRR